Protein AF-A0A536X7E0-F1 (afdb_monomer)

pLDDT: mean 92.27, std 9.25, range [55.47, 98.75]

Solvent-accessible surface area (backbone atoms only — not comparable to full-atom values): 24146 Å² total; per-residue (Å²): 132,82,51,54,50,34,77,84,22,52,36,55,25,49,42,51,29,41,24,23,33,64,68,75,38,86,58,37,34,74,73,74,54,62,79,86,50,46,68,58,51,39,52,51,25,54,55,44,51,71,42,60,67,73,56,41,54,48,51,52,35,51,56,56,40,72,44,26,37,53,68,94,50,55,68,43,86,41,54,36,63,68,51,42,44,42,55,61,57,66,58,48,71,94,48,78,27,69,39,37,38,40,25,34,52,47,61,33,55,36,40,56,30,42,43,42,62,36,59,66,45,66,37,39,44,45,37,38,36,32,53,76,82,45,63,45,70,45,47,63,62,51,50,66,66,43,48,66,54,51,54,58,36,48,74,75,37,85,50,47,31,39,26,42,42,48,32,58,49,61,43,32,61,47,47,20,31,29,46,43,34,22,38,32,42,43,46,72,47,70,42,54,53,53,47,47,69,74,21,42,38,91,62,17,35,43,30,37,32,31,24,66,31,63,36,68,23,26,76,80,49,90,58,31,35,37,31,66,45,61,92,58,42,58,52,70,61,39,48,58,75,22,48,73,70,46,29,51,49,25,56,76,68,69,46,97,49,64,52,53,64,67,81,75,60,77,45,76,41,55,26,67,70,42,21,38,64,69,65,24,51,60,48,53,52,54,51,24,63,78,67,51,33,41,46,31,38,43,37,26,45,46,75,46,70,50,13,63,62,46,21,51,48,44,32,50,55,31,48,78,69,79,37,76,60,36,33,39,36,36,28,14,48,64,52,70,48,45,36,58,32,58,34,45,50,39,24,50,36,37,28,72,45,66,17,44,63,42,53,49,51,52,50,52,50,58,71,79,42,82,80,27,39,31,28,40,38,38,66,64,46,71,57,48,97,25,56,46,55,54,50,69,67,62,53,47,54,61,25,66,61,24,74,73,43,45,44,70,34,30,58,49,78,88,35,57,46,46,24,62,32,23,62,44,29,28,40,56,41,45,41,72,74,40,60,89,45,70,68,80,74,77,71,45,56,61,66,60,56,51,53,48,49,52,71,65,38,82,51,98,50,41,50,61,49,78,109

Sequence (467 aa):
MKPKIANFDSATAMLRALASHCRGENFIALGSFPKWAIPFMSGVGWLVNRMPEIVRNAVYTVSGWTEAVPQRRIVGPRTDPAGVARWLCGHYPKKRYPAIMIGSSNGALMHLCAACGIPWLPQTYLMPVGHRRLDPNDVATELARMRPLALRFLAAHSDVQLHHMHDPSQDRLMVQLMSYFRLKYLRLADAYMAFMQECLEPGATICIVDCALQWPTTQLADRYIFQMGALGGPTAEEYLNGGPRVAAFLEQTHATVRRWTAPKPDGLRPEAEWGFETALEIQIKDYAARNGYRVERLSFSNPEDLSPLVADFHAKWYSEHGIEANRLLVESFILMDPHLVWRAGLVPFWMFFNMLPSLQSLTQFMDEHPVFDDIALMLFSHGVRSIGLATIEEWQQCLSRARKRGFYVGVDTNAYPQDFATFVNYSRDLERCFGNIDVGLPQAPYVTVRDFIRSHAMSKRVSWHSL

Radius of gyration: 21.22 Å; Cα contacts (8 Å, |Δi|>4): 987; chains: 1; bounding box: 59×46×54 Å

Secondary structure (DSSP, 8-state):
------TT-HHHHHHHHHHHHHHT----GGGTS-GGGHHHHHHHHHHHHTS-HHHHHHHHHHHHHHHSEEGGGSSSTTT-HHHHHHHHHTTS-S--EEEEEEES--HHHHHHHHHHT--EEESEEEEEEE-S---TT-HHHHHHHHHHHHHHHHHH-SSEEEEEEE-SSSSTTTTTTEEEEEEEESS--HHHHHHHHHHEEEEEEEEEEEE--EEEEEEEETTEEEEE--SSSS-HHHHHH--HHHHHHHHHTT-S-SS---PPP-EEEE-SSS---THHHHHHHHHHHHHT-EEEEEEESSGGGGHHHHHHHHHHHHHHTT----EEEEEETTB--HHHHHHHT-EEEEESSSBHHHHHHHHHHHHHSPPPSEEEE-----S---TTBPPHHHHHHHHTT-SSEEEESS--TTTTTS-TTHHHHHHHHHHHHHTT----PPPPPHHHHHHHHHHH--STTEEEEE-

Mean predicted aligned error: 4.74 Å

Structure (mmCIF, N/CA/C/O backbone):
data_AF-A0A536X7E0-F1
#
_entry.id   AF-A0A536X7E0-F1
#
loop_
_atom_site.group_PDB
_atom_site.id
_atom_site.type_symbol
_atom_site.label_atom_id
_atom_site.label_alt_id
_atom_site.label_comp_id
_atom_site.label_asym_id
_atom_site.label_entity_id
_atom_site.label_seq_id
_atom_site.pdbx_PDB_ins_code
_atom_site.Cartn_x
_atom_site.Cartn_y
_atom_site.Cartn_z
_atom_site.occupancy
_atom_site.B_iso_or_equiv
_atom_site.auth_seq_id
_atom_site.auth_comp_id
_atom_site.auth_asym_id
_atom_site.auth_atom_id
_atom_site.pdbx_PDB_model_num
ATOM 1 N N . MET A 1 1 ? -1.755 -25.257 -1.950 1.00 61.03 1 MET A N 1
ATOM 2 C CA . MET A 1 1 ? -0.378 -24.857 -2.340 1.00 61.03 1 MET A CA 1
ATOM 3 C C . MET A 1 1 ? -0.278 -23.342 -2.198 1.00 61.03 1 MET A C 1
ATOM 5 O O . MET A 1 1 ? -1.188 -22.686 -2.679 1.00 61.03 1 MET A O 1
ATOM 9 N N . LYS A 1 2 ? 0.746 -22.784 -1.526 1.00 77.19 2 LYS A N 1
ATOM 10 C CA . LYS A 1 2 ? 0.895 -21.317 -1.398 1.00 77.19 2 LYS A CA 1
ATOM 11 C C . LYS A 1 2 ? 1.179 -20.698 -2.784 1.00 77.19 2 LYS A C 1
ATOM 13 O O . LYS A 1 2 ? 2.111 -21.182 -3.444 1.00 77.19 2 LYS A O 1
ATOM 18 N N . PRO A 1 3 ? 0.418 -19.682 -3.227 1.00 82.94 3 PRO A N 1
ATOM 19 C CA . PRO A 1 3 ? 0.725 -18.932 -4.441 1.00 82.94 3 PRO A CA 1
ATOM 20 C C . PRO A 1 3 ? 2.086 -18.228 -4.358 1.00 82.94 3 PRO A C 1
ATOM 22 O O . PRO A 1 3 ? 2.616 -17.981 -3.272 1.00 82.94 3 PRO A O 1
ATOM 25 N N . LYS A 1 4 ? 2.676 -17.920 -5.511 1.00 78.38 4 LYS A N 1
ATOM 26 C CA . LYS A 1 4 ? 3.905 -17.129 -5.618 1.00 78.38 4 LYS A CA 1
ATOM 27 C C . LYS A 1 4 ? 3.539 -15.644 -5.691 1.00 78.38 4 LYS A C 1
ATOM 29 O O . LYS A 1 4 ? 3.476 -15.070 -6.769 1.00 78.38 4 LYS A O 1
ATOM 34 N N . ILE A 1 5 ? 3.292 -15.071 -4.518 1.00 76.31 5 ILE A N 1
ATOM 35 C CA . ILE A 1 5 ? 3.054 -13.640 -4.294 1.00 76.31 5 ILE A CA 1
ATOM 36 C C . ILE A 1 5 ? 4.196 -13.118 -3.418 1.00 76.31 5 ILE A C 1
ATOM 38 O O . ILE A 1 5 ? 4.664 -13.854 -2.538 1.00 76.31 5 ILE A O 1
ATOM 42 N N . ALA A 1 6 ? 4.654 -11.892 -3.672 1.00 73.31 6 ALA A N 1
ATOM 43 C CA . ALA A 1 6 ? 5.662 -11.240 -2.839 1.00 73.31 6 ALA A CA 1
ATOM 44 C C . ALA A 1 6 ? 5.138 -11.058 -1.405 1.00 73.31 6 ALA A C 1
ATOM 46 O O . ALA A 1 6 ? 3.989 -10.680 -1.207 1.00 73.31 6 ALA A O 1
ATOM 47 N N . ASN A 1 7 ? 5.956 -11.299 -0.381 1.00 71.19 7 ASN A N 1
ATOM 48 C CA . ASN A 1 7 ? 5.592 -10.918 0.986 1.00 71.19 7 ASN A CA 1
ATOM 49 C C . ASN A 1 7 ? 5.696 -9.398 1.190 1.00 71.19 7 ASN A C 1
ATOM 51 O O . ASN A 1 7 ? 5.058 -8.883 2.102 1.00 71.19 7 ASN A O 1
ATOM 55 N N . PHE A 1 8 ? 6.461 -8.696 0.344 1.00 73.94 8 PHE A N 1
ATOM 56 C CA . PHE A 1 8 ? 6.512 -7.231 0.307 1.00 73.94 8 PHE A CA 1
ATOM 57 C C . PHE A 1 8 ? 5.384 -6.592 -0.527 1.00 73.94 8 PHE A C 1
ATOM 59 O O . PHE A 1 8 ? 5.330 -5.372 -0.644 1.00 73.94 8 PHE A O 1
ATOM 66 N N . ASP A 1 9 ? 4.485 -7.396 -1.106 1.00 84.44 9 ASP A N 1
ATOM 67 C CA . ASP A 1 9 ? 3.272 -6.905 -1.763 1.00 84.44 9 ASP A CA 1
ATOM 68 C C . ASP A 1 9 ? 2.357 -6.205 -0.750 1.00 84.44 9 ASP A C 1
ATOM 70 O O . ASP A 1 9 ? 1.985 -6.790 0.275 1.00 84.44 9 ASP A O 1
ATOM 74 N N . SER A 1 10 ? 1.957 -4.972 -1.063 1.00 87.69 10 SER A N 1
ATOM 75 C CA . SER A 1 10 ? 1.111 -4.151 -0.196 1.00 87.69 10 SER A CA 1
ATOM 76 C C . SER A 1 10 ? -0.233 -4.805 0.093 1.00 87.69 10 SER A C 1
ATOM 78 O O . SER A 1 10 ? -0.617 -4.917 1.257 1.00 87.69 10 SER A O 1
ATOM 80 N N . ALA A 1 11 ? -0.899 -5.336 -0.935 1.00 92.00 11 ALA A N 1
ATOM 81 C CA . ALA A 1 11 ? -2.184 -6.009 -0.784 1.00 92.00 11 ALA A CA 1
ATOM 82 C C . ALA A 1 11 ? -2.095 -7.216 0.157 1.00 92.00 11 ALA A C 1
ATOM 84 O O . ALA A 1 11 ? -2.921 -7.392 1.053 1.00 92.00 11 ALA A O 1
ATOM 85 N N . THR A 1 12 ? -1.062 -8.039 -0.006 1.00 90.12 12 THR A N 1
ATOM 86 C CA . THR A 1 12 ? -0.854 -9.226 0.822 1.00 90.12 12 THR A CA 1
ATOM 87 C C . THR A 1 12 ? -0.519 -8.880 2.270 1.00 90.12 12 THR A C 1
ATOM 89 O O . THR A 1 12 ? -1.046 -9.525 3.180 1.00 90.12 12 THR A O 1
ATOM 92 N N . ALA A 1 13 ? 0.341 -7.885 2.506 1.00 91.44 13 ALA A N 1
ATOM 93 C CA . ALA A 1 13 ? 0.681 -7.444 3.856 1.00 91.44 13 ALA A CA 1
ATOM 94 C C . ALA A 1 13 ? -0.549 -6.875 4.583 1.00 91.44 13 ALA A C 1
ATOM 96 O O . ALA A 1 13 ? -0.861 -7.320 5.688 1.00 91.44 13 ALA A O 1
ATOM 97 N N . MET A 1 14 ? -1.296 -5.985 3.919 1.00 95.56 14 MET A N 1
ATOM 98 C CA . MET A 1 14 ? -2.546 -5.396 4.414 1.00 95.56 14 MET A CA 1
ATOM 99 C C . MET A 1 14 ? -3.592 -6.465 4.750 1.00 95.56 14 MET A C 1
ATOM 101 O O . MET A 1 14 ? -4.123 -6.497 5.861 1.00 95.56 14 MET A O 1
ATOM 105 N N . LEU A 1 15 ? -3.830 -7.407 3.830 1.00 95.62 15 LEU A N 1
ATOM 106 C CA . LEU A 1 15 ? -4.789 -8.493 4.034 1.00 95.62 15 LEU A CA 1
ATOM 107 C C . LEU A 1 15 ? -4.399 -9.385 5.216 1.00 95.62 15 LEU A C 1
ATOM 109 O O . LEU A 1 15 ? -5.255 -9.739 6.025 1.00 95.62 15 LEU A O 1
ATOM 113 N N . ARG A 1 16 ? -3.116 -9.741 5.357 1.00 93.75 16 ARG A N 1
ATOM 114 C CA . ARG A 1 16 ? -2.651 -10.547 6.497 1.00 93.75 16 ARG A CA 1
ATOM 115 C C . ARG A 1 16 ? -2.791 -9.796 7.820 1.00 93.75 16 ARG A C 1
ATOM 117 O O . ARG A 1 16 ? -3.231 -10.414 8.788 1.00 93.75 16 ARG A O 1
ATOM 124 N N . ALA A 1 17 ? -2.458 -8.506 7.851 1.00 94.62 17 ALA A N 1
ATOM 125 C CA . ALA A 1 17 ? -2.579 -7.663 9.037 1.00 94.62 17 ALA A CA 1
ATOM 126 C C . ALA A 1 17 ? -4.038 -7.572 9.512 1.00 94.62 17 ALA A C 1
ATOM 128 O O . ALA A 1 17 ? -4.347 -7.886 10.664 1.00 94.62 17 ALA A O 1
ATOM 129 N N . LEU A 1 18 ? -4.959 -7.262 8.594 1.00 97.56 18 LEU A N 1
ATOM 130 C CA . LEU A 1 18 ? -6.389 -7.208 8.888 1.00 97.56 18 LEU A CA 1
ATOM 131 C C . LEU A 1 18 ? -6.952 -8.584 9.271 1.00 97.56 18 LEU A C 1
ATOM 133 O O . LEU A 1 18 ? -7.717 -8.702 10.226 1.00 97.56 18 LEU A O 1
ATOM 137 N N . ALA A 1 19 ? -6.560 -9.650 8.572 1.00 95.94 19 ALA A N 1
ATOM 138 C CA . ALA A 1 19 ? -7.021 -10.993 8.902 1.00 95.94 19 ALA A CA 1
ATOM 139 C C . ALA A 1 19 ? -6.547 -11.442 10.295 1.00 95.94 19 ALA A C 1
ATOM 141 O O . ALA A 1 19 ? -7.310 -12.100 11.002 1.00 95.94 19 ALA A O 1
ATOM 142 N N . SER A 1 20 ? -5.325 -11.080 10.708 1.00 94.06 20 SER A N 1
ATOM 143 C CA . SER A 1 20 ? -4.844 -11.278 12.083 1.00 94.06 20 SER A CA 1
ATOM 144 C C . SER A 1 20 ? -5.718 -10.549 13.101 1.00 94.06 20 SER A C 1
ATOM 146 O O . SER A 1 20 ? -6.175 -11.187 14.050 1.00 94.06 20 SER A O 1
ATOM 148 N N . HIS A 1 21 ? -6.080 -9.285 12.849 1.00 95.56 21 HIS A N 1
ATOM 149 C CA . HIS A 1 21 ? -7.055 -8.583 13.687 1.00 95.56 21 HIS A CA 1
ATOM 150 C C . HIS A 1 21 ? -8.394 -9.342 13.759 1.00 95.56 21 HIS A C 1
ATOM 152 O O . HIS A 1 21 ? -8.904 -9.582 14.851 1.00 95.56 21 HIS A O 1
ATOM 158 N N . CYS A 1 22 ? -8.946 -9.793 12.625 1.00 95.00 22 CYS A N 1
ATOM 159 C CA . CYS A 1 22 ? -10.216 -10.528 12.601 1.00 95.00 22 CYS A CA 1
ATOM 160 C C . CYS A 1 22 ? -10.185 -11.855 13.382 1.00 95.00 22 CYS A C 1
ATOM 162 O O . CYS A 1 22 ? -11.254 -12.321 13.785 1.00 95.00 22 CYS A O 1
ATOM 164 N N . ARG A 1 23 ? -9.002 -12.461 13.569 1.00 94.19 23 ARG A N 1
ATOM 165 C CA . ARG A 1 23 ? -8.780 -13.665 14.392 1.00 94.19 23 ARG A CA 1
ATOM 166 C C . ARG A 1 23 ? -8.432 -13.352 15.855 1.00 94.19 23 ARG A C 1
ATOM 168 O O . ARG A 1 23 ? -8.363 -14.279 16.652 1.00 94.19 23 ARG A O 1
ATOM 175 N N . GLY A 1 24 ? -8.233 -12.083 16.214 1.00 90.38 24 GLY A N 1
ATOM 176 C CA . GLY A 1 24 ? -7.768 -11.688 17.547 1.00 90.38 24 GLY A CA 1
ATOM 177 C C . GLY A 1 24 ? -6.302 -12.055 17.803 1.00 90.38 24 GLY A C 1
ATOM 178 O O . GLY A 1 24 ? -5.929 -12.360 18.932 1.00 90.38 24 GLY A O 1
ATOM 179 N N . GLU A 1 25 ? -5.480 -12.078 16.754 1.00 87.81 25 GLU A N 1
ATOM 180 C CA . GLU A 1 25 ? -4.074 -12.475 16.806 1.00 87.81 25 GLU A CA 1
ATOM 181 C C . GLU A 1 25 ? -3.150 -11.283 16.532 1.00 87.81 25 GLU A C 1
ATOM 183 O O . GLU A 1 25 ? -3.423 -10.458 15.660 1.00 87.81 25 GLU A O 1
ATOM 188 N N . ASN A 1 26 ? -1.995 -11.247 17.201 1.00 82.62 26 ASN A N 1
ATOM 189 C CA . A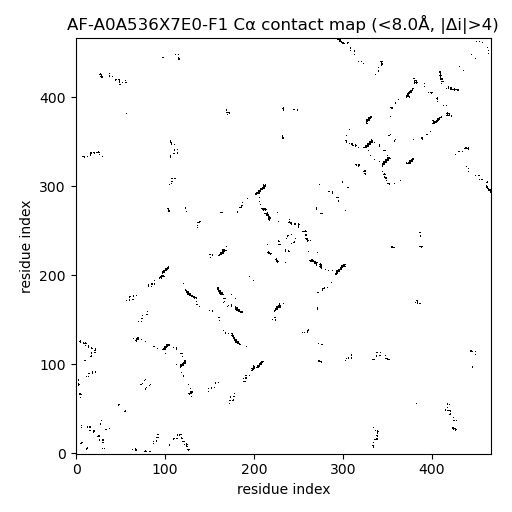SN A 1 26 ? -0.966 -10.241 16.925 1.00 82.62 26 ASN A CA 1
ATOM 190 C C . ASN A 1 26 ? -0.387 -10.414 15.512 1.00 82.62 26 ASN A C 1
ATOM 192 O O . ASN A 1 26 ? -0.184 -11.540 15.038 1.00 82.62 26 ASN A O 1
ATOM 196 N N . PHE A 1 27 ? -0.047 -9.299 14.866 1.00 80.94 27 PHE A N 1
ATOM 197 C CA . PHE A 1 27 ? 0.559 -9.292 13.542 1.00 80.94 27 PHE A CA 1
ATOM 198 C C . PHE A 1 27 ? 2.074 -9.082 13.630 1.00 80.94 27 PHE A C 1
ATOM 200 O O . PHE A 1 27 ? 2.572 -8.007 13.937 1.00 80.94 27 PHE A O 1
ATOM 207 N N . ILE A 1 28 ? 2.834 -10.142 13.364 1.00 74.00 28 ILE A N 1
ATOM 208 C CA . ILE A 1 28 ? 4.275 -10.166 13.635 1.00 74.00 28 ILE A CA 1
ATOM 209 C C . ILE A 1 28 ? 5.075 -10.341 12.360 1.00 74.00 28 ILE A C 1
ATOM 211 O O . ILE A 1 28 ? 4.792 -11.248 11.576 1.00 74.00 28 ILE A O 1
ATOM 215 N N . ALA A 1 29 ? 6.106 -9.506 12.196 1.00 70.19 29 ALA A N 1
ATOM 216 C CA . ALA A 1 29 ? 7.063 -9.563 11.093 1.00 70.19 29 ALA A CA 1
ATOM 217 C C . ALA A 1 29 ? 6.383 -9.787 9.726 1.00 70.19 29 ALA A C 1
ATOM 219 O O . ALA A 1 29 ? 6.701 -10.738 9.002 1.00 70.19 29 ALA A O 1
ATOM 220 N N . LEU A 1 30 ? 5.376 -8.962 9.411 1.00 75.19 30 LEU A N 1
ATOM 221 C CA . LEU A 1 30 ? 4.571 -9.038 8.183 1.00 75.19 30 LEU A CA 1
ATOM 222 C C . LEU A 1 30 ? 3.854 -10.391 7.959 1.00 75.19 30 LEU A C 1
ATOM 224 O O . LEU A 1 30 ? 3.581 -10.808 6.828 1.00 75.19 30 LEU A O 1
ATOM 228 N N . GLY A 1 31 ? 3.606 -11.139 9.036 1.00 62.19 31 GLY A N 1
ATOM 229 C CA . GLY A 1 31 ? 3.057 -12.495 8.995 1.00 62.19 31 GLY A CA 1
ATOM 230 C C . GLY A 1 31 ? 3.996 -13.523 8.352 1.00 62.19 31 GLY A C 1
ATOM 231 O O . GLY A 1 31 ? 3.534 -14.574 7.906 1.00 62.19 31 GLY A O 1
ATOM 232 N N . SER A 1 32 ? 5.294 -13.214 8.247 1.00 62.59 32 SER A N 1
ATOM 233 C CA . SER A 1 32 ? 6.278 -14.046 7.539 1.00 62.59 32 SER A CA 1
ATOM 234 C C . SER A 1 32 ? 7.079 -14.966 8.461 1.00 62.59 32 SER A C 1
ATOM 236 O O . SER A 1 32 ? 7.611 -15.972 7.992 1.00 62.59 32 SER A O 1
ATOM 238 N N . PHE A 1 33 ? 7.138 -14.670 9.763 1.00 60.03 33 PHE A N 1
ATOM 239 C CA . PHE A 1 33 ? 7.927 -15.433 10.732 1.00 60.03 33 PHE A CA 1
ATOM 240 C C . PHE A 1 33 ? 7.134 -15.749 12.008 1.00 60.03 33 PHE A C 1
ATOM 242 O O . PHE A 1 33 ? 6.316 -14.938 12.443 1.00 60.03 33 PHE A O 1
ATOM 249 N N . PRO A 1 34 ? 7.376 -16.912 12.644 1.00 61.19 34 PRO A N 1
ATOM 250 C CA . PRO A 1 34 ? 6.789 -17.222 13.943 1.00 61.19 34 PRO A CA 1
ATOM 251 C C . PRO A 1 34 ? 7.422 -16.365 15.053 1.00 61.19 34 PRO A C 1
ATOM 253 O O . PRO A 1 34 ? 8.606 -16.031 14.984 1.00 61.19 34 PRO A O 1
ATOM 256 N N . LYS A 1 35 ? 6.658 -16.064 16.118 1.00 64.25 35 LYS A N 1
ATOM 257 C CA . LYS A 1 35 ? 7.086 -15.156 17.207 1.00 64.25 35 LYS A CA 1
ATOM 258 C C . LYS A 1 35 ? 8.456 -15.500 17.805 1.00 64.25 35 LYS A C 1
ATOM 260 O O . LYS A 1 35 ? 9.258 -14.616 18.084 1.00 64.25 35 LYS A O 1
ATOM 265 N N . TRP A 1 36 ? 8.734 -16.791 17.985 1.00 69.12 36 TRP A N 1
ATOM 266 C CA . TRP A 1 36 ? 9.972 -17.266 18.606 1.00 69.12 36 TRP A CA 1
ATOM 267 C C . TRP A 1 36 ? 11.228 -16.956 17.775 1.00 69.12 36 TRP A C 1
ATOM 269 O O . TRP A 1 36 ? 12.320 -16.888 18.330 1.00 69.12 36 TRP A O 1
ATOM 279 N N . ALA A 1 37 ? 11.089 -16.736 16.462 1.00 67.44 37 ALA A N 1
ATOM 280 C CA . ALA A 1 37 ? 12.211 -16.443 15.574 1.00 67.44 37 ALA A CA 1
ATOM 281 C C . ALA A 1 37 ? 12.610 -14.954 15.573 1.00 67.44 37 ALA A C 1
ATOM 283 O O . ALA A 1 37 ? 13.689 -14.620 15.083 1.00 67.44 37 ALA A O 1
ATOM 284 N N . ILE A 1 38 ? 11.781 -14.058 16.131 1.00 67.94 38 ILE A N 1
ATOM 285 C CA . ILE A 1 38 ? 12.010 -12.604 16.096 1.00 67.94 38 ILE A CA 1
ATOM 286 C C . ILE A 1 38 ? 13.360 -12.210 16.714 1.00 67.94 38 ILE A C 1
ATOM 288 O O . ILE A 1 38 ? 14.103 -11.509 16.034 1.00 67.94 38 ILE A O 1
ATOM 292 N N . PRO A 1 39 ? 13.749 -12.637 17.938 1.00 70.38 39 PRO A N 1
ATOM 293 C CA . PRO A 1 39 ? 14.994 -12.160 18.549 1.00 70.38 39 PRO A CA 1
ATOM 294 C C . PRO A 1 39 ? 16.231 -12.539 17.729 1.00 70.38 39 PRO A C 1
ATOM 296 O O . PRO A 1 39 ? 17.146 -11.733 17.563 1.00 70.38 39 PRO A O 1
ATOM 299 N N . PHE A 1 40 ? 16.221 -13.746 17.159 1.00 71.50 40 PHE A N 1
ATOM 300 C CA . PHE A 1 40 ? 17.274 -14.217 16.268 1.00 71.50 40 PHE A CA 1
ATOM 301 C C . PHE A 1 40 ? 17.322 -13.392 14.976 1.00 71.50 40 PHE A C 1
ATOM 303 O O . PHE A 1 40 ? 18.377 -12.870 14.621 1.00 71.50 40 PHE A O 1
ATOM 310 N N . MET A 1 41 ? 16.179 -13.209 14.309 1.00 71.06 41 MET A N 1
ATOM 311 C CA . MET A 1 41 ? 16.096 -12.435 13.066 1.00 71.06 41 MET A CA 1
ATOM 312 C C . MET A 1 41 ? 16.443 -10.958 13.270 1.00 71.06 41 MET A C 1
ATOM 314 O O . MET A 1 41 ? 17.114 -10.374 12.425 1.00 71.06 41 MET A O 1
ATOM 318 N N . SER A 1 42 ? 16.064 -10.366 14.403 1.00 68.69 42 SER A N 1
ATOM 319 C CA . SER A 1 42 ? 16.498 -9.028 14.809 1.00 68.69 42 SER A CA 1
ATOM 320 C C . SER A 1 42 ? 18.015 -8.946 14.983 1.00 68.69 42 SER A C 1
ATOM 322 O O . SER A 1 42 ? 18.624 -7.979 14.533 1.00 68.69 42 SER A O 1
ATOM 324 N N . GLY A 1 43 ? 18.636 -9.951 15.610 1.00 66.94 43 GLY A N 1
ATOM 325 C CA . GLY A 1 43 ? 20.092 -10.022 15.759 1.00 66.94 43 GLY A CA 1
ATOM 326 C C . GLY A 1 43 ? 20.810 -10.129 14.412 1.00 66.94 43 GLY A C 1
ATOM 327 O O . GLY A 1 43 ? 21.774 -9.407 14.161 1.00 66.94 43 GLY A O 1
ATOM 328 N N . VAL A 1 44 ? 20.292 -10.966 13.506 1.00 70.38 44 VAL A N 1
ATOM 329 C CA . VAL A 1 44 ? 20.790 -11.071 12.125 1.00 70.38 44 VAL A CA 1
ATOM 330 C C . VAL A 1 44 ? 20.607 -9.750 11.377 1.00 70.38 44 VAL A C 1
ATOM 332 O O . VAL A 1 44 ? 21.554 -9.270 10.763 1.00 70.38 44 VAL A O 1
ATOM 335 N N . GLY A 1 45 ? 19.430 -9.128 11.460 1.00 69.81 45 GLY A N 1
ATOM 336 C CA . GLY A 1 45 ? 19.146 -7.840 10.828 1.00 69.81 45 GLY A CA 1
ATOM 337 C C . GLY A 1 45 ? 20.079 -6.732 11.313 1.00 69.81 45 GLY A C 1
ATOM 338 O O . GLY A 1 45 ? 20.610 -5.978 10.506 1.00 69.81 45 GLY A O 1
ATOM 339 N N . TRP A 1 46 ? 20.367 -6.680 12.613 1.00 73.38 46 TRP A N 1
ATOM 340 C CA . TRP A 1 46 ? 21.325 -5.732 13.182 1.00 73.38 46 TRP A CA 1
ATOM 341 C C . TRP A 1 46 ? 22.753 -5.946 12.662 1.00 73.38 46 TRP A C 1
ATOM 343 O O . TRP A 1 46 ? 23.442 -4.977 12.340 1.00 73.38 46 TRP A O 1
ATOM 353 N N . LEU A 1 47 ? 23.193 -7.203 12.531 1.00 70.31 47 LEU A N 1
ATOM 354 C CA . LEU A 1 47 ? 24.489 -7.516 11.921 1.00 70.31 47 LEU A CA 1
ATOM 355 C C . LEU A 1 47 ? 24.517 -7.063 10.460 1.00 70.31 47 LEU A C 1
ATOM 357 O O . LEU A 1 47 ? 25.480 -6.426 10.042 1.00 70.31 47 LEU A O 1
ATOM 361 N N . VAL A 1 48 ? 23.441 -7.331 9.712 1.00 70.69 48 VAL A N 1
ATOM 362 C CA . VAL A 1 48 ? 23.293 -6.907 8.314 1.00 70.69 48 VAL A CA 1
ATOM 363 C C . VAL A 1 48 ? 23.356 -5.390 8.189 1.00 70.69 48 VAL A C 1
ATOM 365 O O . VAL A 1 48 ? 24.115 -4.893 7.363 1.00 70.69 48 VAL A O 1
ATOM 368 N N . ASN A 1 49 ? 22.656 -4.646 9.043 1.00 77.62 49 ASN A N 1
ATOM 369 C CA . ASN A 1 49 ? 22.653 -3.184 9.018 1.00 77.62 49 ASN A CA 1
ATOM 370 C C . ASN A 1 49 ? 24.036 -2.565 9.260 1.00 77.62 49 ASN A C 1
ATOM 372 O O . ASN A 1 49 ? 24.281 -1.450 8.803 1.00 77.62 49 ASN A O 1
ATOM 376 N N . ARG A 1 50 ? 24.945 -3.279 9.932 1.00 77.06 50 ARG A N 1
ATOM 377 C CA . ARG A 1 50 ? 26.331 -2.845 10.179 1.00 77.06 50 ARG A CA 1
ATOM 378 C C . ARG A 1 50 ? 27.309 -3.226 9.074 1.00 77.06 50 ARG A C 1
ATOM 380 O O . ARG A 1 50 ? 28.467 -2.815 9.124 1.00 77.06 50 ARG A O 1
ATOM 387 N N . MET A 1 51 ? 26.872 -4.008 8.090 1.00 74.62 51 MET A N 1
ATOM 388 C CA . MET A 1 51 ? 27.699 -4.342 6.936 1.00 74.62 51 MET A CA 1
ATOM 389 C C . MET A 1 51 ? 27.797 -3.160 5.960 1.00 74.62 51 MET A C 1
ATOM 391 O O . MET A 1 51 ? 26.909 -2.302 5.939 1.00 74.62 51 MET A O 1
ATOM 395 N N . PRO A 1 52 ? 28.845 -3.120 5.111 1.00 71.94 52 PRO A N 1
ATOM 396 C CA . PRO A 1 52 ? 28.951 -2.124 4.054 1.00 71.94 52 PRO A CA 1
ATOM 397 C C . PRO A 1 52 ? 27.698 -2.090 3.177 1.00 71.94 52 PRO A C 1
ATOM 399 O O . PRO A 1 52 ? 27.083 -3.125 2.909 1.00 71.94 52 PRO A O 1
ATOM 402 N N . GLU A 1 53 ? 27.362 -0.905 2.673 1.00 65.19 53 GLU A N 1
ATOM 403 C CA . GLU A 1 53 ? 26.170 -0.649 1.856 1.00 65.19 53 GLU A CA 1
ATOM 404 C C . GLU A 1 53 ? 25.984 -1.660 0.712 1.00 65.19 53 GLU A C 1
ATOM 406 O O . GLU A 1 53 ? 24.886 -2.178 0.508 1.00 65.19 53 GLU A O 1
ATOM 411 N N . ILE A 1 54 ? 27.071 -2.015 0.022 1.00 63.84 54 ILE A N 1
ATOM 412 C CA . ILE A 1 54 ? 27.064 -2.995 -1.075 1.00 63.84 54 ILE A CA 1
ATOM 413 C C . ILE A 1 54 ? 26.484 -4.341 -0.618 1.00 63.84 54 ILE A C 1
ATOM 415 O O . ILE A 1 54 ? 25.717 -4.969 -1.347 1.00 63.84 54 ILE A O 1
ATOM 419 N N . VAL A 1 55 ? 26.818 -4.776 0.598 1.00 65.12 55 VAL A N 1
ATOM 420 C CA . VAL A 1 55 ? 26.369 -6.057 1.151 1.00 65.12 55 VAL A CA 1
ATOM 421 C C . VAL A 1 55 ? 24.905 -5.982 1.576 1.00 65.12 55 VAL A C 1
ATOM 423 O O . VAL A 1 55 ? 24.147 -6.901 1.277 1.00 65.12 55 VAL A O 1
ATOM 426 N N . ARG A 1 56 ? 24.472 -4.878 2.200 1.00 70.75 56 ARG A N 1
ATOM 427 C CA . ARG A 1 56 ? 23.056 -4.668 2.563 1.00 70.75 56 ARG A CA 1
ATOM 428 C C . ARG A 1 56 ? 22.160 -4.699 1.333 1.00 70.75 56 ARG A C 1
ATOM 430 O O . ARG A 1 56 ? 21.185 -5.448 1.289 1.00 70.75 56 ARG A O 1
ATOM 437 N N . ASN A 1 57 ? 22.550 -3.948 0.306 1.00 70.75 57 ASN A N 1
ATOM 438 C CA . ASN A 1 57 ? 21.820 -3.877 -0.953 1.00 70.75 57 ASN A CA 1
ATOM 439 C C . ASN A 1 57 ? 21.788 -5.241 -1.645 1.00 70.75 57 ASN A C 1
ATOM 441 O O . ASN A 1 57 ? 20.739 -5.639 -2.147 1.00 70.75 57 ASN A O 1
ATOM 445 N N . ALA A 1 58 ? 22.890 -5.997 -1.620 1.00 58.59 58 ALA A N 1
ATOM 446 C CA . ALA A 1 58 ? 22.921 -7.357 -2.149 1.00 58.59 58 ALA A CA 1
ATOM 447 C C . ALA A 1 58 ? 21.974 -8.300 -1.389 1.00 58.59 58 ALA A C 1
ATOM 449 O O . ALA A 1 58 ? 21.215 -9.023 -2.029 1.00 58.59 58 ALA A O 1
ATOM 450 N N . VAL A 1 59 ? 21.965 -8.273 -0.051 1.00 65.19 59 VAL A N 1
ATOM 451 C CA . VAL A 1 59 ? 21.071 -9.109 0.770 1.00 65.19 59 VAL A CA 1
ATOM 452 C C . VAL A 1 59 ? 19.605 -8.809 0.467 1.00 65.19 59 VAL A C 1
ATOM 454 O O . VAL A 1 59 ? 18.839 -9.743 0.244 1.00 65.19 59 VAL A O 1
ATOM 457 N N . TYR A 1 60 ? 19.224 -7.533 0.396 1.00 65.75 60 TYR A N 1
ATOM 458 C CA . TYR A 1 60 ? 17.854 -7.122 0.079 1.00 65.75 60 TYR A CA 1
ATOM 459 C C . TYR A 1 60 ? 17.444 -7.507 -1.347 1.00 65.75 60 TYR A C 1
ATOM 461 O O . TYR A 1 60 ? 16.411 -8.131 -1.566 1.00 65.75 60 TYR A O 1
ATOM 469 N N . THR A 1 61 ? 18.300 -7.222 -2.328 1.00 63.59 61 THR A N 1
ATOM 470 C CA . THR A 1 61 ? 18.043 -7.546 -3.740 1.00 63.59 61 THR A CA 1
ATOM 471 C C . THR A 1 61 ? 17.904 -9.063 -3.945 1.00 63.59 61 THR A C 1
ATOM 473 O O . THR A 1 61 ? 17.021 -9.529 -4.667 1.00 63.59 61 THR A O 1
ATOM 476 N N . VAL A 1 62 ? 18.736 -9.864 -3.267 1.00 55.47 62 VAL A N 1
ATOM 477 C CA . VAL A 1 62 ? 18.681 -11.332 -3.323 1.00 55.47 62 VAL A CA 1
ATOM 478 C C . VAL A 1 62 ? 17.474 -11.884 -2.567 1.00 55.47 62 VAL A C 1
ATOM 480 O O . VAL A 1 62 ? 16.839 -12.811 -3.070 1.00 55.47 62 VAL A O 1
ATOM 483 N N . SER A 1 63 ? 17.115 -11.334 -1.402 1.00 60.59 63 SER A N 1
ATOM 484 C CA . SER A 1 63 ? 15.938 -11.794 -0.655 1.00 60.59 63 SER A CA 1
ATOM 485 C C . SER A 1 63 ? 14.657 -11.566 -1.457 1.00 60.59 63 SER A C 1
ATOM 487 O O . SER A 1 63 ? 13.894 -12.517 -1.641 1.00 60.59 63 SER A O 1
ATOM 489 N N . GLY A 1 64 ? 14.489 -10.386 -2.062 1.00 59.38 64 GLY A N 1
ATOM 490 C CA . GLY A 1 64 ? 13.379 -10.110 -2.975 1.00 59.38 64 GLY A CA 1
ATOM 491 C C . GLY A 1 64 ? 13.3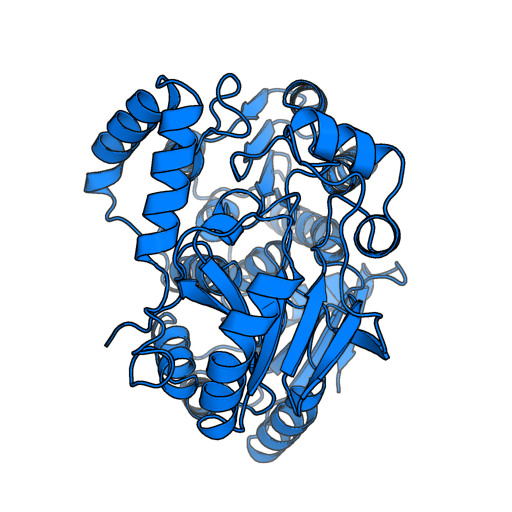53 -11.064 -4.177 1.00 59.38 64 GLY A C 1
ATOM 492 O O . GLY A 1 64 ? 12.300 -11.593 -4.537 1.00 59.38 64 GLY A O 1
ATOM 493 N N . TRP A 1 65 ? 14.514 -11.381 -4.768 1.00 64.56 65 TRP A N 1
ATOM 494 C CA . TRP A 1 65 ? 14.595 -12.326 -5.891 1.00 64.56 65 TRP A CA 1
ATOM 495 C C . TRP A 1 65 ? 14.105 -13.739 -5.539 1.00 64.56 65 TRP A C 1
ATOM 497 O O . TRP A 1 65 ? 13.520 -14.414 -6.388 1.00 64.56 65 TRP A O 1
ATOM 507 N N . THR A 1 66 ? 14.275 -14.203 -4.296 1.00 66.00 66 THR A N 1
ATOM 508 C CA . THR A 1 66 ? 13.753 -15.524 -3.888 1.00 66.00 66 THR A CA 1
ATOM 509 C C . THR A 1 66 ? 12.219 -15.600 -3.898 1.00 66.00 66 THR A C 1
ATOM 511 O O . THR A 1 66 ? 11.632 -16.683 -4.068 1.00 66.00 66 THR A O 1
ATOM 514 N N . GLU A 1 67 ? 11.551 -14.453 -3.774 1.00 73.75 67 GLU A N 1
ATOM 515 C CA . GLU A 1 67 ? 10.098 -14.344 -3.869 1.00 73.75 67 GLU A CA 1
ATOM 516 C C . GLU A 1 67 ? 9.624 -14.377 -5.327 1.00 73.75 67 GLU A C 1
ATOM 518 O O . GLU A 1 67 ? 8.546 -14.914 -5.605 1.00 73.75 67 GLU A O 1
ATOM 523 N N . ALA A 1 68 ? 10.480 -13.949 -6.259 1.00 78.44 68 ALA A N 1
ATOM 524 C CA . ALA A 1 68 ? 10.189 -13.855 -7.680 1.00 78.44 68 ALA A CA 1
ATOM 525 C C . ALA A 1 68 ? 9.821 -15.199 -8.337 1.00 78.44 68 ALA A C 1
ATOM 527 O O . ALA A 1 68 ? 10.345 -16.282 -8.034 1.00 78.44 68 ALA A O 1
ATOM 528 N N . VAL A 1 69 ? 8.883 -15.129 -9.278 1.00 83.38 69 VAL A N 1
ATOM 529 C CA . VAL A 1 69 ? 8.461 -16.240 -10.127 1.00 83.38 69 VAL A CA 1
ATOM 530 C C . VAL A 1 69 ? 9.547 -16.503 -11.170 1.00 83.38 69 VAL A C 1
ATOM 532 O O . VAL A 1 69 ? 9.888 -15.606 -11.943 1.00 83.38 69 VAL A O 1
ATOM 535 N N . PRO A 1 70 ? 10.080 -17.735 -11.272 1.00 86.56 70 PRO A N 1
ATOM 536 C CA . PRO A 1 70 ? 10.954 -18.089 -12.381 1.00 86.56 70 PRO A CA 1
ATOM 537 C C . PRO A 1 70 ? 10.190 -17.982 -13.704 1.00 86.56 70 PRO A C 1
ATOM 539 O O . PRO A 1 70 ? 9.119 -18.569 -13.827 1.00 86.56 70 PRO A O 1
ATOM 542 N N . GLN A 1 71 ? 10.767 -17.344 -14.724 1.00 88.31 71 GLN A N 1
ATOM 543 C CA . GLN A 1 71 ? 10.114 -17.100 -16.027 1.00 88.31 71 GLN A CA 1
ATOM 544 C C . GLN A 1 71 ? 9.484 -18.353 -16.666 1.00 88.31 71 GLN A C 1
ATOM 546 O O . GLN A 1 71 ? 8.412 -18.295 -17.270 1.00 88.31 71 GLN A O 1
ATOM 551 N N . ARG A 1 72 ? 10.124 -19.519 -16.489 1.00 87.44 72 ARG A N 1
ATOM 552 C CA . ARG A 1 72 ? 9.629 -20.822 -16.976 1.00 87.44 72 ARG A CA 1
ATOM 553 C C . ARG A 1 72 ? 8.341 -21.306 -16.294 1.00 87.44 72 ARG A C 1
ATOM 555 O O . ARG A 1 72 ? 7.713 -22.230 -16.783 1.00 87.44 72 ARG A O 1
ATOM 562 N N . ARG A 1 73 ? 7.978 -20.722 -15.149 1.00 88.94 73 ARG A N 1
ATOM 563 C CA . ARG A 1 73 ? 6.783 -21.029 -14.346 1.00 88.94 73 ARG A CA 1
ATOM 564 C C . ARG A 1 73 ? 5.797 -19.860 -14.310 1.00 88.94 73 ARG A C 1
ATOM 566 O O . ARG A 1 73 ? 4.978 -19.811 -13.402 1.00 88.94 73 ARG A O 1
ATOM 573 N N . ILE A 1 74 ? 5.896 -18.922 -15.259 1.00 91.25 74 ILE A N 1
ATOM 574 C CA . ILE A 1 74 ? 5.005 -17.755 -15.306 1.00 91.25 74 ILE A CA 1
ATOM 575 C C . ILE A 1 74 ? 3.533 -18.173 -15.403 1.00 91.25 74 ILE A C 1
ATOM 577 O O . ILE A 1 74 ? 2.692 -17.574 -14.751 1.00 91.25 74 ILE A O 1
ATOM 581 N N . VAL A 1 75 ? 3.240 -19.258 -16.126 1.00 92.69 75 VAL A N 1
ATOM 582 C CA . VAL A 1 75 ? 1.936 -19.929 -16.116 1.00 92.69 75 VAL A CA 1
ATOM 583 C C . VAL A 1 75 ? 2.077 -21.226 -15.328 1.00 92.69 75 VAL A C 1
ATOM 585 O O . VAL A 1 75 ? 2.899 -22.081 -15.670 1.00 92.69 75 VAL A O 1
ATOM 588 N N . GLY A 1 76 ? 1.297 -21.373 -14.263 1.00 91.19 76 GLY A N 1
ATOM 589 C CA . GLY A 1 76 ? 1.248 -22.598 -13.481 1.00 91.19 76 GLY A CA 1
ATOM 590 C C . GLY A 1 76 ? 0.404 -22.470 -12.212 1.00 91.19 76 GLY A C 1
ATOM 591 O O . GLY A 1 76 ? -0.056 -21.385 -11.869 1.00 91.19 76 GLY A O 1
ATOM 592 N N . PRO A 1 77 ? 0.254 -23.559 -11.437 1.00 87.81 77 PRO A N 1
ATOM 593 C CA . PRO A 1 77 ? -0.660 -23.594 -10.288 1.00 87.81 77 PRO A CA 1
ATOM 594 C C . PRO A 1 77 ? -0.358 -22.583 -9.171 1.00 87.81 77 PRO A C 1
ATOM 596 O O . PRO A 1 77 ? -1.204 -22.339 -8.318 1.00 87.81 77 PRO A O 1
ATOM 599 N N . ARG A 1 78 ? 0.865 -22.033 -9.123 1.00 87.31 78 ARG A N 1
ATOM 600 C CA . ARG A 1 78 ? 1.268 -21.018 -8.132 1.00 87.31 78 ARG A CA 1
ATOM 601 C C . ARG A 1 78 ? 1.086 -19.581 -8.618 1.00 87.31 78 ARG A C 1
ATOM 603 O O . ARG A 1 78 ? 1.222 -18.685 -7.795 1.00 87.31 78 ARG A O 1
ATOM 610 N N . THR A 1 79 ? 0.842 -19.377 -9.907 1.00 91.56 79 THR A N 1
ATOM 611 C CA . THR A 1 79 ? 0.634 -18.061 -10.531 1.00 91.56 79 THR A CA 1
ATOM 612 C C . THR A 1 79 ? -0.787 -17.892 -11.064 1.00 91.56 79 THR A C 1
ATOM 614 O O . THR A 1 79 ? -1.117 -16.830 -11.572 1.00 91.56 79 THR A O 1
ATOM 617 N N . ASP A 1 80 ? -1.625 -18.923 -10.920 1.00 94.75 80 ASP A N 1
ATOM 618 C CA . ASP A 1 80 ? -3.050 -18.896 -11.238 1.00 94.75 80 ASP A CA 1
ATOM 619 C C . ASP A 1 80 ? -3.794 -17.858 -10.370 1.00 94.75 80 ASP A C 1
ATOM 621 O O . ASP A 1 80 ? -3.850 -18.038 -9.143 1.00 94.75 80 ASP A O 1
ATOM 625 N N . PRO A 1 81 ? -4.402 -16.814 -10.971 1.00 96.00 81 PRO A N 1
ATOM 626 C CA . PRO A 1 81 ? -5.185 -15.818 -10.245 1.00 96.00 81 PRO A CA 1
ATOM 627 C C . PRO A 1 81 ? -6.315 -16.434 -9.410 1.00 96.00 81 PRO A C 1
ATOM 629 O O . PRO A 1 81 ? -6.508 -16.057 -8.256 1.00 96.00 81 PRO A O 1
ATOM 632 N N . ALA A 1 82 ? -7.001 -17.473 -9.898 1.00 95.38 82 ALA A N 1
ATOM 633 C CA . ALA A 1 82 ? -8.050 -18.128 -9.114 1.00 95.38 82 ALA A CA 1
ATOM 634 C C . ALA A 1 82 ? -7.485 -18.800 -7.843 1.00 95.38 82 ALA A C 1
ATOM 636 O O . ALA A 1 82 ? -8.102 -18.778 -6.773 1.00 95.38 82 ALA A O 1
ATOM 637 N N . GLY A 1 83 ? -6.284 -19.379 -7.935 1.00 95.56 83 GLY A N 1
ATOM 638 C CA . GLY A 1 83 ? -5.532 -19.908 -6.797 1.00 95.56 83 GLY A CA 1
ATOM 639 C C . GLY A 1 83 ? -5.106 -18.834 -5.798 1.00 95.56 83 GLY A C 1
ATOM 640 O O . GLY A 1 83 ? -5.183 -19.072 -4.589 1.00 95.56 83 GLY A O 1
ATOM 641 N N . VAL A 1 84 ? -4.710 -17.657 -6.286 1.00 95.25 84 VAL A N 1
ATOM 642 C CA . VAL A 1 84 ? -4.420 -16.480 -5.455 1.00 95.25 84 VAL A CA 1
ATOM 643 C C . VAL A 1 84 ? -5.671 -16.044 -4.697 1.00 95.25 84 VAL A C 1
ATOM 645 O O . VAL A 1 84 ? -5.629 -15.965 -3.471 1.00 95.25 84 VAL A O 1
ATOM 648 N N . ALA A 1 85 ? -6.801 -15.860 -5.382 1.00 96.75 85 ALA A N 1
ATOM 649 C CA . ALA A 1 85 ? -8.062 -15.461 -4.758 1.00 96.75 85 ALA A CA 1
ATOM 650 C C . ALA A 1 85 ? -8.505 -16.432 -3.645 1.00 96.75 85 ALA A C 1
ATOM 652 O O . ALA A 1 85 ? -8.843 -15.995 -2.544 1.00 96.75 85 ALA A O 1
ATOM 653 N N . ARG A 1 86 ? -8.417 -17.753 -3.879 1.00 96.75 86 ARG A N 1
ATOM 654 C CA . ARG A 1 86 ? -8.696 -18.776 -2.847 1.00 96.75 86 ARG A CA 1
ATOM 655 C C . ARG A 1 86 ? -7.785 -18.643 -1.630 1.00 96.75 86 ARG A C 1
ATOM 657 O O . ARG A 1 86 ? -8.247 -18.782 -0.501 1.00 96.75 86 ARG A O 1
ATOM 664 N N . TRP A 1 87 ? -6.496 -18.402 -1.855 1.00 95.62 87 TRP A N 1
ATOM 665 C CA . TRP A 1 87 ? -5.527 -18.239 -0.775 1.00 95.62 87 TRP A CA 1
ATOM 666 C C . TRP A 1 87 ? -5.797 -16.977 0.054 1.00 95.62 87 TRP A C 1
ATOM 668 O O . TRP A 1 87 ? -5.775 -17.059 1.278 1.00 95.62 87 TRP A O 1
ATOM 678 N N . LEU A 1 88 ? -6.129 -15.854 -0.595 1.00 95.56 88 LEU A N 1
ATOM 679 C CA . LEU A 1 88 ? -6.485 -14.597 0.075 1.00 95.56 88 LEU A CA 1
ATOM 680 C C . LEU A 1 88 ? -7.713 -14.775 0.982 1.00 95.56 88 LEU A C 1
ATOM 682 O O . LEU A 1 88 ? -7.650 -14.467 2.169 1.00 95.56 88 LEU A O 1
ATOM 686 N N . CYS A 1 89 ? -8.799 -15.362 0.468 1.00 97.00 89 CYS A N 1
ATOM 687 C CA . CYS A 1 89 ? -9.999 -15.636 1.268 1.00 97.00 89 CYS A CA 1
ATOM 688 C C . CYS A 1 89 ? -9.738 -16.594 2.439 1.00 97.00 89 CYS A C 1
ATOM 690 O O . CYS A 1 89 ? -10.381 -16.483 3.480 1.00 97.00 89 CYS A O 1
ATOM 692 N N . GLY A 1 90 ? -8.792 -17.527 2.285 1.00 95.88 90 GLY A N 1
ATOM 693 C CA . GLY A 1 90 ? -8.437 -18.510 3.311 1.00 95.88 90 GLY A CA 1
ATOM 694 C C . GLY A 1 90 ? -7.806 -17.921 4.578 1.00 95.88 90 GLY A C 1
ATOM 695 O O . GLY A 1 90 ? -7.683 -18.637 5.567 1.00 95.88 90 GLY A O 1
ATOM 696 N N . HIS A 1 91 ? -7.414 -16.644 4.574 1.00 94.88 91 HIS A N 1
ATOM 697 C CA . HIS A 1 91 ? -6.885 -15.973 5.762 1.00 94.88 91 HIS A CA 1
ATOM 698 C C . HIS A 1 91 ? -7.968 -15.547 6.757 1.00 94.88 91 HIS A C 1
ATOM 700 O O . HIS A 1 91 ? -7.693 -15.445 7.955 1.00 94.88 91 HIS A O 1
ATOM 706 N N . TYR A 1 92 ? -9.182 -15.273 6.285 1.00 97.06 92 TYR A N 1
ATOM 707 C CA . TYR A 1 92 ? -10.241 -14.748 7.137 1.00 97.06 92 TYR A CA 1
ATOM 708 C C . TYR A 1 92 ? -10.984 -15.867 7.872 1.00 97.06 92 TYR A C 1
ATOM 710 O O . TYR A 1 92 ? -11.256 -16.917 7.282 1.00 97.06 92 TYR A O 1
ATOM 718 N N . PRO A 1 93 ? -11.363 -15.652 9.145 1.00 95.81 93 PRO A N 1
ATOM 719 C CA . PRO A 1 93 ? -12.207 -16.601 9.850 1.00 95.81 93 PRO A CA 1
ATOM 720 C C . PRO A 1 93 ? -13.584 -16.683 9.182 1.00 95.81 93 PRO A C 1
ATOM 722 O O . PRO A 1 93 ? -14.125 -15.682 8.697 1.00 95.81 93 PRO A O 1
ATOM 725 N N . LYS A 1 94 ? -14.156 -17.889 9.182 1.00 93.81 94 LYS A N 1
ATOM 726 C CA . LYS A 1 94 ? -15.499 -18.175 8.668 1.00 93.81 94 LYS A CA 1
ATOM 727 C C . LYS A 1 94 ? -16.543 -17.755 9.699 1.00 93.81 94 LYS A C 1
ATOM 729 O O . LYS A 1 94 ? -17.008 -18.561 10.499 1.00 93.81 94 LYS A O 1
ATOM 734 N N . LYS A 1 95 ? -16.854 -16.462 9.713 1.00 93.38 95 LYS A N 1
ATOM 735 C CA . LYS A 1 95 ? -17.912 -15.852 10.528 1.00 93.38 95 LYS A CA 1
ATOM 736 C C . LYS A 1 95 ? -18.864 -15.064 9.634 1.00 93.38 95 LYS A C 1
ATOM 738 O O . LYS A 1 95 ? -18.546 -14.819 8.474 1.00 93.38 95 LYS A O 1
ATOM 743 N N . ARG A 1 96 ? -20.022 -14.691 10.180 1.00 95.69 96 ARG A N 1
ATOM 744 C CA . ARG A 1 96 ? -20.981 -13.807 9.514 1.00 95.69 96 ARG A CA 1
ATOM 745 C C . ARG A 1 96 ? -20.528 -12.356 9.686 1.00 95.69 96 ARG A C 1
ATOM 747 O O . ARG A 1 96 ? -20.301 -11.924 10.811 1.00 95.69 96 ARG A O 1
ATOM 754 N N . TYR A 1 97 ? -20.322 -11.654 8.577 1.00 98.00 97 TYR A N 1
ATOM 755 C CA . TYR A 1 97 ? -19.903 -10.257 8.545 1.00 98.00 97 TYR A CA 1
ATOM 756 C C . TYR A 1 97 ? -21.046 -9.370 8.028 1.00 98.00 97 TYR A C 1
ATOM 758 O O . TYR A 1 97 ? -21.672 -9.723 7.021 1.00 98.00 97 TYR A O 1
ATOM 766 N N . PRO A 1 98 ? -21.271 -8.195 8.642 1.00 97.81 98 PRO A N 1
ATOM 767 C CA . PRO A 1 98 ? -22.306 -7.254 8.208 1.00 97.81 98 PRO A CA 1
ATOM 768 C C . PRO A 1 98 ? -21.921 -6.495 6.928 1.00 97.81 98 PRO A C 1
ATOM 770 O O . PRO A 1 98 ? -22.775 -5.930 6.242 1.00 97.81 98 PRO A O 1
ATOM 773 N N . ALA A 1 99 ? -20.628 -6.464 6.601 1.00 98.62 99 ALA A N 1
ATOM 774 C CA . ALA A 1 99 ? -20.100 -5.850 5.395 1.00 98.62 99 ALA A CA 1
ATOM 775 C C . ALA A 1 99 ? -18.761 -6.482 4.985 1.00 98.62 99 ALA A C 1
ATOM 777 O O . ALA A 1 99 ? -18.124 -7.188 5.767 1.00 98.62 99 ALA A O 1
ATOM 778 N N . ILE A 1 100 ? -18.332 -6.195 3.760 1.00 98.75 100 ILE A N 1
ATOM 779 C CA . ILE A 1 100 ? -17.002 -6.487 3.220 1.00 98.75 100 ILE A CA 1
ATOM 780 C C . ILE A 1 100 ? -16.552 -5.326 2.343 1.00 98.75 100 ILE A C 1
ATOM 782 O O . ILE A 1 100 ? -17.373 -4.686 1.684 1.00 98.75 100 ILE A O 1
ATOM 786 N N . MET A 1 101 ? -15.248 -5.075 2.309 1.00 98.69 101 MET A N 1
ATOM 787 C CA . MET A 1 101 ? -14.650 -4.111 1.391 1.00 98.69 101 MET A CA 1
ATOM 788 C C . MET A 1 101 ? -13.891 -4.829 0.268 1.00 98.69 101 MET A C 1
ATOM 790 O O . MET A 1 101 ? -13.226 -5.832 0.513 1.00 98.69 101 MET A O 1
ATOM 794 N N . ILE A 1 102 ? -13.985 -4.350 -0.973 1.00 98.62 102 ILE A N 1
ATOM 795 C CA . ILE A 1 102 ? -13.293 -4.945 -2.129 1.00 98.62 102 ILE A CA 1
ATOM 796 C C . ILE A 1 102 ? -12.708 -3.833 -2.996 1.00 98.62 102 ILE A C 1
ATOM 798 O O . ILE A 1 102 ? -13.438 -2.925 -3.380 1.00 98.62 102 ILE A O 1
ATOM 802 N N . GLY A 1 103 ? -11.421 -3.903 -3.346 1.00 98.12 103 GLY A N 1
ATOM 803 C CA . GLY A 1 103 ? -10.833 -2.953 -4.298 1.00 98.12 103 GLY A CA 1
ATOM 804 C C . GLY A 1 103 ? -9.384 -2.580 -4.011 1.00 98.12 103 GLY A C 1
ATOM 805 O O . GLY A 1 103 ? -8.545 -3.460 -3.802 1.00 98.12 103 GLY A O 1
ATOM 806 N N . SER A 1 104 ? -9.091 -1.282 -4.064 1.00 98.12 104 SER A N 1
ATOM 807 C CA . SER A 1 104 ? -7.751 -0.710 -3.902 1.00 98.12 104 SER A CA 1
ATOM 808 C C . SER A 1 104 ? -7.102 -1.051 -2.559 1.00 98.12 104 SER A C 1
ATOM 810 O O . SER A 1 104 ? -7.763 -1.077 -1.521 1.00 98.12 104 SER A O 1
ATOM 812 N N . SER A 1 105 ? -5.784 -1.268 -2.582 1.00 96.50 105 SER A N 1
ATOM 813 C CA . SER A 1 105 ? -4.949 -1.368 -1.380 1.00 96.50 105 SER A CA 1
ATOM 814 C C . SER A 1 105 ? -4.862 -0.014 -0.682 1.00 96.50 105 SER A C 1
ATOM 816 O O . SER A 1 105 ? -4.664 1.005 -1.339 1.00 96.50 105 SER A O 1
ATOM 818 N N . ASN A 1 106 ? -4.999 0.011 0.642 1.00 97.31 106 ASN A N 1
ATOM 819 C CA . ASN A 1 106 ? -4.878 1.228 1.438 1.00 97.31 106 ASN A CA 1
ATOM 820 C C . ASN A 1 106 ? -4.642 0.870 2.916 1.00 97.31 106 ASN A C 1
ATOM 822 O O . ASN A 1 106 ? -5.419 0.107 3.486 1.00 97.31 106 ASN A O 1
ATOM 826 N N . GLY A 1 107 ? -3.588 1.397 3.544 1.00 96.62 107 GLY A N 1
ATOM 827 C CA . GLY A 1 107 ? -3.285 1.061 4.941 1.00 96.62 107 GLY A CA 1
ATOM 828 C C . GLY A 1 107 ? -4.204 1.753 5.949 1.00 96.62 107 GLY A C 1
ATOM 829 O O . GLY A 1 107 ? -4.612 1.121 6.918 1.00 96.62 107 GLY A O 1
ATOM 830 N N . ALA A 1 108 ? -4.635 2.992 5.687 1.00 97.75 108 ALA A N 1
ATOM 831 C CA . ALA A 1 108 ? -5.635 3.672 6.517 1.00 97.75 108 ALA A CA 1
ATOM 832 C C . ALA A 1 108 ? -6.969 2.906 6.519 1.00 97.75 108 ALA A C 1
ATOM 834 O O . ALA A 1 108 ? -7.596 2.714 7.560 1.00 97.75 108 ALA A O 1
ATOM 835 N N . LEU A 1 109 ? -7.365 2.368 5.363 1.00 98.12 109 LEU A N 1
ATOM 836 C CA . LEU A 1 109 ? -8.545 1.514 5.242 1.00 98.12 109 LEU A CA 1
ATOM 837 C C . LEU A 1 109 ? -8.473 0.267 6.135 1.00 98.12 109 LEU A C 1
ATOM 839 O O . LEU A 1 109 ? -9.510 -0.182 6.626 1.00 98.12 109 LEU A O 1
ATOM 843 N N . MET A 1 110 ? -7.283 -0.306 6.353 1.00 98.38 110 MET A N 1
ATOM 844 C CA . MET A 1 110 ? -7.145 -1.495 7.201 1.00 98.38 110 MET A CA 1
ATOM 845 C C . MET A 1 110 ? -7.549 -1.199 8.646 1.00 98.38 110 MET A C 1
ATOM 847 O O . MET A 1 110 ? -8.163 -2.056 9.281 1.00 98.38 110 MET A O 1
ATOM 851 N N . HIS A 1 111 ? -7.296 0.017 9.138 1.00 98.50 111 HIS A N 1
ATOM 852 C CA . HIS A 1 111 ? -7.755 0.465 10.457 1.00 98.50 111 HIS A CA 1
ATOM 853 C C . HIS A 1 111 ? -9.272 0.647 10.515 1.00 98.50 111 HIS A C 1
ATOM 855 O O . HIS A 1 111 ? -9.893 0.170 11.461 1.00 98.50 111 HIS A O 1
ATOM 861 N N . LEU A 1 112 ? -9.899 1.209 9.473 1.00 97.75 112 LEU A N 1
ATOM 862 C CA . LEU A 1 112 ? -11.369 1.268 9.385 1.00 97.75 112 LEU A CA 1
ATOM 863 C C . LEU A 1 112 ? -12.005 -0.128 9.358 1.00 97.75 112 LEU A C 1
ATOM 865 O O . LEU A 1 112 ? -13.007 -0.376 10.034 1.00 97.75 112 LEU A O 1
ATOM 869 N N . CYS A 1 113 ? -11.430 -1.052 8.584 1.00 98.56 113 CYS A N 1
ATOM 870 C CA . CYS A 1 113 ? -11.911 -2.431 8.516 1.00 98.56 113 CYS A CA 1
ATOM 871 C C . CYS A 1 113 ? -11.752 -3.144 9.863 1.00 98.56 113 CYS A C 1
ATOM 873 O O . CYS A 1 113 ? -12.658 -3.868 10.277 1.00 98.56 113 CYS A O 1
ATOM 875 N N . ALA A 1 114 ? -10.630 -2.919 10.554 1.00 98.25 114 ALA A N 1
ATOM 876 C CA . ALA A 1 114 ? -10.376 -3.457 11.884 1.00 98.25 114 ALA A CA 1
ATOM 877 C C . ALA A 1 114 ? -11.362 -2.897 12.916 1.00 98.25 114 ALA A C 1
ATOM 879 O O . ALA A 1 114 ? -11.983 -3.677 13.632 1.00 98.25 114 ALA A O 1
ATOM 880 N N . ALA A 1 115 ? -11.613 -1.586 12.910 1.00 97.56 115 ALA A N 1
ATOM 881 C CA . ALA A 1 115 ? -12.621 -0.963 13.764 1.00 97.56 115 ALA A CA 1
ATOM 882 C C . ALA A 1 115 ? -14.006 -1.613 13.608 1.00 97.56 115 ALA A C 1
ATOM 884 O O . ALA A 1 115 ? -14.695 -1.859 14.598 1.00 97.56 115 ALA A O 1
ATOM 885 N N . CYS A 1 116 ? -14.388 -1.949 12.370 1.00 97.62 116 CYS A N 1
ATOM 886 C CA . CYS A 1 116 ? -15.649 -2.629 12.062 1.00 97.62 116 CYS A CA 1
ATOM 887 C C . CYS A 1 116 ? -15.612 -4.155 12.262 1.00 97.62 116 CYS A C 1
ATOM 889 O O . CYS A 1 116 ? -16.652 -4.809 12.203 1.00 97.62 116 CYS A O 1
ATOM 891 N N . GLY A 1 117 ? -14.430 -4.758 12.402 1.00 97.12 117 GLY A N 1
ATOM 892 C CA . GLY A 1 117 ? -14.257 -6.210 12.425 1.00 97.12 117 GLY A CA 1
ATOM 893 C C . GLY A 1 117 ? -14.579 -6.932 11.106 1.00 97.12 117 GLY A C 1
ATOM 894 O O . GLY A 1 117 ? -14.890 -8.131 11.152 1.00 97.12 117 GLY A O 1
ATOM 895 N N . ILE A 1 118 ? -14.506 -6.238 9.961 1.00 98.31 118 ILE A N 1
ATOM 896 C CA . ILE A 1 118 ? -14.891 -6.733 8.623 1.00 98.31 118 ILE A CA 1
ATOM 897 C C . ILE A 1 118 ? -13.679 -7.073 7.736 1.00 98.31 118 ILE A C 1
ATOM 899 O O . ILE A 1 118 ? -12.592 -6.537 7.955 1.00 98.31 118 ILE A O 1
ATOM 903 N N . PRO A 1 119 ? -13.832 -7.950 6.724 1.00 98.44 119 PRO A N 1
ATOM 904 C CA . PRO A 1 119 ? -12.745 -8.318 5.834 1.00 98.44 119 PRO A CA 1
ATOM 905 C C . PRO A 1 119 ? -12.600 -7.318 4.680 1.00 98.44 119 PRO A C 1
ATOM 907 O O . PRO A 1 119 ? -13.545 -6.615 4.308 1.00 98.44 119 PRO A O 1
ATOM 910 N N . TRP A 1 120 ? -11.419 -7.328 4.063 1.00 98.69 120 TRP A N 1
ATOM 911 C CA . TRP A 1 120 ? -11.141 -6.641 2.807 1.00 98.69 120 TRP A CA 1
ATOM 912 C C . TRP A 1 120 ? -10.516 -7.612 1.802 1.00 98.69 120 TRP A C 1
ATOM 914 O O . TRP A 1 120 ? -9.707 -8.460 2.175 1.00 98.69 120 TRP A O 1
ATOM 924 N N . LEU A 1 121 ? -10.891 -7.510 0.527 1.00 98.44 121 LEU A N 1
ATOM 925 C CA . LEU A 1 121 ? -10.322 -8.321 -0.549 1.00 98.44 121 LEU A CA 1
ATOM 926 C C . LEU A 1 121 ? -9.708 -7.426 -1.640 1.00 98.44 121 LEU A C 1
ATOM 928 O O . LEU A 1 121 ? -10.399 -6.555 -2.177 1.00 98.44 121 LEU A O 1
ATOM 932 N N . PRO A 1 122 ? -8.432 -7.635 -2.007 1.00 97.88 122 PRO A N 1
ATOM 933 C CA . PRO A 1 122 ? -7.767 -6.790 -2.988 1.00 97.88 122 PRO A CA 1
ATOM 934 C C . PRO A 1 122 ? -8.243 -7.059 -4.417 1.00 97.88 122 PRO A C 1
ATOM 936 O O . PRO A 1 122 ? -8.411 -8.204 -4.832 1.00 97.88 122 PRO A O 1
ATOM 939 N N . GLN A 1 123 ? -8.341 -6.006 -5.226 1.00 97.81 123 GLN A N 1
ATOM 940 C CA . GLN A 1 123 ? -8.403 -6.154 -6.684 1.00 97.81 123 GLN A CA 1
ATOM 941 C C . GLN A 1 123 ? -7.017 -6.392 -7.296 1.00 97.81 123 GLN A C 1
ATOM 943 O O . GLN A 1 123 ? -6.893 -7.100 -8.296 1.00 97.81 123 GLN A O 1
ATOM 948 N N . THR A 1 124 ? -5.992 -5.763 -6.721 1.00 97.38 124 THR A N 1
ATOM 949 C CA . THR A 1 124 ? -4.634 -5.734 -7.269 1.00 97.38 124 THR A CA 1
ATOM 950 C C . THR A 1 124 ? -3.688 -6.531 -6.382 1.00 97.38 124 THR A C 1
ATOM 952 O O . THR A 1 124 ? -3.737 -6.394 -5.165 1.00 97.38 124 THR A O 1
ATOM 955 N N . TYR A 1 125 ? -2.793 -7.318 -6.973 1.00 95.81 125 TYR A N 1
ATOM 956 C CA . TYR A 1 125 ? -1.669 -7.927 -6.254 1.00 95.81 125 TYR A CA 1
ATOM 957 C C . TYR A 1 125 ? -0.405 -7.956 -7.117 1.00 95.81 125 TYR A C 1
ATOM 959 O O . TYR A 1 125 ? -0.473 -7.956 -8.351 1.00 95.81 125 TYR A O 1
ATOM 967 N N . LEU A 1 126 ? 0.760 -7.991 -6.472 1.00 94.50 126 LEU A N 1
ATOM 968 C CA . LEU A 1 126 ? 2.055 -8.071 -7.139 1.00 94.50 126 LEU A CA 1
ATOM 969 C C . LEU A 1 126 ? 2.506 -9.522 -7.366 1.00 94.50 126 LEU A C 1
ATOM 971 O O . LEU A 1 126 ? 2.696 -10.305 -6.432 1.00 94.50 126 LEU A O 1
ATOM 975 N N . MET A 1 127 ? 2.781 -9.849 -8.626 1.00 94.06 127 MET A N 1
ATOM 976 C CA . MET A 1 127 ? 3.503 -11.046 -9.039 1.00 94.06 127 MET A CA 1
ATOM 977 C C . MET A 1 127 ? 4.904 -10.649 -9.538 1.00 94.06 127 MET A C 1
ATOM 979 O O . MET A 1 127 ? 5.060 -10.288 -10.706 1.00 94.06 127 MET A O 1
ATO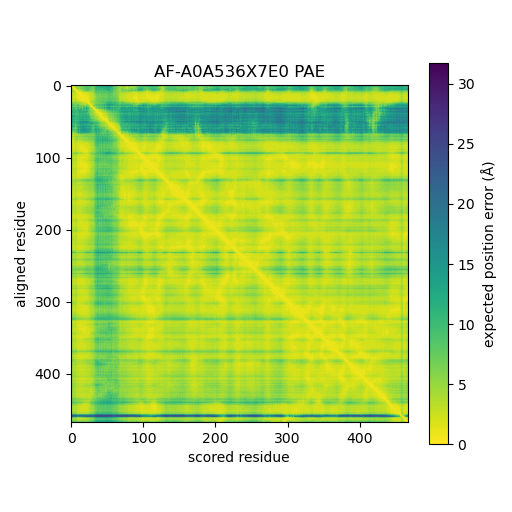M 983 N N . PRO A 1 128 ? 5.952 -10.714 -8.697 1.00 91.94 128 PRO A N 1
ATOM 984 C CA . PRO A 1 128 ? 7.312 -10.428 -9.150 1.00 91.94 128 PRO A CA 1
ATOM 985 C C . PRO A 1 128 ? 7.793 -11.502 -10.132 1.00 91.94 128 PRO A C 1
ATOM 987 O O . PRO A 1 128 ? 7.662 -12.699 -9.860 1.00 91.94 128 PRO A O 1
ATOM 990 N N . VAL A 1 129 ? 8.399 -11.107 -11.252 1.00 92.56 129 VAL A N 1
ATOM 991 C CA . VAL A 1 129 ? 8.944 -12.035 -12.258 1.00 92.56 129 VAL A CA 1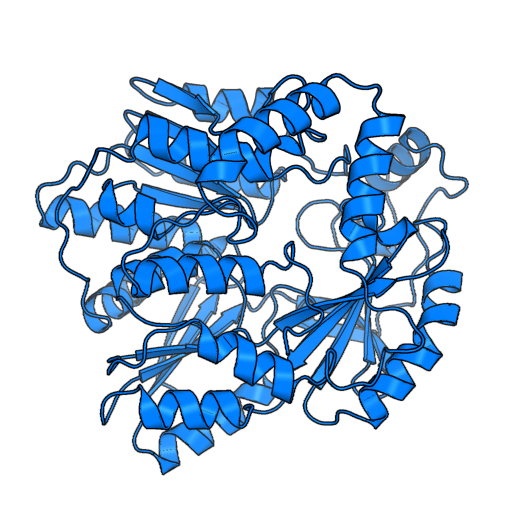
ATOM 992 C C . VAL A 1 129 ? 10.457 -11.923 -12.301 1.00 92.56 129 VAL A C 1
ATOM 994 O O . VAL A 1 129 ? 11.008 -10.907 -12.696 1.00 92.56 129 VAL A O 1
ATOM 997 N N . GLY A 1 130 ? 11.150 -12.985 -11.899 1.00 90.56 130 GLY A N 1
ATOM 998 C CA . GLY A 1 130 ? 12.603 -12.955 -11.771 1.00 90.56 130 GLY A CA 1
ATOM 999 C C . GLY A 1 130 ? 13.297 -12.960 -13.130 1.00 90.56 130 GLY A C 1
ATOM 1000 O O . GLY A 1 130 ? 12.907 -13.694 -14.043 1.00 90.56 130 GLY A O 1
ATOM 1001 N N . HIS A 1 131 ? 14.387 -12.213 -13.253 1.00 89.38 131 HIS A N 1
ATOM 1002 C CA . HIS A 1 131 ? 15.256 -12.226 -14.424 1.00 89.38 131 HIS A CA 1
ATOM 1003 C C . HIS A 1 131 ? 16.735 -12.184 -14.033 1.00 89.38 131 HIS A C 1
ATOM 1005 O O . HIS A 1 131 ? 17.109 -12.035 -12.872 1.00 89.38 131 HIS A O 1
ATOM 1011 N N . ARG A 1 132 ? 17.608 -12.391 -15.026 1.00 87.38 132 ARG A N 1
ATOM 1012 C CA . ARG A 1 132 ? 19.040 -12.109 -14.856 1.00 87.38 132 ARG A CA 1
ATOM 1013 C C . ARG A 1 132 ? 19.220 -10.604 -14.705 1.00 87.38 132 ARG A C 1
ATOM 1015 O O . ARG A 1 132 ? 18.416 -9.855 -15.257 1.00 87.38 132 ARG A O 1
ATOM 1022 N N . ARG A 1 133 ? 20.289 -10.192 -14.019 1.00 89.56 133 ARG A N 1
ATOM 1023 C CA . ARG A 1 133 ? 20.556 -8.781 -13.729 1.00 89.56 133 ARG A CA 1
ATOM 1024 C C . ARG A 1 133 ? 20.374 -7.889 -14.961 1.00 89.56 133 ARG A C 1
ATOM 1026 O O . ARG A 1 133 ? 20.908 -8.203 -16.027 1.00 89.56 133 ARG A O 1
ATOM 1033 N N . LEU A 1 134 ? 19.617 -6.813 -14.787 1.00 91.62 134 LEU A N 1
ATOM 1034 C CA . LEU A 1 134 ? 19.387 -5.760 -15.768 1.00 91.62 134 LEU A CA 1
ATOM 1035 C C . LEU A 1 134 ? 19.825 -4.411 -15.211 1.00 91.62 134 LEU A C 1
ATOM 1037 O O . LEU A 1 134 ? 19.812 -4.200 -13.999 1.00 91.62 134 LEU A O 1
ATOM 1041 N N . ASP A 1 135 ? 20.240 -3.521 -16.109 1.00 94.12 135 ASP A N 1
ATOM 1042 C CA . ASP A 1 135 ? 20.412 -2.116 -15.761 1.00 94.12 135 ASP A CA 1
ATOM 1043 C C . ASP A 1 135 ? 19.015 -1.531 -15.490 1.00 94.12 135 ASP A C 1
ATOM 1045 O O . ASP A 1 135 ? 18.169 -1.580 -16.385 1.00 94.12 135 ASP A O 1
ATOM 1049 N N . PRO A 1 136 ? 18.747 -0.978 -14.291 1.00 94.19 136 PRO A N 1
ATOM 1050 C CA . PRO A 1 136 ? 17.449 -0.387 -13.974 1.00 94.19 136 PRO A CA 1
ATOM 1051 C C . PRO A 1 136 ? 17.081 0.764 -14.921 1.00 94.19 136 PRO A C 1
ATOM 1053 O O . PRO A 1 136 ? 15.915 1.126 -15.011 1.00 94.19 136 PRO A O 1
ATOM 1056 N N . ASN A 1 137 ? 18.045 1.355 -15.631 1.00 96.31 137 ASN A N 1
ATOM 1057 C CA . ASN A 1 137 ? 17.798 2.444 -16.572 1.00 96.31 137 ASN A CA 1
ATOM 1058 C C . ASN A 1 137 ? 17.496 1.950 -18.003 1.00 96.31 137 ASN A C 1
ATOM 1060 O O . ASN A 1 137 ? 17.031 2.744 -18.821 1.00 96.31 137 ASN A O 1
ATOM 1064 N N . ASP A 1 138 ? 17.718 0.664 -18.310 1.00 94.81 138 ASP A N 1
ATOM 1065 C CA . ASP A 1 138 ? 17.485 0.068 -19.635 1.00 94.81 138 ASP A CA 1
ATOM 1066 C C . ASP A 1 138 ? 16.075 -0.538 -19.752 1.00 94.81 138 ASP A C 1
ATOM 1068 O O . ASP A 1 138 ? 15.860 -1.753 -19.819 1.00 94.81 138 ASP A O 1
ATOM 1072 N N . VAL A 1 139 ? 15.089 0.360 -19.784 1.00 95.50 139 VAL A N 1
ATOM 1073 C CA . VAL A 1 139 ? 13.660 0.027 -19.897 1.00 95.50 139 VAL A CA 1
ATOM 1074 C C . VAL A 1 139 ? 13.351 -0.738 -21.190 1.00 95.50 139 VAL A C 1
ATOM 1076 O O . VAL A 1 139 ? 12.484 -1.612 -21.212 1.00 95.50 139 VAL A O 1
ATOM 1079 N N . ALA A 1 140 ? 14.058 -0.437 -22.283 1.00 95.19 140 ALA A N 1
ATOM 1080 C CA . ALA A 1 140 ? 13.823 -1.067 -23.578 1.00 95.19 140 ALA A CA 1
ATOM 1081 C C . ALA A 1 140 ? 14.162 -2.564 -23.545 1.00 95.19 140 ALA A C 1
ATOM 1083 O O . ALA A 1 140 ? 13.361 -3.390 -23.996 1.00 95.19 140 ALA A O 1
ATOM 1084 N N . THR A 1 141 ? 15.313 -2.924 -22.969 1.00 95.12 141 THR A N 1
ATOM 1085 C CA . THR A 1 141 ? 15.694 -4.330 -22.799 1.00 95.12 141 THR A CA 1
ATOM 1086 C C . THR A 1 141 ? 14.746 -5.057 -21.852 1.00 95.12 141 THR A C 1
ATOM 1088 O O . THR A 1 141 ? 14.375 -6.202 -22.127 1.00 95.12 141 THR A O 1
ATOM 1091 N N . GLU A 1 142 ? 14.326 -4.409 -20.764 1.00 94.75 142 GLU A N 1
ATOM 1092 C CA . GLU A 1 142 ? 13.360 -4.978 -19.822 1.00 94.75 142 GLU A CA 1
ATOM 1093 C C . GLU A 1 142 ? 12.033 -5.323 -20.518 1.00 94.75 142 GLU A C 1
ATOM 1095 O O . GLU A 1 142 ? 11.577 -6.471 -20.504 1.00 94.75 142 GLU A O 1
ATOM 1100 N N . LEU A 1 143 ? 11.463 -4.367 -21.253 1.00 96.62 143 LEU A N 1
ATOM 1101 C CA . LEU A 1 143 ? 10.246 -4.569 -22.040 1.00 96.62 143 LEU A CA 1
ATOM 1102 C C . LEU A 1 143 ? 10.387 -5.685 -23.077 1.00 96.62 143 LEU A C 1
ATOM 1104 O O . LEU A 1 143 ? 9.502 -6.537 -23.194 1.00 96.62 143 LEU A O 1
ATOM 1108 N N . ALA A 1 144 ? 11.497 -5.706 -23.818 1.00 96.00 144 ALA A N 1
ATOM 1109 C CA . ALA A 1 144 ? 11.747 -6.722 -24.834 1.00 96.00 144 ALA A CA 1
ATOM 1110 C C . ALA A 1 144 ? 11.799 -8.136 -24.231 1.00 96.00 144 ALA A C 1
ATOM 1112 O O . ALA A 1 144 ? 11.261 -9.079 -24.817 1.00 96.00 144 ALA A O 1
ATOM 1113 N N . ARG A 1 145 ? 12.399 -8.290 -23.043 1.00 94.75 145 ARG A N 1
ATOM 1114 C CA . ARG A 1 145 ? 12.491 -9.580 -22.341 1.00 94.75 145 ARG A CA 1
ATOM 1115 C C . ARG A 1 145 ? 11.162 -10.015 -21.734 1.00 94.75 145 ARG A C 1
ATOM 1117 O O . ARG A 1 145 ? 10.838 -11.202 -21.775 1.00 94.75 145 ARG A O 1
ATOM 1124 N N . MET A 1 146 ? 10.400 -9.079 -21.175 1.00 96.38 146 MET A N 1
ATOM 1125 C CA . MET A 1 146 ? 9.175 -9.395 -20.441 1.00 96.38 146 MET A CA 1
ATOM 1126 C C . MET A 1 146 ? 7.946 -9.562 -21.324 1.00 96.38 146 MET A C 1
ATOM 1128 O O . MET A 1 146 ? 7.056 -10.346 -20.983 1.00 96.38 146 MET A O 1
ATOM 1132 N N . ARG A 1 147 ? 7.899 -8.907 -22.488 1.00 97.38 147 ARG A N 1
ATOM 1133 C CA . ARG A 1 147 ? 6.722 -8.932 -23.365 1.00 97.38 147 ARG A CA 1
ATOM 1134 C C . ARG A 1 147 ? 6.255 -10.346 -23.743 1.00 97.38 147 ARG A C 1
ATOM 1136 O O . ARG A 1 147 ? 5.070 -10.619 -23.555 1.00 97.38 147 ARG A O 1
ATOM 1143 N N . PRO A 1 148 ? 7.110 -11.286 -24.196 1.00 97.50 148 PRO A N 1
ATOM 1144 C CA . PRO A 1 148 ? 6.654 -12.643 -24.514 1.00 97.50 148 PRO A CA 1
ATOM 1145 C C . PRO A 1 148 ? 6.085 -13.394 -23.301 1.00 97.50 148 PRO A C 1
ATOM 1147 O O . PRO A 1 148 ? 5.170 -14.206 -23.443 1.00 97.50 148 PRO A O 1
ATOM 1150 N N . LEU A 1 149 ? 6.610 -13.128 -22.099 1.00 97.00 149 LEU A N 1
ATOM 1151 C CA . LEU A 1 149 ? 6.146 -13.750 -20.857 1.00 97.00 149 LEU A CA 1
ATOM 1152 C C . LEU A 1 149 ? 4.777 -13.205 -20.442 1.00 97.00 149 LEU A C 1
ATOM 1154 O O . LEU A 1 149 ? 3.895 -13.995 -20.110 1.00 97.00 149 LEU A O 1
ATOM 1158 N N . ALA A 1 150 ? 4.598 -11.883 -20.508 1.00 97.94 150 ALA A N 1
ATOM 1159 C CA . ALA A 1 150 ? 3.336 -11.215 -20.207 1.00 97.94 150 ALA A CA 1
ATOM 1160 C C . ALA A 1 150 ? 2.218 -11.668 -21.159 1.00 97.94 150 ALA A C 1
ATOM 1162 O O . ALA A 1 150 ? 1.143 -12.050 -20.703 1.00 97.94 150 ALA A O 1
ATOM 1163 N N . LEU A 1 151 ? 2.491 -11.725 -22.468 1.00 98.25 151 LEU A N 1
ATOM 1164 C CA . LEU A 1 151 ? 1.516 -12.195 -23.460 1.00 98.25 151 LEU A CA 1
ATOM 1165 C C . LEU A 1 151 ? 1.117 -13.655 -23.227 1.00 98.25 151 LEU A C 1
ATOM 1167 O O . LEU A 1 151 ? -0.065 -13.986 -23.274 1.00 98.25 151 LEU A O 1
ATOM 1171 N N . ARG A 1 152 ? 2.085 -14.528 -22.918 1.00 97.56 152 ARG A N 1
ATOM 1172 C CA . ARG A 1 152 ? 1.799 -15.930 -22.586 1.00 97.56 152 ARG A CA 1
ATOM 1173 C C . ARG A 1 152 ? 0.947 -16.060 -21.323 1.00 97.56 152 ARG A C 1
ATOM 1175 O O . ARG A 1 152 ? 0.077 -16.921 -21.275 1.00 97.56 152 ARG A O 1
ATOM 1182 N N . PHE A 1 153 ? 1.199 -15.228 -20.313 1.00 97.81 153 PHE A N 1
ATOM 1183 C CA . PHE A 1 153 ? 0.403 -15.200 -19.088 1.00 97.81 153 PHE A CA 1
ATOM 1184 C C . PHE A 1 153 ? -1.038 -14.745 -19.355 1.00 97.81 153 PHE A C 1
ATOM 1186 O O . PHE A 1 153 ? -1.979 -15.444 -18.994 1.00 97.81 153 PHE A O 1
ATOM 1193 N N . LEU A 1 154 ? -1.216 -13.624 -20.056 1.00 98.25 154 LEU A N 1
ATOM 1194 C CA . LEU A 1 154 ? -2.536 -13.068 -20.368 1.00 98.25 154 LEU A CA 1
ATOM 1195 C C . LEU A 1 154 ? -3.356 -13.956 -21.311 1.00 98.25 154 LEU A C 1
ATOM 1197 O O . LEU A 1 154 ? -4.581 -13.970 -21.215 1.00 98.25 154 LEU A O 1
ATOM 1201 N N . ALA A 1 155 ? -2.711 -14.723 -22.194 1.00 97.56 155 ALA A N 1
ATOM 1202 C CA . ALA A 1 155 ? -3.392 -15.722 -23.016 1.00 97.56 155 ALA A CA 1
ATOM 1203 C C . ALA A 1 155 ? -3.982 -16.873 -22.179 1.00 97.56 155 ALA A C 1
ATOM 1205 O O . ALA A 1 155 ? -5.001 -17.442 -22.558 1.00 97.56 155 ALA A O 1
ATOM 1206 N N . ALA A 1 156 ? -3.359 -17.208 -21.043 1.00 97.19 156 ALA A N 1
ATOM 1207 C CA . ALA A 1 156 ? -3.835 -18.251 -20.134 1.00 97.19 156 ALA A CA 1
ATOM 1208 C C . ALA A 1 156 ? -4.894 -17.751 -19.132 1.00 97.19 156 ALA A C 1
ATOM 1210 O O . ALA A 1 156 ? -5.676 -18.554 -18.627 1.00 97.19 156 ALA A O 1
ATOM 1211 N N . HIS A 1 157 ? -4.928 -16.445 -18.851 1.00 96.88 157 HIS A N 1
ATOM 1212 C CA . HIS A 1 157 ? -5.770 -15.841 -17.815 1.00 96.88 157 HIS A CA 1
ATOM 1213 C C . HIS A 1 157 ? -6.505 -14.616 -18.368 1.00 96.88 157 HIS A C 1
ATOM 1215 O O . HIS A 1 157 ? -5.915 -13.545 -18.524 1.00 96.88 157 HIS A O 1
ATOM 1221 N N . SER A 1 158 ? -7.787 -14.778 -18.706 1.00 94.56 158 SER A N 1
ATOM 1222 C CA . SER A 1 158 ? -8.635 -13.739 -19.324 1.00 94.56 158 SER A CA 1
ATOM 1223 C C . SER A 1 158 ? -9.329 -12.815 -18.316 1.00 94.56 158 SER A C 1
ATOM 1225 O O . SER A 1 158 ? -9.891 -11.791 -18.689 1.00 94.56 158 SER A O 1
ATOM 1227 N N . ASP A 1 159 ? -9.283 -13.171 -17.038 1.00 94.88 159 ASP A N 1
ATOM 1228 C CA . ASP A 1 159 ? -9.942 -12.513 -15.912 1.00 94.88 159 ASP A CA 1
ATOM 1229 C C . ASP A 1 159 ? -9.122 -11.373 -15.293 1.00 94.88 159 ASP A C 1
ATOM 1231 O O . ASP A 1 159 ? -9.616 -10.670 -14.411 1.00 94.88 159 ASP A O 1
ATOM 1235 N N . VAL A 1 160 ? -7.889 -11.165 -15.764 1.00 97.56 160 VAL A N 1
ATOM 1236 C CA . VAL A 1 160 ? -6.958 -10.170 -15.220 1.00 97.56 160 VAL A CA 1
ATOM 1237 C C . VAL A 1 160 ? -6.395 -9.228 -16.281 1.00 97.56 160 VAL A C 1
ATOM 1239 O O . VAL A 1 160 ? -6.233 -9.588 -17.449 1.00 97.56 160 VAL A O 1
ATOM 1242 N N . GLN A 1 161 ? -6.041 -8.027 -15.840 1.00 98.19 161 GLN A N 1
ATOM 1243 C CA . GLN A 1 161 ? -5.187 -7.075 -16.542 1.00 98.19 161 GLN A CA 1
ATOM 1244 C C . GLN A 1 161 ? -3.817 -7.031 -15.877 1.00 98.19 161 GLN A C 1
ATOM 1246 O O . GLN A 1 161 ? -3.708 -7.121 -14.656 1.00 98.19 161 GLN A O 1
ATOM 1251 N N . LEU A 1 162 ? -2.768 -6.894 -16.683 1.00 98.50 162 LEU A N 1
ATOM 1252 C CA . LEU A 1 162 ? -1.388 -6.852 -16.222 1.00 98.50 162 LEU A CA 1
ATOM 1253 C C . LEU A 1 162 ? -0.824 -5.450 -16.426 1.00 98.50 162 LEU A C 1
ATOM 1255 O O . LEU A 1 162 ? -0.688 -4.985 -17.558 1.00 98.50 162 LEU A O 1
ATOM 1259 N N . HIS A 1 163 ? -0.444 -4.818 -15.322 1.00 98.56 163 HIS A N 1
ATOM 1260 C CA . HIS A 1 163 ? 0.396 -3.630 -15.303 1.00 98.56 163 HIS A CA 1
ATOM 1261 C C . HIS A 1 163 ? 1.845 -4.063 -15.081 1.00 98.56 163 HIS A C 1
ATOM 1263 O O . HIS A 1 163 ? 2.198 -4.563 -14.015 1.00 98.56 163 HIS A O 1
ATOM 1269 N N . HIS A 1 164 ? 2.686 -3.884 -16.093 1.00 98.25 164 HIS A N 1
ATOM 1270 C CA . HIS A 1 164 ? 4.131 -3.980 -15.959 1.00 98.25 164 HIS A CA 1
ATOM 1271 C C . HIS A 1 164 ? 4.640 -2.609 -15.546 1.00 98.25 164 HIS A C 1
ATOM 1273 O O . HIS A 1 164 ? 4.736 -1.699 -16.368 1.00 98.25 164 HIS A O 1
ATOM 1279 N N . MET A 1 165 ? 4.879 -2.468 -14.250 1.00 97.19 165 MET A N 1
ATOM 1280 C CA . MET A 1 165 ? 5.384 -1.240 -13.660 1.00 97.19 165 MET A CA 1
ATOM 1281 C C . MET A 1 165 ? 6.906 -1.328 -13.557 1.00 97.19 165 MET A C 1
ATOM 1283 O O . MET A 1 165 ? 7.444 -2.371 -13.190 1.00 97.19 165 MET A O 1
ATOM 1287 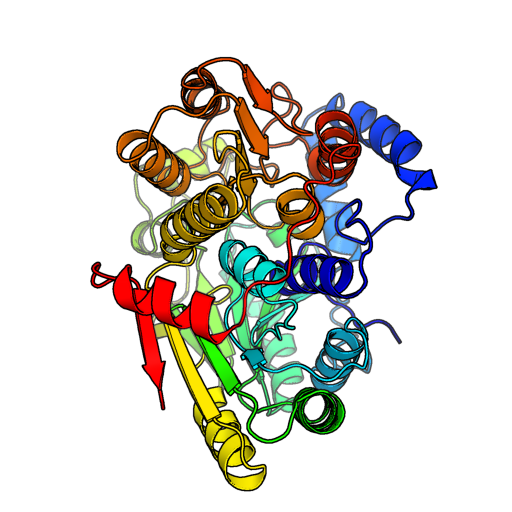N N . HIS A 1 166 ? 7.594 -0.253 -13.925 1.00 97.31 166 HIS A N 1
ATOM 1288 C CA . HIS A 1 166 ? 9.046 -0.157 -13.824 1.00 97.31 166 HIS A CA 1
ATOM 1289 C C . HIS A 1 166 ? 9.431 1.178 -13.205 1.00 97.31 166 HIS A C 1
ATOM 1291 O O . HIS A 1 166 ? 9.295 2.221 -13.847 1.00 97.31 166 HIS A O 1
ATOM 1297 N N . ASP A 1 167 ? 9.928 1.146 -11.971 1.00 95.94 167 ASP A N 1
ATOM 1298 C CA . ASP A 1 167 ? 10.423 2.328 -11.275 1.00 95.94 167 ASP A CA 1
ATOM 1299 C C . ASP A 1 167 ? 11.950 2.261 -11.059 1.00 95.94 167 ASP A C 1
ATOM 1301 O O . ASP A 1 167 ? 12.442 1.570 -10.163 1.00 95.94 167 ASP A O 1
ATOM 1305 N N . PRO A 1 168 ? 12.738 3.010 -11.851 1.00 95.31 168 PRO A N 1
ATOM 1306 C CA . PRO A 1 168 ? 14.192 3.060 -11.707 1.00 95.31 168 PRO A CA 1
ATOM 1307 C C . PRO A 1 168 ? 14.685 3.965 -10.564 1.00 95.31 168 PRO A C 1
ATOM 1309 O O . PRO A 1 168 ? 15.906 4.055 -10.362 1.00 95.31 168 PRO A O 1
ATOM 1312 N N . SER A 1 169 ? 13.781 4.666 -9.866 1.00 94.69 169 SER A N 1
ATOM 1313 C CA . SER A 1 169 ? 14.096 5.555 -8.748 1.00 94.69 169 SER A CA 1
ATOM 1314 C C . SER A 1 169 ? 13.882 4.872 -7.401 1.00 94.69 169 SER A C 1
ATOM 1316 O O . SER A 1 169 ? 14.868 4.640 -6.702 1.00 94.69 169 SER A O 1
ATOM 1318 N N . GLN A 1 170 ? 12.645 4.525 -7.028 1.00 92.25 170 GLN A N 1
ATOM 1319 C CA . GLN A 1 170 ? 12.350 3.958 -5.706 1.00 92.25 170 GLN A CA 1
ATOM 1320 C C . GLN A 1 170 ? 12.645 2.455 -5.696 1.00 92.25 170 GLN A C 1
ATOM 1322 O O . GLN A 1 170 ? 13.414 1.980 -4.866 1.00 92.25 170 GLN A O 1
ATOM 1327 N N . ASP A 1 171 ? 12.165 1.712 -6.693 1.00 91.81 171 ASP A N 1
ATOM 1328 C CA . ASP A 1 171 ? 12.372 0.258 -6.785 1.00 91.81 171 ASP A CA 1
ATOM 1329 C C . ASP A 1 171 ? 13.726 -0.156 -7.395 1.00 91.81 171 ASP A C 1
ATOM 1331 O O . ASP A 1 171 ? 13.942 -1.329 -7.711 1.00 91.81 171 ASP A O 1
ATOM 1335 N N . ARG A 1 172 ? 14.686 0.773 -7.528 1.00 92.44 172 ARG A N 1
ATOM 1336 C CA . ARG A 1 172 ? 15.958 0.587 -8.260 1.00 92.44 172 ARG A CA 1
ATOM 1337 C C . ARG A 1 172 ? 16.725 -0.693 -7.905 1.00 92.44 172 ARG A C 1
ATOM 1339 O O . ARG A 1 172 ? 17.386 -1.277 -8.767 1.00 92.44 172 ARG A O 1
ATOM 1346 N N . LEU A 1 173 ? 16.713 -1.104 -6.636 1.00 89.62 173 LEU A N 1
ATOM 1347 C CA . LEU A 1 173 ? 17.382 -2.336 -6.199 1.00 89.62 173 LEU A CA 1
ATOM 1348 C C . LEU A 1 173 ? 16.655 -3.585 -6.706 1.00 89.62 173 LEU A C 1
ATOM 1350 O O . LEU A 1 173 ? 17.298 -4.523 -7.169 1.00 89.62 173 LEU A O 1
ATOM 1354 N N . MET A 1 174 ? 15.326 -3.578 -6.681 1.00 88.19 174 MET A N 1
ATOM 1355 C CA . MET A 1 174 ? 14.506 -4.729 -7.045 1.00 88.19 174 MET A CA 1
ATOM 1356 C C . MET A 1 174 ? 14.401 -4.919 -8.553 1.00 88.19 174 MET A C 1
ATOM 1358 O O . MET A 1 174 ? 14.619 -6.035 -9.031 1.00 88.19 174 MET A O 1
ATOM 1362 N N . VAL A 1 175 ? 14.191 -3.838 -9.315 1.00 91.88 175 VAL A N 1
ATOM 1363 C CA . VAL A 1 175 ? 14.078 -3.901 -10.787 1.00 91.88 175 VAL A CA 1
ATOM 1364 C C . VAL A 1 175 ? 15.365 -4.362 -11.482 1.00 91.88 175 VAL A C 1
ATOM 1366 O O . VAL A 1 175 ? 15.370 -4.694 -12.662 1.00 91.88 175 VAL A O 1
ATOM 1369 N N . GLN A 1 176 ? 16.482 -4.450 -10.751 1.00 91.81 176 GLN A N 1
ATOM 1370 C CA . GLN A 1 176 ? 17.691 -5.099 -11.256 1.00 91.81 176 GLN A CA 1
ATOM 1371 C C . GLN A 1 176 ? 17.523 -6.608 -11.428 1.00 91.81 176 GLN A C 1
ATOM 1373 O O . GLN A 1 176 ? 18.170 -7.174 -12.305 1.00 91.81 176 GLN A O 1
ATOM 1378 N N . LEU A 1 177 ? 16.714 -7.276 -10.602 1.00 89.62 177 LEU A N 1
ATOM 1379 C CA . LEU A 1 177 ? 16.586 -8.738 -10.586 1.00 89.62 177 LEU A CA 1
ATOM 1380 C C . LEU A 1 177 ? 15.161 -9.247 -10.833 1.00 89.62 177 LEU A C 1
ATOM 1382 O O . LEU A 1 177 ? 14.995 -10.455 -11.047 1.00 89.62 177 LEU A O 1
ATOM 1386 N N . MET A 1 178 ? 14.145 -8.388 -10.783 1.00 92.06 178 MET A N 1
ATOM 1387 C CA . MET A 1 178 ? 12.769 -8.786 -11.062 1.00 92.06 178 MET A CA 1
ATOM 1388 C C . MET A 1 178 ? 11.917 -7.672 -11.673 1.00 92.06 178 MET A C 1
ATOM 1390 O O . MET A 1 178 ? 12.052 -6.508 -11.319 1.00 92.06 178 MET A O 1
ATOM 1394 N N . SER A 1 179 ? 10.951 -8.074 -12.488 1.00 94.31 179 SER A N 1
ATOM 1395 C CA . SER A 1 179 ? 9.931 -7.208 -13.075 1.00 94.31 179 SER A CA 1
ATOM 1396 C C . SER A 1 179 ? 8.687 -7.187 -12.202 1.00 94.31 179 SER A C 1
ATOM 1398 O O . SER A 1 179 ? 8.287 -8.225 -11.658 1.00 94.31 179 SER A O 1
ATOM 1400 N N . TYR A 1 180 ? 8.032 -6.034 -12.098 1.00 95.19 180 TYR A N 1
ATOM 1401 C CA . TYR A 1 180 ? 6.822 -5.897 -11.294 1.00 95.19 180 TYR A CA 1
ATOM 1402 C C . TYR A 1 180 ? 5.597 -6.074 -12.186 1.00 95.19 180 TYR A C 1
ATOM 1404 O O . TYR A 1 180 ? 5.197 -5.160 -12.909 1.00 95.19 180 TYR A O 1
ATOM 1412 N N . PHE A 1 181 ? 4.990 -7.263 -12.145 1.00 97.12 181 PHE A N 1
ATOM 1413 C CA . PHE A 1 181 ? 3.690 -7.496 -12.772 1.00 97.12 181 PHE A CA 1
ATOM 1414 C C . PHE A 1 181 ? 2.600 -7.348 -11.721 1.00 97.12 181 PHE A C 1
ATOM 1416 O O . PHE A 1 181 ? 2.396 -8.231 -10.889 1.00 97.12 181 PHE A O 1
ATOM 1423 N N . ARG A 1 182 ? 1.888 -6.226 -11.763 1.00 97.44 182 ARG A N 1
ATOM 1424 C CA . ARG A 1 182 ? 0.704 -5.998 -10.939 1.00 97.44 182 ARG A CA 1
ATOM 1425 C C . ARG A 1 182 ? -0.520 -6.481 -11.693 1.00 97.44 182 ARG A C 1
ATOM 1427 O O . ARG A 1 182 ? -0.805 -6.020 -12.797 1.00 97.44 182 ARG A O 1
ATOM 1434 N N . LEU A 1 183 ? -1.200 -7.458 -11.113 1.00 97.75 183 LEU A N 1
ATOM 1435 C CA . LEU A 1 183 ? -2.364 -8.096 -11.706 1.00 97.75 183 LEU A CA 1
ATOM 1436 C C . LEU A 1 183 ? -3.618 -7.511 -11.076 1.00 97.75 183 LEU A C 1
ATOM 1438 O O . LEU A 1 183 ? -3.766 -7.563 -9.857 1.00 97.75 183 LEU A O 1
ATOM 1442 N N . LYS A 1 184 ? -4.500 -6.963 -11.911 1.00 98.06 184 LYS A N 1
ATOM 1443 C CA . LYS A 1 184 ? -5.799 -6.416 -11.512 1.00 98.06 184 LYS A CA 1
ATOM 1444 C C . LYS A 1 184 ? -6.901 -7.358 -11.974 1.00 98.06 184 LYS A C 1
ATOM 1446 O O . LYS A 1 184 ? -6.976 -7.661 -13.164 1.00 98.06 184 LYS A O 1
ATOM 1451 N N . TYR A 1 185 ? -7.756 -7.813 -11.063 1.00 98.12 185 TYR A N 1
ATOM 1452 C CA . TYR A 1 185 ? -8.949 -8.571 -11.443 1.00 98.12 185 TYR A CA 1
ATOM 1453 C C . TYR A 1 185 ? -9.928 -7.676 -12.209 1.00 98.12 185 TYR A C 1
ATOM 1455 O O . TYR A 1 185 ? -10.384 -6.655 -11.694 1.00 98.12 185 TYR A O 1
ATOM 1463 N N . LEU A 1 186 ? -10.271 -8.094 -13.426 1.00 97.06 186 LEU A N 1
ATOM 1464 C CA . LEU A 1 186 ? -11.330 -7.498 -14.248 1.00 97.06 186 LEU A CA 1
ATOM 1465 C C . LEU A 1 186 ? -12.695 -8.129 -13.958 1.00 97.06 186 LE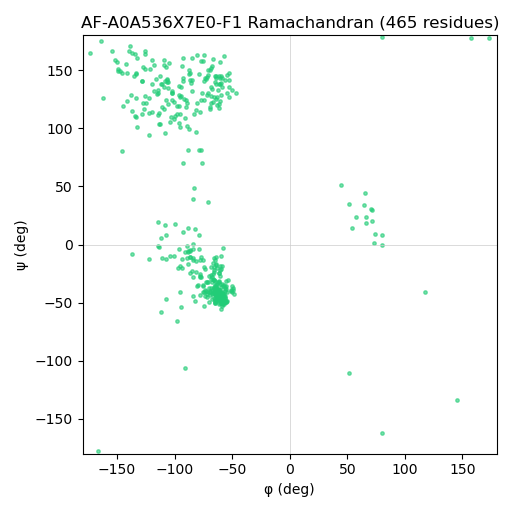U A C 1
ATOM 1467 O O . LEU A 1 186 ? -13.731 -7.601 -14.348 1.00 97.06 186 LEU A O 1
ATOM 1471 N N . ARG A 1 187 ? -12.689 -9.301 -13.318 1.00 95.38 187 ARG A N 1
ATOM 1472 C CA . ARG A 1 187 ? -13.863 -10.116 -13.016 1.00 95.38 187 ARG A CA 1
ATOM 1473 C C . ARG A 1 187 ? -13.814 -10.580 -11.570 1.00 95.38 187 ARG A C 1
ATOM 1475 O O . ARG A 1 187 ? -12.737 -10.814 -11.025 1.00 95.38 187 ARG A O 1
ATOM 1482 N N . LEU A 1 188 ? -14.981 -10.724 -10.955 1.00 96.19 188 LEU A N 1
ATOM 1483 C CA . LEU A 1 188 ? -15.091 -11.194 -9.585 1.00 96.19 188 LEU A CA 1
ATOM 1484 C C . LEU A 1 188 ? -14.702 -12.674 -9.539 1.00 96.19 188 LEU A C 1
ATOM 1486 O O . LEU A 1 188 ? -15.352 -13.513 -10.159 1.00 96.19 188 LEU A O 1
ATOM 1490 N N . ALA A 1 189 ? -13.623 -12.989 -8.826 1.00 96.75 189 ALA A N 1
ATOM 1491 C CA . ALA A 1 189 ? -13.132 -14.356 -8.728 1.00 96.75 189 ALA A CA 1
ATOM 1492 C C . ALA A 1 189 ? -14.152 -15.266 -8.021 1.00 96.75 189 ALA A C 1
ATOM 1494 O O . ALA A 1 189 ? -14.755 -14.873 -7.019 1.00 96.75 189 ALA A O 1
ATOM 1495 N N . ASP A 1 190 ? -14.266 -16.523 -8.460 1.00 97.25 190 ASP A N 1
ATOM 1496 C CA . ASP A 1 190 ? -15.181 -17.508 -7.857 1.00 97.25 190 ASP A CA 1
ATOM 1497 C C . ASP A 1 190 ? -14.958 -17.678 -6.352 1.00 97.25 190 ASP A C 1
ATOM 1499 O O . ASP A 1 190 ? -15.901 -17.832 -5.579 1.00 97.25 190 ASP A O 1
ATOM 1503 N N . ALA A 1 191 ? -13.701 -17.589 -5.912 1.00 97.62 191 ALA A N 1
ATOM 1504 C CA . ALA A 1 191 ? -13.353 -17.653 -4.499 1.00 97.62 191 ALA A CA 1
ATOM 1505 C C . ALA A 1 191 ? -13.927 -16.481 -3.689 1.00 97.62 191 ALA A C 1
ATOM 1507 O O . ALA A 1 191 ? -14.306 -16.675 -2.537 1.00 97.62 191 ALA A O 1
ATOM 1508 N N . TYR A 1 192 ? -14.002 -15.285 -4.282 1.00 98.19 192 TYR A N 1
ATOM 1509 C CA . TYR A 1 192 ? -14.560 -14.102 -3.625 1.00 98.19 192 TYR A CA 1
ATOM 1510 C C . TYR A 1 192 ? -16.075 -14.240 -3.513 1.00 98.19 192 TYR A C 1
ATOM 1512 O O . TYR A 1 192 ? -16.627 -13.990 -2.446 1.00 98.19 192 TYR A O 1
ATOM 1520 N N . MET A 1 193 ? -16.734 -14.717 -4.575 1.00 98.31 193 MET A N 1
ATOM 1521 C CA . MET A 1 193 ? -18.166 -15.035 -4.550 1.00 98.31 193 MET A CA 1
ATOM 1522 C C . MET A 1 193 ? -18.482 -16.082 -3.476 1.00 98.31 193 MET A C 1
ATOM 1524 O O . MET A 1 193 ? -19.292 -15.824 -2.590 1.00 98.31 193 MET A O 1
ATOM 1528 N N . ALA A 1 194 ? -17.777 -17.217 -3.479 1.00 98.00 194 ALA A N 1
ATOM 1529 C CA . ALA A 1 194 ? -17.972 -18.275 -2.488 1.00 98.00 194 ALA A CA 1
ATOM 1530 C C . ALA A 1 194 ? -17.732 -17.779 -1.053 1.00 98.00 194 ALA A C 1
ATOM 1532 O O . ALA A 1 194 ? -18.523 -18.068 -0.156 1.00 98.00 194 ALA A O 1
ATOM 1533 N N . PHE A 1 195 ? -16.674 -16.989 -0.835 1.00 98.38 195 PHE A N 1
ATOM 1534 C CA . PHE A 1 195 ? -16.401 -16.387 0.468 1.00 98.38 195 PHE A CA 1
ATOM 1535 C C . PHE A 1 195 ? -17.535 -15.463 0.915 1.00 98.38 195 PHE A C 1
ATOM 1537 O O . PHE A 1 195 ? -17.975 -15.559 2.056 1.00 98.38 195 PHE A O 1
ATOM 1544 N N . MET A 1 196 ? -18.038 -14.595 0.033 1.00 98.00 196 MET A N 1
ATOM 1545 C CA . MET A 1 196 ? -19.142 -13.700 0.374 1.00 98.00 196 MET A CA 1
ATOM 1546 C C . MET A 1 196 ? -20.435 -14.465 0.667 1.00 98.00 196 MET A C 1
ATOM 1548 O O . MET A 1 196 ? -21.114 -14.161 1.640 1.00 98.00 196 MET A O 1
ATOM 1552 N N . GLN A 1 197 ? -20.754 -15.493 -0.118 1.00 97.25 197 GLN A N 1
ATOM 1553 C CA . GLN A 1 197 ? -21.940 -16.322 0.104 1.00 97.25 197 GLN A CA 1
ATOM 1554 C C . GLN A 1 197 ? -21.903 -17.044 1.465 1.00 97.25 197 GLN A C 1
ATOM 1556 O O . GLN A 1 197 ? -22.910 -17.125 2.174 1.00 97.25 197 GLN A O 1
ATOM 1561 N N . GLU A 1 198 ? -20.736 -17.566 1.841 1.00 97.12 198 GLU A N 1
ATOM 1562 C CA . GLU A 1 198 ? -20.532 -18.291 3.097 1.00 97.12 198 GLU A CA 1
ATOM 1563 C C . GLU A 1 198 ? -20.485 -17.350 4.310 1.00 97.12 198 GLU A C 1
ATOM 1565 O O . GLU A 1 198 ? -21.057 -17.656 5.358 1.00 97.12 198 GLU A O 1
ATOM 1570 N N . CYS A 1 199 ? -19.819 -16.202 4.164 1.00 97.88 199 CYS A N 1
ATOM 1571 C CA . CYS A 1 199 ? -19.416 -15.362 5.286 1.00 97.88 199 CYS A CA 1
ATOM 1572 C C . CYS A 1 199 ? -20.215 -14.060 5.423 1.00 97.88 199 CYS A C 1
ATOM 1574 O O . CYS A 1 199 ? -20.099 -13.414 6.454 1.00 97.88 199 CYS A O 1
ATOM 1576 N N . LEU A 1 200 ? -21.016 -13.619 4.453 1.00 98.19 200 LEU A N 1
ATOM 1577 C CA . LEU A 1 200 ? -21.826 -12.409 4.641 1.00 98.19 200 LEU A CA 1
ATOM 1578 C C . LEU A 1 200 ? -23.166 -12.714 5.309 1.00 98.19 200 LEU A C 1
ATOM 1580 O O . LEU A 1 200 ? -23.758 -13.780 5.121 1.00 98.19 200 LEU A O 1
ATOM 1584 N N . GLU A 1 201 ? -23.646 -11.765 6.104 1.00 97.69 201 GLU A N 1
ATOM 1585 C CA . GLU A 1 201 ? -25.025 -11.744 6.594 1.00 97.69 201 GLU A CA 1
ATOM 1586 C C . GLU A 1 201 ? -26.016 -11.483 5.443 1.00 97.69 201 GLU A C 1
ATOM 1588 O O . GLU A 1 201 ? -25.668 -10.819 4.460 1.00 97.69 201 GLU A O 1
ATOM 1593 N N . PRO A 1 202 ? -27.270 -11.961 5.535 1.00 96.81 202 PRO A N 1
ATOM 1594 C CA . PRO A 1 202 ? -28.325 -11.527 4.621 1.00 96.81 202 PRO A CA 1
ATOM 1595 C C . PRO A 1 202 ? -28.461 -9.996 4.628 1.00 96.81 202 PRO A C 1
ATOM 1597 O O . PRO A 1 202 ? -28.546 -9.387 5.692 1.00 96.81 202 PRO A O 1
ATOM 1600 N N . GLY A 1 203 ? -28.476 -9.357 3.455 1.00 97.06 203 GLY A N 1
ATOM 1601 C CA . GLY A 1 203 ? -28.560 -7.893 3.366 1.00 97.06 203 GLY A CA 1
ATOM 1602 C C . GLY A 1 203 ? -27.270 -7.140 3.725 1.00 97.06 203 GLY A C 1
ATOM 1603 O O . GLY A 1 203 ? -27.301 -5.908 3.845 1.00 97.06 203 GLY A O 1
ATOM 1604 N N . ALA A 1 204 ? -26.144 -7.843 3.895 1.00 98.31 204 ALA A N 1
ATOM 1605 C CA . ALA A 1 204 ? -24.833 -7.231 4.108 1.00 98.31 204 ALA A CA 1
ATOM 1606 C C . ALA A 1 204 ? -24.441 -6.265 2.975 1.00 98.31 204 ALA A C 1
ATOM 1608 O O . ALA A 1 204 ? -24.996 -6.296 1.870 1.00 98.31 204 ALA A O 1
ATOM 1609 N N . THR A 1 205 ? -23.465 -5.405 3.259 1.00 98.69 205 THR A N 1
ATOM 1610 C CA . THR A 1 205 ? -22.956 -4.417 2.299 1.00 98.69 205 THR A CA 1
ATOM 1611 C C . THR A 1 205 ? -21.630 -4.860 1.685 1.00 98.69 205 THR A C 1
ATOM 1613 O O . THR A 1 205 ? -20.694 -5.212 2.398 1.00 98.69 205 THR A O 1
ATOM 1616 N N . ILE A 1 206 ? -21.522 -4.780 0.361 1.00 98.75 206 ILE A N 1
ATOM 1617 C CA . ILE A 1 206 ? -20.257 -4.857 -0.370 1.00 98.75 206 ILE A CA 1
ATOM 1618 C C . ILE A 1 206 ? -19.839 -3.422 -0.701 1.00 98.75 206 ILE A C 1
ATOM 1620 O O . ILE A 1 206 ? -20.492 -2.749 -1.498 1.00 98.75 206 ILE A O 1
ATOM 1624 N N . CYS A 1 207 ? -18.772 -2.936 -0.073 1.00 98.75 207 CYS A N 1
ATOM 1625 C CA . CYS A 1 207 ? -18.235 -1.603 -0.326 1.00 98.75 207 CYS A CA 1
ATOM 1626 C C . CYS A 1 207 ? -17.054 -1.680 -1.301 1.00 98.75 207 CYS A C 1
ATOM 1628 O O . CYS A 1 207 ? -16.043 -2.327 -1.021 1.00 98.75 207 CYS A O 1
ATOM 1630 N N . ILE A 1 208 ? -17.184 -1.021 -2.450 1.00 98.75 208 ILE A N 1
ATOM 1631 C CA . ILE A 1 208 ? -16.108 -0.863 -3.425 1.00 98.75 208 ILE A CA 1
ATOM 1632 C C . ILE A 1 208 ? -15.147 0.211 -2.921 1.00 98.75 208 ILE A C 1
ATOM 1634 O O . ILE A 1 208 ? -15.552 1.343 -2.663 1.00 98.75 208 ILE A O 1
ATOM 1638 N N . VAL A 1 209 ? -13.873 -0.147 -2.816 1.00 98.50 209 VAL A N 1
ATOM 1639 C CA . VAL A 1 209 ? -12.786 0.753 -2.428 1.00 98.50 209 VAL A CA 1
ATOM 1640 C C . VAL A 1 209 ? -12.096 1.234 -3.693 1.00 98.50 209 VAL A C 1
ATOM 1642 O O . VAL A 1 209 ? -11.449 0.451 -4.389 1.00 98.50 209 VAL A O 1
ATOM 1645 N N . ASP A 1 210 ? -12.235 2.519 -3.975 1.00 97.94 210 ASP A N 1
ATOM 1646 C CA . ASP A 1 210 ? -11.900 3.112 -5.262 1.00 97.94 210 ASP A CA 1
ATOM 1647 C C . ASP A 1 210 ? -10.863 4.230 -5.099 1.00 97.94 210 ASP A C 1
ATOM 1649 O O . ASP A 1 210 ? -11.188 5.384 -4.813 1.00 97.94 210 ASP A O 1
ATOM 1653 N N . CYS A 1 211 ? -9.586 3.885 -5.269 1.00 98.06 211 CYS A N 1
ATOM 1654 C CA . CYS A 1 211 ? -8.563 4.904 -5.454 1.00 98.06 211 CYS A CA 1
ATOM 1655 C C . CYS A 1 211 ? -8.619 5.413 -6.898 1.00 98.06 211 CYS A C 1
ATOM 1657 O O . CYS A 1 211 ? -8.268 4.689 -7.833 1.00 98.06 211 CYS A O 1
ATOM 1659 N N . ALA A 1 212 ? -8.986 6.681 -7.062 1.00 97.12 212 ALA A N 1
ATOM 1660 C CA . ALA A 1 212 ? -9.109 7.345 -8.354 1.00 97.12 212 ALA A CA 1
ATOM 1661 C C . ALA A 1 212 ? -7.758 7.794 -8.947 1.00 97.12 212 ALA A C 1
ATOM 1663 O O . ALA A 1 212 ? -7.735 8.491 -9.963 1.00 97.12 212 ALA A O 1
ATOM 1664 N N . LEU A 1 213 ? -6.629 7.407 -8.338 1.00 97.19 213 LEU A N 1
ATOM 1665 C CA . LEU A 1 213 ? -5.298 7.741 -8.835 1.00 97.19 213 LEU A CA 1
ATOM 1666 C C . LEU A 1 213 ? -5.085 7.153 -10.236 1.00 97.19 213 LEU A C 1
ATOM 1668 O O . LEU A 1 213 ? -5.123 5.935 -10.444 1.00 97.19 213 LEU A O 1
ATOM 1672 N N . GLN A 1 214 ? -4.806 8.037 -11.191 1.00 97.31 214 GLN A N 1
ATOM 1673 C CA . GLN A 1 214 ? -4.464 7.685 -12.565 1.00 97.31 214 GLN A CA 1
ATOM 1674 C C . GLN A 1 214 ? -2.988 7.951 -12.853 1.00 97.31 214 GLN A C 1
ATOM 1676 O O . GLN A 1 214 ? -2.373 8.834 -12.256 1.00 97.31 214 GLN A O 1
ATOM 1681 N N . TRP A 1 215 ? -2.437 7.216 -13.818 1.00 98.19 215 TRP A N 1
ATOM 1682 C CA . TRP A 1 215 ? -1.057 7.372 -14.268 1.00 98.19 215 TRP A CA 1
ATOM 1683 C C . TRP A 1 215 ? -0.955 7.350 -15.803 1.00 98.19 215 TRP A C 1
ATOM 1685 O O . TRP A 1 215 ? -1.704 6.612 -16.458 1.00 98.19 215 TRP A O 1
ATOM 1695 N N . PRO A 1 216 ? -0.031 8.121 -16.412 1.00 98.31 216 PRO A N 1
ATOM 1696 C CA . PRO A 1 216 ? 0.276 8.005 -17.835 1.00 98.31 216 PRO A CA 1
ATOM 1697 C C . PRO A 1 216 ? 0.855 6.630 -18.169 1.00 98.31 216 PRO A C 1
ATOM 1699 O O . PRO A 1 216 ? 1.905 6.233 -17.669 1.00 98.31 216 PRO A O 1
ATOM 1702 N N . THR A 1 217 ? 0.183 5.894 -19.044 1.00 98.50 217 THR A N 1
ATOM 1703 C CA . THR A 1 217 ? 0.548 4.513 -19.377 1.00 98.50 217 THR A CA 1
ATOM 1704 C C . THR A 1 217 ? 0.573 4.283 -20.880 1.00 98.50 217 THR A C 1
ATOM 1706 O O . THR A 1 217 ? -0.018 5.038 -21.650 1.00 98.50 217 THR A O 1
ATOM 1709 N N . THR A 1 218 ? 1.269 3.226 -21.299 1.00 98.50 218 THR A N 1
ATOM 1710 C CA . THR A 1 218 ? 1.274 2.751 -22.691 1.00 98.50 218 THR A CA 1
ATOM 1711 C C . THR A 1 218 ? 0.639 1.372 -22.760 1.00 98.50 218 THR A C 1
ATOM 1713 O O . THR A 1 218 ? 1.048 0.472 -22.023 1.00 98.50 218 THR A O 1
ATOM 1716 N N . GLN A 1 219 ? -0.318 1.165 -23.656 1.00 98.38 219 GLN A N 1
ATOM 1717 C CA . GLN A 1 219 ? -0.878 -0.155 -23.905 1.00 98.38 219 GLN A CA 1
ATOM 1718 C C . GLN A 1 219 ? 0.011 -0.933 -24.881 1.00 98.38 219 GLN A C 1
ATOM 1720 O O . GLN A 1 219 ? 0.130 -0.612 -26.059 1.00 98.38 219 GLN A O 1
ATOM 1725 N N . LEU A 1 220 ? 0.656 -1.990 -24.387 1.00 98.12 220 LEU A N 1
ATOM 1726 C CA . LEU A 1 220 ? 1.573 -2.818 -25.176 1.00 98.12 220 LEU A CA 1
ATOM 1727 C C . LEU A 1 220 ? 0.859 -3.946 -25.937 1.00 98.12 220 LEU A C 1
ATOM 1729 O O . LEU A 1 220 ? 1.399 -4.457 -26.925 1.00 98.12 220 LEU A O 1
ATOM 1733 N N . ALA A 1 221 ? -0.309 -4.370 -25.451 1.00 97.88 221 ALA A N 1
ATOM 1734 C CA . ALA A 1 221 ? -1.230 -5.324 -26.073 1.00 97.88 221 ALA A CA 1
ATOM 1735 C C . ALA A 1 221 ? -2.593 -5.290 -25.351 1.00 97.88 221 ALA A C 1
ATOM 1737 O O . ALA A 1 221 ? -2.778 -4.528 -24.400 1.00 97.88 221 ALA A O 1
ATOM 1738 N N . ASP A 1 222 ? -3.541 -6.134 -25.768 1.00 97.44 222 ASP A N 1
ATOM 1739 C CA . ASP A 1 222 ? -4.777 -6.358 -25.007 1.00 97.44 222 ASP A CA 1
ATOM 1740 C C . ASP A 1 222 ? -4.460 -6.729 -23.548 1.00 97.44 222 ASP A C 1
ATOM 1742 O O . ASP A 1 222 ? -3.655 -7.630 -23.297 1.00 97.44 222 ASP A O 1
ATOM 1746 N N . ARG A 1 223 ? -5.055 -5.992 -22.599 1.00 97.94 223 ARG A N 1
ATOM 1747 C CA . ARG A 1 223 ? -4.867 -6.139 -21.140 1.00 97.94 223 ARG A CA 1
ATOM 1748 C C . ARG A 1 223 ? -3.411 -6.079 -20.652 1.00 97.94 223 ARG A C 1
ATOM 1750 O O . ARG A 1 223 ? -3.143 -6.424 -19.500 1.00 97.94 223 ARG A O 1
ATOM 1757 N N . TYR A 1 224 ? -2.478 -5.628 -21.494 1.00 98.56 224 TYR A N 1
ATOM 1758 C CA . TYR A 1 224 ? -1.073 -5.463 -21.143 1.00 98.56 224 TYR A CA 1
ATOM 1759 C C . TYR A 1 224 ? -0.688 -3.985 -21.148 1.00 98.56 224 TYR A C 1
ATOM 1761 O O . TYR A 1 224 ? -0.477 -3.385 -22.204 1.00 98.56 224 TYR A O 1
ATOM 1769 N N . ILE A 1 225 ? -0.572 -3.416 -19.953 1.00 98.69 225 ILE A N 1
ATOM 1770 C CA . ILE A 1 225 ? -0.282 -2.004 -19.729 1.00 98.69 225 ILE A CA 1
ATOM 1771 C C . ILE A 1 225 ? 1.135 -1.855 -19.182 1.00 98.69 225 ILE A C 1
ATOM 1773 O O . ILE A 1 225 ? 1.544 -2.597 -18.292 1.00 98.69 225 ILE A O 1
ATOM 1777 N N . PHE A 1 226 ? 1.887 -0.891 -19.702 1.00 98.62 226 PHE A N 1
ATOM 1778 C CA . PHE A 1 226 ? 3.175 -0.487 -19.153 1.00 98.62 226 PHE A CA 1
ATOM 1779 C C . PHE A 1 226 ? 3.062 0.845 -18.420 1.00 98.62 226 PHE A C 1
ATOM 1781 O O . PHE A 1 226 ? 2.475 1.799 -18.941 1.00 98.62 226 PHE A O 1
ATOM 1788 N N . GLN A 1 227 ? 3.661 0.897 -17.232 1.00 98.38 227 GLN A N 1
ATOM 1789 C CA . GLN A 1 227 ? 3.733 2.078 -16.386 1.00 98.38 227 GLN A CA 1
ATOM 1790 C C . GLN A 1 227 ? 5.193 2.390 -16.053 1.00 98.38 227 GLN A C 1
ATOM 1792 O O . GLN A 1 227 ? 5.889 1.567 -15.461 1.00 98.38 227 GLN A O 1
ATOM 1797 N N . MET A 1 228 ? 5.640 3.594 -16.405 1.00 97.62 228 MET A N 1
ATOM 1798 C CA . MET A 1 228 ? 6.938 4.106 -15.977 1.00 97.62 228 MET A CA 1
ATOM 1799 C C . MET A 1 228 ? 6.778 4.847 -14.649 1.00 97.62 228 MET A C 1
ATOM 1801 O O . MET A 1 228 ? 6.034 5.826 -14.590 1.00 97.62 228 MET A O 1
ATOM 1805 N N . GLY A 1 229 ? 7.503 4.410 -13.624 1.00 95.81 229 GLY A N 1
ATOM 1806 C CA . GLY A 1 229 ? 7.510 5.040 -12.309 1.00 95.81 229 GLY A CA 1
ATOM 1807 C C . GLY A 1 229 ? 6.331 4.682 -11.405 1.00 95.81 229 GLY A C 1
ATOM 1808 O O . GLY A 1 229 ? 5.427 3.921 -11.771 1.00 95.81 229 GLY A O 1
ATOM 1809 N N . ALA A 1 230 ? 6.377 5.255 -10.204 1.00 93.44 230 ALA A N 1
ATOM 1810 C CA . ALA A 1 230 ? 5.426 5.047 -9.120 1.00 93.44 230 ALA A CA 1
ATOM 1811 C C . ALA A 1 230 ? 5.123 6.373 -8.399 1.00 93.44 230 ALA A C 1
ATOM 1813 O O . ALA A 1 230 ? 5.828 7.369 -8.570 1.00 93.44 230 ALA A O 1
ATOM 1814 N N . LEU A 1 231 ? 4.072 6.384 -7.575 1.00 93.81 231 LEU A N 1
ATOM 1815 C CA . LEU A 1 231 ? 3.707 7.540 -6.756 1.00 93.81 231 LEU A CA 1
ATOM 1816 C C . LEU A 1 231 ? 4.785 7.862 -5.699 1.00 93.81 231 LEU A C 1
ATOM 1818 O O . LEU A 1 231 ? 5.282 6.970 -5.013 1.00 93.81 231 LEU A O 1
ATOM 1822 N N . GLY A 1 232 ? 5.042 9.161 -5.502 1.00 88.12 232 GLY A N 1
ATOM 1823 C CA . GLY A 1 232 ? 5.691 9.731 -4.314 1.00 88.12 232 GLY A CA 1
ATOM 1824 C C . GLY A 1 232 ? 7.025 10.427 -4.558 1.00 88.12 232 GLY A C 1
ATOM 1825 O O . GLY A 1 232 ? 7.269 11.477 -3.967 1.00 88.12 232 GLY A O 1
ATOM 1826 N N . GLY A 1 233 ? 7.876 9.866 -5.412 1.00 87.75 233 GLY A N 1
ATOM 1827 C CA . GLY A 1 233 ? 9.214 10.379 -5.685 1.00 87.75 233 GLY A CA 1
ATOM 1828 C C . GLY A 1 233 ? 9.252 11.375 -6.852 1.00 87.75 233 GLY A C 1
ATOM 1829 O O . GLY A 1 233 ? 8.869 12.540 -6.686 1.00 87.75 233 GLY A O 1
ATOM 1830 N N . PRO A 1 234 ? 9.764 10.983 -8.033 1.00 94.81 234 PRO A N 1
ATOM 1831 C CA . PRO A 1 234 ? 9.585 11.765 -9.250 1.00 94.81 234 PRO A CA 1
ATOM 1832 C C . PRO A 1 234 ? 8.103 11.897 -9.618 1.00 94.81 234 PRO A C 1
ATOM 1834 O O . PRO A 1 234 ? 7.301 10.979 -9.457 1.00 94.81 234 PRO A O 1
ATOM 1837 N N . THR A 1 235 ? 7.744 13.046 -10.172 1.00 95.38 235 THR A N 1
ATOM 1838 C CA . THR A 1 235 ? 6.459 13.239 -10.847 1.00 95.38 235 THR A CA 1
ATOM 1839 C C . THR A 1 235 ? 6.387 12.389 -12.119 1.00 95.38 235 THR A C 1
ATOM 1841 O O . THR A 1 235 ? 7.412 12.013 -12.693 1.00 95.38 235 THR A O 1
ATOM 1844 N N . ALA A 1 236 ? 5.175 12.120 -12.616 1.00 95.50 236 ALA A N 1
ATOM 1845 C CA . ALA A 1 236 ? 5.001 11.413 -13.887 1.00 95.50 236 ALA A CA 1
ATOM 1846 C C . ALA A 1 236 ? 5.730 12.118 -15.050 1.00 95.50 236 ALA A C 1
ATOM 1848 O O . ALA A 1 236 ? 6.329 11.460 -15.896 1.00 95.50 236 ALA A O 1
ATOM 1849 N N . GLU A 1 237 ? 5.744 13.454 -15.052 1.00 95.50 237 GLU A N 1
ATOM 1850 C CA . GLU A 1 237 ? 6.477 14.259 -16.034 1.00 95.50 237 GLU A CA 1
ATOM 1851 C C . GLU A 1 237 ? 7.994 14.041 -15.938 1.00 95.50 237 GLU A C 1
ATOM 1853 O O . GLU A 1 237 ? 8.655 13.810 -16.949 1.00 95.50 237 GLU A O 1
ATOM 1858 N N . GLU A 1 238 ? 8.549 14.021 -14.723 1.00 96.69 238 GLU A N 1
ATOM 1859 C CA . GLU A 1 238 ? 9.969 13.725 -14.508 1.00 96.69 238 GLU A CA 1
ATOM 1860 C C . GLU A 1 238 ? 10.340 12.307 -14.965 1.00 96.69 238 GLU A C 1
ATOM 1862 O O . GLU A 1 238 ? 11.395 12.114 -15.569 1.00 96.69 238 GLU A O 1
ATOM 1867 N N . TYR A 1 239 ? 9.481 11.310 -14.731 1.00 96.94 239 TYR A N 1
ATOM 1868 C CA . TYR A 1 239 ? 9.718 9.946 -15.214 1.00 96.94 239 TYR A CA 1
ATOM 1869 C C . TYR A 1 239 ? 9.761 9.849 -16.743 1.00 96.94 239 TYR A C 1
ATOM 1871 O O . TYR A 1 239 ? 10.569 9.089 -17.283 1.00 96.94 239 TYR A O 1
ATOM 1879 N N . LEU A 1 240 ? 8.894 10.591 -17.435 1.00 95.19 240 LEU A N 1
ATOM 1880 C CA . LEU A 1 240 ? 8.739 10.518 -18.888 1.00 95.19 240 LEU A CA 1
ATOM 1881 C C . LEU A 1 240 ? 9.756 11.381 -19.635 1.00 95.19 240 LEU A C 1
ATOM 1883 O O . LEU A 1 240 ? 10.339 10.935 -20.624 1.00 95.19 240 LEU A O 1
ATOM 1887 N N . ASN A 1 241 ? 9.967 12.609 -19.165 1.00 95.06 241 ASN A N 1
ATOM 1888 C CA . ASN A 1 241 ? 10.725 13.628 -19.887 1.00 95.06 241 ASN A CA 1
ATOM 1889 C C . ASN A 1 241 ? 12.068 13.960 -19.221 1.00 95.06 241 ASN A C 1
ATOM 1891 O O . ASN A 1 241 ? 12.944 14.560 -19.855 1.00 95.06 241 ASN A O 1
ATOM 1895 N N . GLY A 1 242 ? 12.288 13.490 -17.991 1.00 95.69 242 GLY A N 1
ATOM 1896 C CA . GLY A 1 242 ? 13.454 13.822 -17.184 1.00 95.69 242 GLY A CA 1
ATOM 1897 C C . GLY A 1 242 ? 13.307 15.181 -16.503 1.00 95.69 242 GLY A C 1
ATOM 1898 O O . GLY A 1 242 ? 12.221 15.732 -16.362 1.00 95.69 242 GLY A O 1
ATOM 1899 N N . GLY A 1 243 ? 14.428 15.730 -16.051 1.00 96.12 243 GLY A N 1
ATOM 1900 C CA . GLY A 1 243 ? 14.476 17.020 -15.372 1.00 96.12 243 GLY A CA 1
ATOM 1901 C C . GLY A 1 243 ? 15.721 17.137 -14.496 1.00 96.12 243 GLY A C 1
ATOM 1902 O O . GLY A 1 243 ? 16.480 16.169 -14.385 1.00 96.12 243 GLY A O 1
ATOM 1903 N N . PRO A 1 244 ? 15.943 18.290 -13.843 1.00 96.75 244 PRO A N 1
ATOM 1904 C CA . PRO A 1 244 ? 17.130 18.506 -13.016 1.00 96.75 244 PRO A CA 1
ATOM 1905 C C . PRO A 1 244 ? 17.288 17.468 -11.895 1.00 96.75 244 PRO A C 1
ATOM 1907 O O . PRO A 1 244 ? 18.377 16.929 -11.710 1.00 96.75 244 PRO A O 1
ATOM 1910 N N . ARG A 1 245 ? 16.193 17.116 -11.199 1.00 96.50 245 ARG A N 1
ATOM 1911 C CA . ARG A 1 245 ? 16.196 16.097 -10.130 1.00 96.50 245 ARG A CA 1
ATOM 1912 C C . ARG A 1 245 ? 16.552 14.705 -10.660 1.00 96.50 245 ARG A C 1
ATOM 1914 O O . ARG A 1 245 ? 17.324 13.989 -10.029 1.00 96.50 245 ARG A O 1
ATOM 1921 N N . VAL A 1 246 ? 16.043 14.345 -11.841 1.00 97.56 246 VAL A N 1
ATOM 1922 C CA . VAL A 1 246 ? 16.351 13.070 -12.510 1.00 97.56 246 VAL A CA 1
ATOM 1923 C C . VAL A 1 246 ? 17.809 13.013 -12.952 1.00 97.56 246 VAL A C 1
ATOM 1925 O O . VAL A 1 246 ? 18.489 12.030 -12.674 1.00 97.56 246 VAL A O 1
ATOM 1928 N N . ALA A 1 247 ? 18.316 14.072 -13.585 1.00 97.12 247 ALA A N 1
ATOM 1929 C CA . ALA A 1 247 ? 19.707 14.141 -14.020 1.00 97.12 247 ALA A CA 1
ATOM 1930 C C . ALA A 1 247 ? 20.683 14.042 -12.834 1.00 97.12 247 ALA A C 1
ATOM 1932 O O . ALA A 1 247 ? 21.643 13.274 -12.905 1.00 97.12 247 ALA A O 1
ATOM 1933 N N . ALA A 1 248 ? 20.400 14.752 -11.735 1.00 96.50 248 ALA A N 1
ATOM 1934 C CA . ALA A 1 248 ? 21.195 14.698 -10.509 1.00 96.50 248 ALA A CA 1
ATOM 1935 C C . ALA A 1 248 ? 21.193 13.296 -9.876 1.00 96.50 248 ALA A C 1
ATOM 1937 O O . ALA A 1 248 ? 22.243 12.782 -9.503 1.00 96.50 248 ALA A O 1
ATOM 1938 N N . PHE A 1 249 ? 20.034 12.636 -9.812 1.00 96.69 249 PHE A N 1
ATOM 1939 C CA . PHE A 1 249 ? 19.933 11.265 -9.303 1.00 96.69 249 PHE A CA 1
ATOM 1940 C C . PHE A 1 249 ? 20.688 10.250 -10.174 1.00 96.69 249 PHE A C 1
ATOM 1942 O O . PHE A 1 249 ? 21.356 9.344 -9.671 1.00 96.69 249 PHE A O 1
ATOM 1949 N N . LEU A 1 250 ? 20.598 10.386 -11.496 1.00 96.56 250 LEU A N 1
ATOM 1950 C CA . LEU A 1 250 ? 21.313 9.519 -12.429 1.00 96.56 250 LEU A CA 1
ATOM 1951 C C . LEU A 1 250 ? 22.828 9.703 -12.317 1.00 96.56 250 LEU A C 1
ATOM 1953 O O . LEU A 1 250 ? 23.560 8.719 -12.315 1.00 96.56 250 LEU A O 1
ATOM 1957 N N . GLU A 1 251 ? 23.291 10.935 -12.132 1.00 95.56 251 GLU A N 1
ATOM 1958 C CA . GLU A 1 251 ? 24.695 11.231 -11.849 1.00 95.56 251 GLU A CA 1
ATOM 1959 C C . GLU A 1 251 ? 25.154 10.646 -10.508 1.00 95.56 251 GLU A C 1
ATOM 1961 O O . GLU A 1 251 ? 26.166 9.945 -10.461 1.00 95.56 251 GLU A O 1
ATOM 1966 N N . GLN A 1 252 ? 24.369 10.842 -9.444 1.00 93.44 252 GLN A N 1
ATOM 1967 C CA . GLN A 1 252 ? 24.623 10.275 -8.116 1.00 93.44 252 GLN A CA 1
ATOM 1968 C C . GLN A 1 252 ? 24.716 8.744 -8.148 1.00 93.44 252 GLN A C 1
ATOM 1970 O O . GLN A 1 252 ? 25.484 8.146 -7.400 1.00 93.44 252 GLN A O 1
ATOM 1975 N N . THR A 1 253 ? 23.931 8.096 -9.008 1.00 91.38 253 THR A N 1
ATOM 1976 C CA . THR A 1 253 ? 23.926 6.634 -9.163 1.00 91.38 253 THR A CA 1
ATOM 1977 C C . THR A 1 253 ? 24.875 6.134 -10.254 1.00 91.38 253 THR A C 1
ATOM 1979 O O . THR A 1 253 ? 24.811 4.954 -10.609 1.00 91.38 253 THR A O 1
ATOM 1982 N N . HIS A 1 254 ? 25.746 7.007 -10.776 1.00 92.69 254 HIS A N 1
ATOM 1983 C CA . HIS A 1 254 ? 26.714 6.724 -11.839 1.00 92.69 254 HIS A CA 1
ATOM 1984 C C . HIS A 1 254 ? 26.091 6.075 -13.087 1.00 92.69 254 HIS A C 1
ATOM 1986 O O . HIS A 1 254 ? 26.696 5.217 -13.733 1.00 92.69 254 HIS A O 1
ATOM 1992 N N . ALA A 1 255 ? 24.858 6.459 -13.420 1.00 93.38 255 ALA A N 1
ATOM 1993 C CA . ALA A 1 255 ? 24.179 5.987 -14.614 1.00 93.38 255 ALA A CA 1
ATOM 1994 C C . ALA A 1 255 ? 24.806 6.598 -15.877 1.00 93.38 255 ALA A C 1
ATOM 1996 O O . ALA A 1 255 ? 25.228 7.753 -15.901 1.00 93.38 255 ALA A O 1
ATOM 1997 N N . THR A 1 256 ? 24.819 5.826 -16.961 1.00 92.00 256 THR A N 1
ATOM 1998 C CA . THR A 1 256 ? 25.333 6.258 -18.273 1.00 92.00 256 THR A CA 1
ATOM 1999 C C . THR A 1 256 ? 24.367 7.177 -19.025 1.00 92.00 256 THR A C 1
ATOM 2001 O O . THR A 1 256 ? 24.731 7.771 -20.038 1.00 92.00 256 THR A O 1
ATOM 2004 N N . VAL A 1 257 ? 23.133 7.305 -18.535 1.00 94.38 257 VAL A N 1
ATOM 2005 C CA . VAL A 1 257 ? 22.064 8.109 -19.131 1.00 94.38 257 VAL A CA 1
ATOM 2006 C C . VAL A 1 257 ? 21.797 9.366 -18.304 1.00 94.38 257 VAL A C 1
ATOM 2008 O O . VAL A 1 257 ? 22.003 9.384 -17.095 1.00 94.38 257 VAL A O 1
ATOM 2011 N N . ARG A 1 258 ? 21.300 10.427 -18.951 1.00 93.06 258 ARG A N 1
ATOM 2012 C CA . ARG A 1 258 ? 20.891 11.685 -18.285 1.00 93.06 258 ARG A CA 1
ATOM 2013 C C . ARG A 1 258 ? 19.378 11.810 -18.071 1.00 93.06 258 ARG A C 1
ATOM 2015 O O . ARG A 1 258 ? 18.931 12.704 -17.362 1.00 93.06 258 ARG A O 1
ATOM 2022 N N . ARG A 1 259 ? 18.602 10.910 -18.676 1.00 95.81 259 ARG A N 1
ATOM 2023 C CA . ARG A 1 259 ? 17.161 10.725 -18.471 1.00 95.81 259 ARG A CA 1
ATOM 2024 C C . ARG A 1 259 ? 16.795 9.272 -18.750 1.00 95.81 259 ARG A C 1
ATOM 2026 O O . ARG A 1 259 ? 17.512 8.596 -19.490 1.00 95.81 259 ARG A O 1
ATOM 2033 N N . TRP A 1 260 ? 15.667 8.818 -18.222 1.00 96.06 260 TRP A N 1
ATOM 2034 C CA . TRP A 1 260 ? 15.082 7.549 -18.645 1.00 96.06 260 TRP A CA 1
ATOM 2035 C C . TRP A 1 260 ? 14.376 7.692 -19.991 1.00 96.06 260 TRP A C 1
ATOM 2037 O O . TRP A 1 260 ? 14.018 8.791 -20.410 1.00 96.06 260 TRP A O 1
ATOM 2047 N N . THR A 1 261 ? 14.213 6.574 -20.693 1.00 94.25 261 THR A N 1
ATOM 2048 C CA . THR A 1 261 ? 13.443 6.510 -21.937 1.00 94.25 261 THR A CA 1
ATOM 2049 C C . THR A 1 261 ? 12.403 5.413 -21.792 1.00 94.25 261 THR A C 1
ATOM 2051 O O . THR A 1 261 ? 12.754 4.248 -21.634 1.00 94.25 261 THR A O 1
ATOM 2054 N N . ALA A 1 262 ? 11.132 5.794 -21.844 1.00 92.19 262 ALA A N 1
ATOM 2055 C CA . ALA A 1 262 ? 9.992 4.891 -21.788 1.00 92.19 262 ALA A CA 1
ATOM 2056 C C . ALA A 1 262 ? 9.161 5.013 -23.077 1.00 92.19 262 ALA A C 1
ATOM 2058 O O . ALA A 1 262 ? 9.251 6.034 -23.769 1.00 92.19 262 ALA A O 1
ATOM 2059 N N . PRO A 1 263 ? 8.346 4.001 -23.426 1.00 95.19 263 PRO A N 1
ATOM 2060 C CA . PRO A 1 263 ? 7.335 4.149 -24.465 1.00 95.19 263 PRO A CA 1
ATOM 2061 C C . PRO A 1 263 ? 6.443 5.366 -24.199 1.00 95.19 263 PRO A C 1
ATOM 2063 O O . PRO A 1 263 ? 6.108 5.660 -23.050 1.00 95.19 263 PRO A O 1
ATOM 2066 N N . LYS A 1 264 ? 6.072 6.076 -25.268 1.00 96.44 264 LYS A N 1
ATOM 2067 C CA . LYS A 1 264 ? 5.198 7.245 -25.166 1.00 96.44 264 LYS A CA 1
ATOM 2068 C C . LYS A 1 264 ? 3.820 6.802 -24.650 1.00 96.44 264 LYS A C 1
ATOM 2070 O O . LYS A 1 264 ? 3.207 5.963 -25.312 1.00 96.44 264 LYS A O 1
ATOM 2075 N N . PRO A 1 265 ? 3.312 7.394 -23.554 1.00 97.88 265 PRO A N 1
ATOM 2076 C CA . PRO A 1 265 ? 1.972 7.105 -23.072 1.00 97.88 265 PRO A CA 1
ATOM 2077 C C . PRO A 1 265 ? 0.903 7.358 -24.134 1.00 97.88 265 PRO A C 1
ATOM 2079 O O . PRO A 1 265 ? 0.966 8.341 -24.877 1.00 97.88 265 PRO A O 1
ATOM 2082 N N . ASP A 1 266 ? -0.095 6.484 -24.165 1.00 98.12 266 ASP A N 1
ATOM 2083 C CA . ASP A 1 266 ? -1.264 6.564 -25.045 1.00 98.12 266 ASP A CA 1
ATOM 2084 C C . ASP A 1 266 ? -2.571 6.810 -24.273 1.00 98.12 266 ASP A C 1
ATOM 2086 O O . ASP A 1 266 ? -3.625 6.976 -24.884 1.00 98.12 266 ASP A O 1
ATOM 2090 N N . GLY A 1 267 ? -2.515 6.871 -22.939 1.00 97.31 267 GLY A N 1
ATOM 2091 C CA . GLY A 1 267 ? -3.673 7.182 -22.112 1.00 97.31 267 GLY A CA 1
ATOM 2092 C C . GLY A 1 267 ? -3.352 7.344 -20.629 1.00 97.31 267 GLY A C 1
ATOM 2093 O O . GLY A 1 267 ? -2.295 6.935 -20.141 1.00 97.31 267 GLY A O 1
ATOM 2094 N N . LEU A 1 268 ? -4.308 7.930 -19.911 1.00 98.00 268 LEU A N 1
ATOM 2095 C CA . LEU A 1 268 ? -4.378 7.898 -18.453 1.00 98.00 268 LEU A CA 1
ATOM 2096 C C . LEU A 1 268 ? -5.235 6.700 -18.048 1.00 98.00 268 LEU A C 1
ATOM 2098 O O . LEU A 1 268 ? -6.352 6.540 -18.537 1.00 98.00 268 LEU A O 1
ATOM 2102 N N . ARG A 1 269 ? -4.693 5.833 -17.196 1.00 97.62 269 ARG A N 1
ATOM 2103 C CA . ARG A 1 269 ? -5.363 4.619 -16.704 1.00 97.62 269 ARG A CA 1
ATOM 2104 C C . ARG A 1 269 ? -5.169 4.508 -15.191 1.00 97.62 269 ARG A C 1
ATOM 2106 O O . ARG A 1 269 ? -4.285 5.197 -14.674 1.00 97.62 269 ARG A O 1
ATOM 2113 N N . PRO A 1 270 ? -5.949 3.673 -14.480 1.00 98.00 270 PRO A N 1
ATOM 2114 C CA . PRO A 1 270 ? -5.729 3.430 -13.058 1.00 98.00 270 PRO A CA 1
ATOM 2115 C C . PRO A 1 270 ? -4.266 3.077 -12.775 1.00 98.00 270 PRO A C 1
ATOM 2117 O O . PRO A 1 270 ? -3.674 2.261 -13.485 1.00 98.00 270 PRO A O 1
ATOM 2120 N N . GLU A 1 271 ? -3.677 3.703 -11.759 1.00 98.12 271 GLU A N 1
ATOM 2121 C CA . GLU A 1 271 ? -2.288 3.447 -11.375 1.00 98.12 271 GLU A CA 1
ATOM 2122 C C . GLU A 1 271 ? -2.088 1.962 -10.997 1.00 98.12 271 GLU A C 1
ATOM 2124 O O . GLU A 1 271 ? -2.990 1.287 -10.485 1.00 98.12 271 GLU A O 1
ATOM 2129 N N . ALA A 1 272 ? -0.914 1.419 -11.324 1.00 97.50 272 ALA A N 1
ATOM 2130 C CA . ALA A 1 272 ? -0.616 -0.005 -11.265 1.00 97.50 272 ALA A CA 1
ATOM 2131 C C . ALA A 1 272 ? -0.835 -0.643 -9.886 1.00 97.50 272 ALA A C 1
ATOM 2133 O O . ALA A 1 272 ? -1.303 -1.780 -9.835 1.00 97.50 272 ALA A O 1
ATOM 2134 N N . GLU A 1 273 ? -0.513 0.041 -8.790 1.00 96.00 273 GLU A N 1
ATOM 2135 C CA . GLU A 1 273 ? -0.639 -0.450 -7.416 1.00 96.00 273 GLU A CA 1
ATOM 2136 C C . GLU A 1 273 ? -1.955 -0.050 -6.754 1.00 96.00 273 GLU A C 1
ATOM 2138 O O . GLU A 1 273 ? -2.684 -0.909 -6.255 1.00 96.00 273 GLU A O 1
ATOM 2143 N N . TRP A 1 274 ? -2.253 1.244 -6.762 1.00 97.25 274 TRP A N 1
ATOM 2144 C CA . TRP A 1 274 ? -3.297 1.851 -5.950 1.00 97.25 274 TRP A CA 1
ATOM 2145 C C . TRP A 1 274 ? -4.607 1.974 -6.718 1.00 97.25 274 TRP A C 1
ATOM 2147 O O . TRP A 1 274 ? -5.668 1.697 -6.161 1.00 97.25 274 TRP A O 1
ATOM 2157 N N . GLY A 1 275 ? -4.536 2.352 -7.996 1.00 97.88 275 GLY A N 1
ATOM 2158 C CA . GLY A 1 275 ? -5.701 2.708 -8.804 1.00 97.88 275 GLY A CA 1
ATOM 2159 C C . GLY A 1 275 ? -6.708 1.567 -8.960 1.00 97.88 275 GLY A C 1
ATOM 2160 O O . GLY A 1 275 ? -6.325 0.416 -9.191 1.00 97.88 275 GLY A O 1
ATOM 2161 N N . PHE A 1 276 ? -7.999 1.875 -8.865 1.00 98.19 276 PHE A N 1
ATOM 2162 C CA . PHE A 1 276 ? -9.071 0.896 -9.054 1.00 98.19 276 PHE A CA 1
ATOM 2163 C C . PHE A 1 276 ? -9.429 0.718 -10.537 1.00 98.19 276 PHE A C 1
ATOM 2165 O O . PHE A 1 276 ? -9.637 1.685 -11.266 1.00 98.19 276 PHE A O 1
ATOM 2172 N N . GLU A 1 277 ? -9.522 -0.532 -10.994 1.00 97.31 277 GLU A N 1
ATOM 2173 C CA . GLU A 1 277 ? -9.977 -0.876 -12.342 1.00 97.31 277 GLU A CA 1
ATOM 2174 C C . GLU A 1 277 ? -11.495 -1.105 -12.355 1.00 97.31 277 GLU A C 1
ATOM 2176 O O . GLU A 1 277 ? -12.015 -2.099 -11.840 1.00 97.31 277 GLU A O 1
ATOM 2181 N N . THR A 1 278 ? -12.212 -0.164 -12.964 1.00 96.00 278 THR A N 1
ATOM 2182 C CA . THR A 1 278 ? -13.680 -0.095 -12.960 1.00 96.00 278 THR A CA 1
ATOM 2183 C C . THR A 1 278 ? -14.377 -1.301 -13.586 1.00 96.00 278 THR A C 1
ATOM 2185 O O . THR A 1 278 ? -15.521 -1.577 -13.232 1.00 96.00 278 THR A O 1
ATOM 2188 N N . ALA A 1 279 ? -13.702 -2.077 -14.445 1.00 95.81 279 ALA A N 1
ATOM 2189 C CA . ALA A 1 279 ? -14.280 -3.277 -15.057 1.00 95.81 279 ALA A CA 1
ATOM 2190 C C . ALA A 1 279 ? -14.862 -4.278 -14.033 1.00 95.81 279 ALA A C 1
ATOM 2192 O O . ALA A 1 279 ? -15.854 -4.954 -14.318 1.00 95.81 279 ALA A O 1
ATOM 2193 N N . LEU A 1 280 ? -14.293 -4.338 -12.822 1.00 96.19 280 LEU A N 1
ATOM 2194 C CA . LEU A 1 280 ? -14.756 -5.225 -11.752 1.00 96.19 280 LEU A CA 1
ATOM 2195 C C . LEU A 1 280 ? -16.114 -4.805 -11.153 1.00 96.19 280 LEU A C 1
ATOM 2197 O O . LEU A 1 280 ? -16.855 -5.662 -10.666 1.00 96.19 280 LEU A O 1
ATOM 2201 N N . GLU A 1 281 ? -16.462 -3.514 -11.196 1.00 96.06 281 GLU A N 1
ATOM 2202 C CA . GLU A 1 281 ? -17.677 -2.966 -10.574 1.00 96.06 281 GLU A CA 1
ATOM 2203 C C . GLU A 1 281 ? -18.942 -3.661 -11.076 1.00 96.06 281 GLU A C 1
ATOM 2205 O O . GLU A 1 281 ? -19.791 -4.045 -10.273 1.00 96.06 281 GLU A O 1
ATOM 2210 N N . ILE A 1 282 ? -19.058 -3.850 -12.394 1.00 93.75 282 ILE A N 1
ATOM 2211 C CA . ILE A 1 282 ? -20.261 -4.416 -13.018 1.00 93.75 282 ILE A CA 1
ATOM 2212 C C . ILE A 1 282 ? -20.571 -5.788 -12.412 1.00 93.75 282 ILE A C 1
ATOM 2214 O O . ILE A 1 282 ? -21.708 -6.061 -12.032 1.00 93.75 282 ILE A O 1
ATOM 2218 N N . GLN A 1 283 ? -19.551 -6.631 -12.234 1.00 95.06 283 GLN A N 1
ATOM 2219 C CA . GLN A 1 283 ? -19.749 -7.960 -11.659 1.00 95.06 283 GLN A CA 1
ATOM 2220 C C . GLN A 1 283 ? -20.062 -7.926 -10.166 1.00 95.06 283 GLN A C 1
ATOM 2222 O O . GLN A 1 283 ? -20.826 -8.768 -9.698 1.00 95.06 283 GLN A O 1
ATOM 2227 N N . ILE A 1 284 ? -19.520 -6.957 -9.422 1.00 97.81 284 ILE A N 1
ATOM 2228 C CA . ILE A 1 284 ? -19.889 -6.750 -8.018 1.00 97.81 284 ILE A CA 1
ATOM 2229 C C . ILE A 1 284 ? -21.373 -6.380 -7.917 1.00 97.81 284 ILE A C 1
ATOM 2231 O O . ILE A 1 284 ? -22.092 -6.989 -7.125 1.00 97.81 284 ILE A O 1
ATOM 2235 N N . LYS A 1 285 ? -21.848 -5.441 -8.746 1.00 97.94 285 LYS A N 1
ATOM 2236 C CA . LYS A 1 285 ? -23.256 -5.012 -8.768 1.00 97.94 285 LYS A CA 1
ATOM 2237 C C . LYS A 1 285 ? -24.195 -6.154 -9.150 1.00 97.94 285 LYS A C 1
ATOM 2239 O O . LYS A 1 285 ? -25.164 -6.407 -8.437 1.00 97.94 285 LYS A O 1
ATOM 2244 N N . ASP A 1 286 ? -23.873 -6.887 -10.213 1.00 96.94 286 ASP A N 1
ATOM 2245 C CA . ASP A 1 286 ? -24.664 -8.037 -10.659 1.00 96.94 286 ASP A CA 1
ATOM 2246 C C . ASP A 1 286 ? -24.726 -9.141 -9.597 1.00 96.94 286 ASP A C 1
ATOM 2248 O O . ASP A 1 286 ? -25.793 -9.702 -9.331 1.00 96.94 286 ASP A O 1
ATOM 2252 N N . TYR A 1 287 ? -23.588 -9.461 -8.973 1.00 97.94 287 TYR A N 1
ATOM 2253 C CA . TYR A 1 287 ? -23.522 -10.456 -7.907 1.00 97.94 287 TYR A CA 1
ATOM 2254 C C . TYR A 1 287 ? -24.331 -10.018 -6.681 1.00 97.94 287 TYR A C 1
ATOM 2256 O O . TYR A 1 287 ? -25.097 -10.815 -6.136 1.00 97.94 287 TYR A O 1
ATOM 2264 N N . ALA A 1 288 ? -24.203 -8.755 -6.271 1.00 98.25 288 ALA A N 1
ATOM 2265 C CA . ALA A 1 288 ? -24.933 -8.199 -5.140 1.00 98.25 288 ALA A CA 1
ATOM 2266 C C . ALA A 1 288 ? -26.449 -8.244 -5.358 1.00 98.25 288 ALA A C 1
ATOM 2268 O O . ALA A 1 288 ? -27.170 -8.756 -4.503 1.00 98.25 288 ALA A O 1
ATOM 2269 N N . ALA A 1 289 ? -26.920 -7.803 -6.529 1.00 97.81 289 ALA A N 1
ATOM 2270 C CA . ALA A 1 289 ? -28.338 -7.803 -6.877 1.00 97.81 289 ALA A CA 1
ATOM 2271 C C . ALA A 1 289 ? -28.945 -9.215 -6.849 1.00 97.81 289 ALA A C 1
ATOM 2273 O O . ALA A 1 289 ? -30.033 -9.412 -6.312 1.00 97.81 289 ALA A O 1
ATOM 2274 N N . ARG A 1 290 ? -28.224 -10.220 -7.370 1.00 97.62 290 ARG A N 1
ATOM 2275 C CA . ARG A 1 290 ? -28.682 -11.623 -7.381 1.00 97.62 290 ARG A CA 1
ATOM 2276 C C . ARG A 1 290 ? -28.744 -12.263 -5.994 1.00 97.62 290 ARG A C 1
ATOM 2278 O O . ARG A 1 290 ? -29.510 -13.202 -5.810 1.00 97.62 290 ARG A O 1
ATOM 2285 N N . ASN A 1 291 ? -27.944 -11.782 -5.043 1.00 97.81 291 ASN A N 1
ATOM 2286 C CA . ASN A 1 291 ? -27.811 -12.375 -3.709 1.00 97.81 291 ASN A CA 1
ATOM 2287 C C . ASN A 1 291 ? -28.389 -11.496 -2.583 1.00 97.81 291 ASN A C 1
ATOM 2289 O O . ASN A 1 291 ? -28.262 -11.843 -1.411 1.00 97.81 291 ASN A O 1
ATOM 2293 N N . GLY A 1 292 ? -29.036 -10.374 -2.916 1.00 97.56 292 GLY A N 1
ATOM 2294 C CA . GLY A 1 292 ? -29.666 -9.485 -1.938 1.00 97.56 292 GLY A CA 1
ATOM 2295 C C . GLY A 1 292 ? -28.678 -8.684 -1.082 1.00 97.56 292 GLY A C 1
ATOM 2296 O O . GLY A 1 292 ? -28.991 -8.372 0.065 1.00 97.56 292 GLY A O 1
ATOM 2297 N N . TYR A 1 293 ? -27.495 -8.360 -1.610 1.00 98.50 293 TYR A N 1
ATOM 2298 C CA . TYR A 1 293 ? -26.527 -7.480 -0.947 1.00 98.50 293 TYR A CA 1
ATOM 2299 C C . TYR A 1 293 ? -26.694 -6.025 -1.390 1.00 98.50 293 TYR A C 1
ATOM 2301 O O . TYR A 1 293 ? -27.138 -5.737 -2.502 1.00 98.50 293 TYR A O 1
ATOM 2309 N N . ARG A 1 294 ? -26.292 -5.096 -0.522 1.00 98.38 294 ARG A N 1
ATOM 2310 C CA . ARG A 1 294 ? -26.188 -3.668 -0.853 1.00 98.38 294 ARG A CA 1
ATOM 2311 C C . ARG A 1 294 ? -24.815 -3.377 -1.437 1.00 98.38 294 ARG A C 1
ATOM 2313 O O . ARG A 1 294 ? -23.836 -3.975 -0.997 1.00 98.38 294 ARG A O 1
ATOM 2320 N N . VAL A 1 295 ? -24.733 -2.432 -2.370 1.00 98.62 295 VAL A N 1
ATOM 2321 C CA . VAL A 1 295 ? -23.449 -1.956 -2.894 1.00 98.62 295 VAL A CA 1
ATOM 2322 C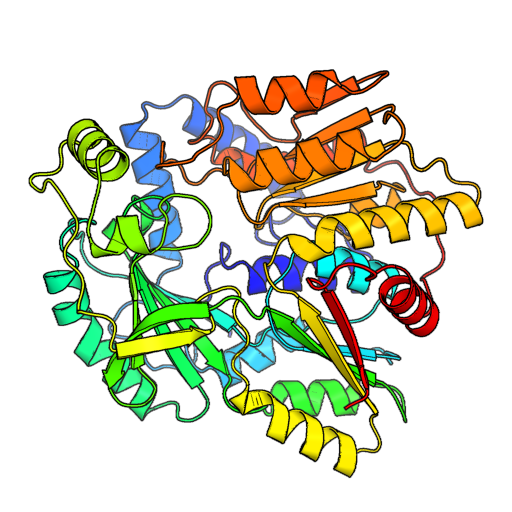 C . VAL A 1 295 ? -23.250 -0.500 -2.505 1.00 98.62 295 VAL A C 1
ATOM 2324 O O . VAL A 1 295 ? -24.128 0.343 -2.688 1.00 98.62 295 VAL A O 1
ATOM 2327 N N . GLU A 1 296 ? -22.083 -0.215 -1.947 1.00 98.44 296 GLU A N 1
ATOM 2328 C CA . GLU A 1 296 ? -21.613 1.137 -1.665 1.00 98.44 296 GLU A CA 1
ATOM 2329 C C . GLU A 1 296 ? -20.241 1.342 -2.319 1.00 98.44 296 GLU A C 1
ATOM 2331 O O . GLU A 1 296 ? -19.582 0.381 -2.716 1.00 98.44 296 GLU A O 1
ATOM 2336 N N . ARG A 1 297 ? -19.810 2.593 -2.443 1.00 98.06 297 ARG A N 1
ATOM 2337 C CA . ARG A 1 297 ? -18.502 2.982 -2.968 1.00 98.06 297 ARG A CA 1
ATOM 2338 C C . ARG A 1 297 ? -17.871 4.018 -2.056 1.00 98.06 297 ARG A C 1
ATOM 2340 O O . ARG A 1 297 ? -18.488 5.052 -1.812 1.00 98.06 297 ARG A O 1
ATOM 2347 N N . LEU A 1 298 ? -16.651 3.736 -1.610 1.00 97.88 298 LEU A N 1
ATOM 2348 C CA . LEU A 1 298 ? -15.729 4.661 -0.962 1.00 97.88 298 LEU A CA 1
ATOM 2349 C C . LEU A 1 298 ? -14.650 5.043 -1.980 1.00 97.88 298 LEU A C 1
ATOM 2351 O O . LEU A 1 298 ? -13.769 4.234 -2.271 1.00 97.88 298 LEU A O 1
ATOM 2355 N N . SER A 1 299 ? -14.721 6.263 -2.509 1.00 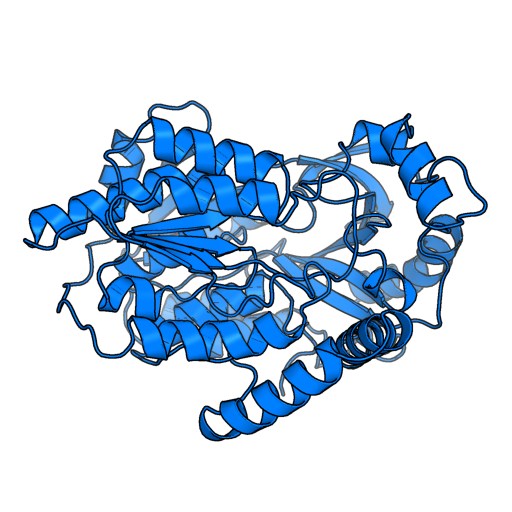96.94 299 SER A N 1
ATOM 2356 C CA . SER A 1 299 ? -13.752 6.782 -3.479 1.00 96.94 299 SER A CA 1
ATOM 2357 C C . SER A 1 299 ? -12.833 7.820 -2.849 1.00 96.94 299 SER A C 1
ATOM 2359 O O . SER A 1 299 ? -13.290 8.659 -2.071 1.00 96.94 299 SER A O 1
ATOM 2361 N N . PHE A 1 300 ? -11.557 7.804 -3.225 1.00 96.81 300 PHE A N 1
ATOM 2362 C CA . PHE A 1 300 ? -10.561 8.782 -2.791 1.00 96.81 300 PHE A CA 1
ATOM 2363 C C . PHE A 1 300 ? -9.540 9.082 -3.893 1.00 96.81 300 PHE A C 1
ATOM 2365 O O . PHE A 1 300 ? -9.222 8.216 -4.704 1.00 96.81 300 PHE A O 1
ATOM 2372 N N . SER A 1 301 ? -9.030 10.315 -3.944 1.00 95.12 301 SER A N 1
ATOM 2373 C CA . SER A 1 301 ? -8.179 10.777 -5.056 1.00 95.12 301 SER A CA 1
ATOM 2374 C C . SER A 1 301 ? -6.769 10.185 -5.008 1.00 95.12 301 SER A C 1
ATOM 2376 O O . SER A 1 301 ? -6.263 9.711 -6.022 1.00 95.12 301 SER A O 1
ATOM 2378 N N . ASN A 1 302 ? -6.154 10.170 -3.827 1.00 93.69 302 ASN A N 1
ATOM 2379 C CA . ASN A 1 302 ? -4.829 9.611 -3.570 1.00 93.69 302 ASN A CA 1
ATOM 2380 C C . ASN A 1 302 ? -4.900 8.598 -2.426 1.00 93.69 302 ASN A C 1
ATOM 2382 O O . ASN A 1 302 ? -5.722 8.767 -1.524 1.00 93.69 302 ASN A O 1
ATOM 2386 N N . PRO A 1 303 ? -4.023 7.578 -2.396 1.00 93.81 303 PRO A N 1
ATOM 2387 C CA . PRO A 1 303 ? -4.057 6.547 -1.359 1.00 93.81 303 PRO A CA 1
ATOM 2388 C C . PRO A 1 303 ? -3.977 7.112 0.068 1.00 93.81 303 PRO A C 1
ATOM 2390 O O . PRO A 1 303 ? -4.588 6.562 0.976 1.00 93.81 303 PRO A O 1
ATOM 2393 N N . GLU A 1 304 ? -3.292 8.230 0.290 1.00 94.19 304 GLU A N 1
ATOM 2394 C CA . GLU A 1 304 ? -3.159 8.813 1.632 1.00 94.19 304 GLU A CA 1
ATOM 2395 C C . GLU A 1 304 ? -4.331 9.710 2.058 1.00 94.19 304 GLU A C 1
ATOM 2397 O O . GLU A 1 304 ? -4.451 10.035 3.234 1.00 94.19 304 GLU A O 1
ATOM 2402 N N . ASP A 1 305 ? -5.237 10.080 1.142 1.00 95.44 305 ASP A N 1
ATOM 2403 C CA . ASP A 1 305 ? -6.333 11.018 1.443 1.00 95.44 305 ASP A CA 1
ATOM 2404 C C . ASP A 1 305 ? -7.327 10.464 2.489 1.00 95.44 305 ASP A C 1
ATOM 2406 O O . ASP A 1 305 ? -8.100 11.227 3.067 1.00 95.44 305 ASP A O 1
ATOM 2410 N N . LEU A 1 306 ? -7.318 9.150 2.754 1.00 96.19 306 LEU A N 1
ATOM 2411 C CA . LEU A 1 306 ? -8.115 8.554 3.830 1.00 96.19 306 LEU A CA 1
ATOM 2412 C C . LEU A 1 306 ? -7.509 8.781 5.222 1.00 96.19 306 LEU A C 1
ATOM 2414 O O . LEU A 1 306 ? -8.264 8.825 6.190 1.00 96.19 306 LEU A O 1
ATOM 2418 N N . SER A 1 307 ? -6.188 8.925 5.348 1.00 97.56 307 SER A N 1
ATOM 2419 C CA . SER A 1 307 ? -5.493 8.864 6.641 1.00 97.56 307 SER A CA 1
ATOM 2420 C C . SER A 1 307 ? -6.003 9.869 7.682 1.00 97.56 307 SER A C 1
ATOM 2422 O O . SER A 1 307 ? -6.292 9.420 8.791 1.00 97.56 307 SER A O 1
ATOM 2424 N N . PRO A 1 308 ? -6.219 11.164 7.360 1.00 96.44 308 PRO A N 1
ATOM 2425 C CA . PRO A 1 308 ? -6.795 12.114 8.316 1.00 96.44 308 PRO A CA 1
ATOM 2426 C C . PRO A 1 308 ? -8.179 11.687 8.825 1.00 96.44 308 PRO A C 1
ATOM 2428 O O . PRO A 1 308 ? -8.398 11.603 10.025 1.00 96.44 308 PRO A O 1
ATOM 2431 N N . LEU A 1 309 ? -9.094 11.303 7.927 1.00 96.06 309 LEU A N 1
ATOM 2432 C CA . LEU A 1 309 ? -10.459 10.916 8.311 1.00 96.06 309 LEU A CA 1
ATOM 2433 C C . LEU A 1 309 ? -10.491 9.648 9.172 1.00 96.06 309 LEU A C 1
ATOM 2435 O O . LEU A 1 309 ? -11.342 9.508 10.050 1.00 96.06 309 LEU A O 1
ATOM 2439 N N . VAL A 1 310 ? -9.581 8.707 8.917 1.00 97.69 310 VAL A N 1
ATOM 2440 C CA . VAL A 1 310 ? -9.445 7.506 9.748 1.00 97.69 310 VAL A CA 1
ATOM 2441 C C . VAL A 1 310 ? -8.904 7.860 11.129 1.00 97.69 310 VAL A C 1
ATOM 2443 O O . VAL A 1 310 ? -9.431 7.365 12.127 1.00 97.69 310 VAL A O 1
ATOM 2446 N N . ALA A 1 311 ? -7.902 8.734 11.204 1.00 98.19 311 ALA A N 1
ATOM 2447 C CA . ALA A 1 311 ? -7.375 9.226 12.469 1.00 98.19 311 ALA A CA 1
ATOM 2448 C C . ALA A 1 311 ? -8.477 9.911 13.301 1.00 98.19 311 ALA A C 1
ATOM 2450 O O . ALA A 1 311 ? -8.659 9.576 14.474 1.00 98.19 311 ALA A O 1
ATOM 2451 N N . ASP A 1 312 ? -9.279 10.775 12.673 1.00 97.38 312 ASP A N 1
ATOM 2452 C CA . ASP A 1 312 ? -10.390 11.494 13.309 1.00 97.38 312 ASP A CA 1
ATOM 2453 C C . ASP A 1 312 ? -11.467 10.543 13.823 1.00 97.38 312 ASP A C 1
ATOM 2455 O O . ASP A 1 312 ? -11.971 10.702 14.939 1.00 97.38 312 ASP A O 1
ATOM 2459 N N . PHE A 1 313 ? -11.803 9.522 13.026 1.00 97.94 313 PHE A N 1
ATOM 2460 C CA . PHE A 1 313 ? -12.749 8.491 13.432 1.00 97.94 313 PHE A CA 1
ATOM 2461 C C . PHE A 1 313 ? -12.270 7.780 14.701 1.00 97.94 313 PHE A C 1
ATOM 2463 O O . PHE A 1 313 ? -13.029 7.662 15.663 1.00 97.94 313 PHE A O 1
ATOM 2470 N N . HIS A 1 314 ? -11.009 7.337 14.724 1.00 98.06 314 HIS A N 1
ATOM 2471 C CA . HIS A 1 314 ? -10.431 6.679 15.894 1.00 98.06 314 HIS A CA 1
ATOM 2472 C C . HIS A 1 314 ? -10.425 7.614 17.105 1.00 98.06 314 HIS A C 1
ATOM 2474 O O . HIS A 1 314 ? -10.881 7.222 18.176 1.00 98.06 314 HIS A O 1
ATOM 2480 N N . ALA A 1 315 ? -9.989 8.865 16.936 1.00 97.12 315 ALA A N 1
ATOM 2481 C CA . ALA A 1 315 ? -9.958 9.835 18.023 1.00 97.12 315 ALA A CA 1
ATOM 2482 C C . ALA A 1 315 ? -11.351 10.088 18.621 1.00 97.12 315 ALA A C 1
ATOM 2484 O O . ALA A 1 315 ? -11.516 10.103 19.846 1.00 97.12 315 ALA A O 1
ATOM 2485 N N . LYS A 1 316 ? -12.371 10.219 17.765 1.00 97.00 316 LYS A N 1
ATOM 2486 C CA . LYS A 1 316 ? -13.766 10.361 18.188 1.00 97.00 316 LYS A CA 1
ATOM 2487 C C . LYS A 1 316 ? -14.273 9.111 18.903 1.00 97.00 316 LYS A C 1
ATOM 2489 O O . LYS A 1 316 ? -14.827 9.235 19.993 1.00 97.00 316 LYS A O 1
ATOM 2494 N N . TRP A 1 317 ? -14.070 7.930 18.318 1.00 97.50 317 TRP A N 1
ATOM 2495 C CA . TRP A 1 317 ? -14.529 6.664 18.891 1.00 97.50 317 TRP A CA 1
ATOM 2496 C C . TRP A 1 317 ? -13.918 6.421 20.271 1.00 97.50 317 TRP A C 1
ATOM 2498 O O . TRP A 1 317 ? -14.621 6.041 21.203 1.00 97.50 317 TRP A O 1
ATOM 2508 N N . TYR A 1 318 ? -12.625 6.701 20.432 1.00 96.38 318 TYR A N 1
ATOM 2509 C CA . TYR A 1 318 ? -11.934 6.576 21.713 1.00 96.38 318 TYR A CA 1
ATOM 2510 C C . TYR A 1 318 ? -12.500 7.540 22.755 1.00 96.38 318 TYR A C 1
ATOM 2512 O O . TYR A 1 318 ? -12.824 7.112 23.862 1.00 96.38 318 TYR A O 1
ATOM 2520 N N . SER A 1 319 ? -12.706 8.806 22.384 1.00 95.06 319 SER A N 1
ATOM 2521 C CA . SER A 1 319 ? -13.292 9.818 23.269 1.00 95.06 319 SER A CA 1
ATOM 2522 C C . SER A 1 319 ? -14.697 9.427 23.751 1.00 95.06 319 SER A C 1
ATOM 2524 O O . SER A 1 319 ? -14.988 9.499 24.944 1.00 95.06 319 SER A O 1
ATOM 2526 N N . GLU A 1 320 ? -15.546 8.910 22.855 1.00 96.25 320 GLU A N 1
ATOM 2527 C CA . GLU A 1 320 ? -16.894 8.414 23.191 1.00 96.25 320 GLU A CA 1
ATOM 2528 C C . GLU A 1 320 ? -16.883 7.216 24.153 1.00 96.25 320 GLU A C 1
ATOM 2530 O O . GLU A 1 320 ? -17.876 6.968 24.836 1.00 96.25 320 GLU A O 1
ATOM 2535 N N . HIS A 1 321 ? -15.754 6.512 24.247 1.00 96.38 321 HIS A N 1
ATOM 2536 C CA . HIS A 1 321 ? -15.544 5.374 25.141 1.00 96.38 321 HIS A CA 1
ATOM 2537 C C . HIS A 1 321 ? -14.593 5.697 26.307 1.00 96.38 321 HIS A C 1
ATOM 2539 O O . HIS A 1 321 ? -14.093 4.788 26.967 1.00 96.38 321 HIS A O 1
ATOM 2545 N N . GLY A 1 322 ? -14.350 6.982 26.590 1.00 95.62 322 GLY A N 1
ATOM 2546 C CA . GLY A 1 322 ? -13.557 7.421 27.743 1.00 95.62 322 GLY A CA 1
ATOM 2547 C C . GLY A 1 322 ? -12.053 7.147 27.632 1.00 95.62 322 GLY A C 1
ATOM 2548 O O . GLY A 1 322 ? -11.363 7.117 28.650 1.00 95.62 322 GLY A O 1
ATOM 2549 N N . ILE A 1 323 ? -11.539 6.942 26.419 1.00 95.19 323 ILE A N 1
ATOM 2550 C CA . ILE A 1 323 ? -10.116 6.733 26.138 1.00 95.19 323 ILE A CA 1
ATOM 2551 C C . ILE A 1 323 ? -9.527 8.026 25.575 1.00 95.19 323 ILE A C 1
ATOM 2553 O O . ILE A 1 323 ? -10.049 8.610 24.625 1.00 95.19 323 ILE A O 1
ATOM 2557 N N . GLU A 1 324 ? -8.404 8.467 26.139 1.00 93.06 324 GLU A N 1
ATOM 2558 C CA . GLU A 1 324 ? -7.694 9.638 25.632 1.00 93.06 324 GLU A CA 1
ATOM 2559 C C . GLU A 1 324 ? -7.052 9.345 24.267 1.00 93.06 324 GLU A C 1
ATOM 2561 O O . GLU A 1 324 ? -6.153 8.513 24.138 1.00 93.06 324 GLU A O 1
ATOM 2566 N N . ALA A 1 325 ? -7.479 10.080 23.242 1.00 93.75 325 ALA A N 1
ATOM 2567 C CA . ALA A 1 325 ? -6.950 9.998 21.883 1.00 93.75 325 ALA A CA 1
ATOM 2568 C C . ALA A 1 325 ? -5.670 10.838 21.689 1.00 93.75 325 ALA A C 1
ATOM 2570 O O . ALA A 1 325 ? -5.569 11.640 20.765 1.00 93.75 325 ALA A O 1
ATOM 2571 N N . ASN A 1 326 ? -4.692 10.698 22.587 1.00 95.00 326 ASN A N 1
ATOM 2572 C CA . ASN A 1 326 ? -3.487 11.541 22.640 1.00 95.00 326 ASN A CA 1
ATOM 2573 C C . ASN A 1 326 ? -2.199 10.842 22.172 1.00 95.00 326 ASN A C 1
ATOM 2575 O O . ASN A 1 326 ? -1.119 11.413 22.311 1.00 95.00 326 ASN A O 1
ATOM 2579 N N . ARG A 1 327 ? -2.285 9.630 21.613 1.00 97.50 327 ARG A N 1
ATOM 2580 C CA . ARG A 1 327 ? -1.127 8.866 21.123 1.00 97.50 327 ARG A CA 1
ATOM 2581 C C . ARG A 1 327 ? -1.276 8.586 19.634 1.00 97.50 327 ARG A C 1
ATOM 2583 O O . ARG A 1 327 ? -2.169 7.840 19.240 1.00 97.50 327 ARG A O 1
ATOM 2590 N N . LEU A 1 328 ? -0.396 9.177 18.831 1.00 98.62 328 LEU A N 1
ATOM 2591 C CA . LEU A 1 328 ? -0.349 9.017 17.380 1.00 98.62 328 LEU A CA 1
ATOM 2592 C C . LEU A 1 328 ? 0.639 7.904 17.012 1.00 98.62 328 LEU A C 1
ATOM 2594 O O . LEU A 1 328 ? 1.798 7.943 17.431 1.00 98.62 328 LEU A O 1
ATOM 2598 N N . LEU A 1 329 ? 0.198 6.937 16.207 1.00 98.56 329 LEU A N 1
ATOM 2599 C CA . LEU A 1 329 ? 1.080 5.996 15.522 1.00 98.56 329 LEU A CA 1
ATOM 2600 C C . LEU A 1 329 ? 1.078 6.307 14.027 1.00 98.56 329 LEU A C 1
ATOM 2602 O O . LEU A 1 329 ? 0.056 6.173 13.356 1.00 98.56 329 LEU A O 1
ATOM 2606 N N . VAL A 1 330 ? 2.242 6.689 13.517 1.00 98.56 330 VAL A N 1
ATOM 2607 C CA . VAL A 1 330 ? 2.476 6.914 12.098 1.00 98.56 330 VAL A CA 1
ATOM 2608 C C . VAL A 1 330 ? 3.082 5.657 11.484 1.00 98.56 330 VAL A C 1
ATOM 2610 O O . VAL A 1 330 ? 4.171 5.215 11.860 1.00 98.56 330 VAL A O 1
ATOM 2613 N N . GLU A 1 331 ? 2.361 5.096 10.527 1.00 97.75 331 GLU A N 1
ATOM 2614 C CA . GLU A 1 331 ? 2.679 3.858 9.826 1.00 97.75 331 GLU A CA 1
ATOM 2615 C C . GLU A 1 331 ? 3.089 4.138 8.378 1.00 97.75 331 GLU A C 1
ATOM 2617 O O . GLU A 1 331 ? 2.756 5.185 7.821 1.00 97.75 331 GLU A O 1
ATOM 2622 N N . SER A 1 332 ? 3.803 3.207 7.739 1.00 95.44 332 SER A N 1
ATOM 2623 C CA . SER A 1 332 ? 4.350 3.431 6.395 1.00 95.44 332 SER A CA 1
ATOM 2624 C C . SER A 1 332 ? 4.273 2.192 5.513 1.00 95.44 332 SER A C 1
ATOM 2626 O O . SER A 1 332 ? 4.831 1.138 5.831 1.00 95.44 332 SER A O 1
ATOM 2628 N N . PHE A 1 333 ? 3.614 2.340 4.363 1.00 94.75 333 PHE A N 1
ATOM 2629 C CA . PHE A 1 333 ? 3.471 1.326 3.323 1.00 94.75 333 PHE A CA 1
ATOM 2630 C C . PHE A 1 333 ? 2.966 -0.013 3.885 1.00 94.75 333 PHE A C 1
ATOM 2632 O O . PHE A 1 333 ? 1.813 -0.089 4.303 1.00 94.75 333 PHE A O 1
ATOM 2639 N N . ILE A 1 334 ? 3.796 -1.063 3.915 1.00 92.50 334 ILE A N 1
ATOM 2640 C CA . ILE A 1 334 ? 3.438 -2.384 4.467 1.00 92.50 334 ILE A CA 1
ATOM 2641 C C . ILE A 1 334 ? 3.661 -2.518 5.976 1.00 92.50 334 ILE A C 1
ATOM 2643 O O . ILE A 1 334 ? 3.246 -3.515 6.565 1.00 92.50 334 ILE A O 1
ATOM 2647 N N . LEU A 1 335 ? 4.344 -1.556 6.598 1.00 93.75 335 LEU A N 1
ATOM 2648 C CA . LEU A 1 335 ? 4.565 -1.538 8.035 1.00 93.75 335 LEU A CA 1
ATOM 2649 C C . LEU A 1 335 ? 3.318 -0.977 8.717 1.00 93.75 335 LEU A C 1
ATOM 2651 O O . LEU A 1 335 ? 3.153 0.237 8.792 1.00 93.75 335 LEU A O 1
ATOM 2655 N N . MET A 1 336 ? 2.453 -1.874 9.187 1.00 94.38 336 MET A N 1
ATOM 2656 C CA . MET A 1 336 ? 1.228 -1.537 9.911 1.00 94.38 336 MET A CA 1
ATOM 2657 C C . MET A 1 336 ? 0.849 -2.625 10.917 1.00 94.38 336 MET A C 1
ATOM 2659 O O . MET A 1 336 ? 1.223 -3.789 10.741 1.00 94.38 336 MET A O 1
ATOM 2663 N N . ASP A 1 337 ? 0.071 -2.262 11.934 1.00 95.31 337 ASP A N 1
ATOM 2664 C CA . ASP A 1 337 ? -0.547 -3.187 12.883 1.00 95.31 337 ASP A CA 1
ATOM 2665 C C . ASP A 1 337 ? -1.933 -2.685 13.348 1.00 95.31 337 ASP A C 1
ATOM 2667 O O . ASP A 1 337 ? -2.083 -2.151 14.453 1.00 95.31 337 ASP A O 1
ATOM 2671 N N . PRO A 1 338 ? -2.992 -2.891 12.540 1.00 96.81 338 PRO A N 1
ATOM 2672 C CA . PRO A 1 338 ? -4.348 -2.492 12.912 1.00 96.81 338 PRO A CA 1
ATOM 2673 C C . PRO A 1 338 ? -4.888 -3.245 14.138 1.00 96.81 338 PRO A C 1
ATOM 2675 O O . PRO A 1 338 ? -5.856 -2.810 14.761 1.00 96.81 338 PRO A O 1
ATOM 2678 N N . HIS A 1 339 ? -4.287 -4.379 14.518 1.00 95.06 339 HIS A N 1
ATOM 2679 C CA . HIS A 1 339 ? -4.676 -5.091 15.731 1.00 95.06 339 HIS A CA 1
ATOM 2680 C C . HIS A 1 339 ? -4.184 -4.370 16.982 1.00 95.06 339 HIS A C 1
ATOM 2682 O O . HIS A 1 339 ? -4.982 -4.061 17.870 1.00 95.06 339 HIS A O 1
ATOM 2688 N N . LEU A 1 340 ? -2.888 -4.075 17.034 1.00 94.69 340 LEU A N 1
ATOM 2689 C CA . LEU A 1 340 ? -2.279 -3.391 18.164 1.00 94.69 340 LEU A CA 1
ATOM 2690 C C . LEU A 1 340 ? -2.756 -1.939 18.270 1.00 94.69 340 LEU A C 1
ATOM 2692 O O . LEU A 1 340 ? -3.027 -1.491 19.381 1.00 94.69 340 LEU A O 1
ATOM 2696 N N . VAL A 1 341 ? -2.947 -1.232 17.150 1.00 95.88 341 VAL A N 1
ATOM 2697 C CA . VAL A 1 341 ? -3.535 0.121 17.142 1.00 95.88 341 VAL A CA 1
ATOM 2698 C C . VAL A 1 341 ? -4.893 0.141 17.838 1.00 95.88 341 VAL A C 1
ATOM 2700 O O . VAL A 1 341 ? -5.105 0.958 18.736 1.00 95.88 341 VAL A O 1
ATOM 2703 N N . TRP A 1 342 ? -5.784 -0.786 17.472 1.00 95.44 342 TRP A N 1
ATOM 2704 C CA . TRP A 1 342 ? -7.115 -0.882 18.067 1.00 95.44 342 TRP A CA 1
ATOM 2705 C C . TRP A 1 342 ? -7.057 -1.245 19.553 1.00 95.44 342 TRP A C 1
ATOM 2707 O O . TRP A 1 342 ? -7.674 -0.581 20.382 1.00 95.44 342 TRP A O 1
ATOM 2717 N N . ARG A 1 343 ? -6.277 -2.274 19.913 1.00 94.62 343 ARG A N 1
ATOM 2718 C CA . ARG A 1 343 ? -6.168 -2.743 21.305 1.00 94.62 343 ARG A CA 1
ATOM 2719 C C . ARG A 1 343 ? -5.516 -1.729 22.233 1.00 94.62 343 ARG A C 1
ATOM 2721 O O . ARG A 1 343 ? -5.925 -1.622 23.382 1.00 94.62 343 ARG A O 1
ATOM 2728 N N . ALA A 1 344 ? -4.528 -0.981 21.758 1.00 95.31 344 ALA A N 1
ATOM 2729 C CA . ALA A 1 344 ? -3.820 -0.007 22.578 1.00 95.31 344 ALA A CA 1
ATOM 2730 C C . ALA A 1 344 ? -4.476 1.385 22.578 1.00 95.31 344 ALA A C 1
ATOM 2732 O O . ALA A 1 344 ? -4.017 2.252 23.327 1.00 95.31 344 ALA A O 1
ATOM 2733 N N . GLY A 1 345 ? -5.527 1.612 21.777 1.00 95.94 345 GLY A N 1
ATOM 2734 C CA . GLY A 1 345 ? -6.187 2.913 21.647 1.00 95.94 345 GLY A CA 1
ATOM 2735 C C . GLY A 1 345 ? -5.272 3.971 21.024 1.00 95.94 345 GLY A C 1
ATOM 2736 O O . GLY A 1 345 ? -5.164 5.079 21.548 1.00 95.94 345 GLY A O 1
ATOM 2737 N N . LEU A 1 346 ? -4.549 3.610 19.958 1.00 97.62 346 LEU A N 1
ATOM 2738 C CA . LEU A 1 346 ? -3.660 4.518 19.222 1.00 97.62 346 LEU A CA 1
ATOM 2739 C C . LEU A 1 346 ? -4.417 5.158 18.058 1.00 97.62 346 LEU A C 1
ATOM 2741 O O . LEU A 1 346 ? -5.226 4.493 17.413 1.00 97.62 346 LEU A O 1
ATOM 2745 N N . VAL A 1 347 ? -4.178 6.440 17.798 1.00 98.44 347 VAL A N 1
ATOM 2746 C CA . VAL A 1 347 ? -4.699 7.140 16.618 1.00 98.44 347 VAL A CA 1
ATOM 2747 C C . VAL A 1 347 ? -3.776 6.800 15.442 1.00 98.44 347 VAL A C 1
ATOM 2749 O O . VAL A 1 347 ? -2.591 7.129 15.522 1.00 98.44 347 VAL A O 1
ATOM 2752 N N . PRO A 1 348 ? -4.245 6.107 14.387 1.00 98.38 348 PRO A N 1
ATOM 2753 C CA . PRO A 1 348 ? -3.391 5.735 13.267 1.00 98.38 348 PRO A CA 1
ATOM 2754 C C . PRO A 1 348 ? -3.310 6.849 12.223 1.00 98.38 348 PRO A C 1
ATOM 2756 O O . PRO A 1 348 ? -4.326 7.420 11.836 1.00 98.38 348 PRO A O 1
ATOM 2759 N N . PHE A 1 349 ? -2.115 7.081 11.689 1.00 98.56 349 PHE A N 1
ATOM 2760 C 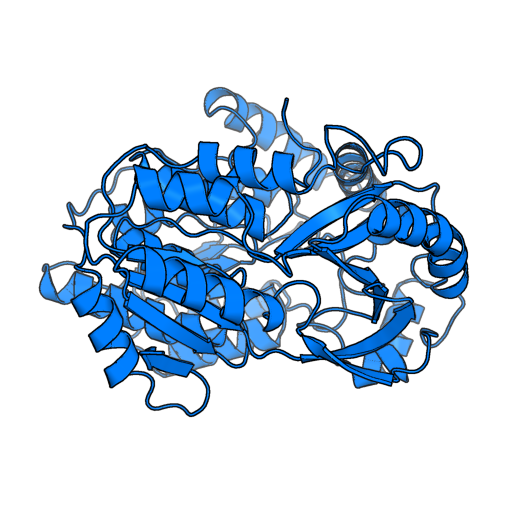CA . PHE A 1 349 ? -1.915 7.835 10.455 1.00 98.56 349 PHE A CA 1
ATOM 2761 C C . PHE A 1 349 ? -1.039 7.014 9.515 1.00 98.56 349 PHE A C 1
ATOM 2763 O O . PHE A 1 349 ? 0.133 6.769 9.795 1.00 98.56 349 PHE A O 1
ATOM 2770 N N . TRP A 1 350 ? -1.602 6.555 8.402 1.00 98.44 350 TRP A N 1
ATOM 2771 C CA . TRP A 1 350 ? -0.864 5.736 7.446 1.00 98.44 350 TRP A CA 1
ATOM 2772 C C . TRP A 1 350 ? -0.299 6.591 6.316 1.00 98.44 350 TRP A C 1
ATOM 2774 O O . TRP A 1 350 ? -1.002 7.428 5.755 1.00 98.44 350 TRP A O 1
ATOM 2784 N N . MET A 1 351 ? 0.952 6.345 5.948 1.00 97.50 351 MET A N 1
ATOM 2785 C CA . MET A 1 351 ? 1.591 6.946 4.784 1.00 97.50 351 MET A CA 1
ATOM 2786 C C . MET A 1 351 ? 1.772 5.910 3.684 1.00 97.50 351 MET A C 1
ATOM 2788 O O . MET A 1 351 ? 2.167 4.771 3.956 1.00 97.50 351 MET A O 1
ATOM 2792 N N . PHE A 1 352 ? 1.559 6.301 2.426 1.00 93.81 352 PHE A N 1
ATOM 2793 C CA . PHE A 1 352 ? 1.796 5.369 1.319 1.00 93.81 352 PHE A CA 1
ATOM 2794 C C . PHE A 1 352 ? 3.292 5.057 1.148 1.00 93.81 352 PHE A C 1
ATOM 2796 O O . PHE A 1 352 ? 3.629 3.956 0.718 1.00 93.81 352 PHE A O 1
ATOM 2803 N N . PHE A 1 353 ? 4.187 5.996 1.492 1.00 93.69 353 PHE A N 1
ATOM 2804 C CA . PHE A 1 353 ? 5.640 5.800 1.489 1.00 93.69 353 PHE A CA 1
ATOM 2805 C C . PHE A 1 353 ? 6.371 6.887 2.300 1.00 93.69 353 PHE A C 1
ATOM 2807 O O . PHE A 1 353 ? 5.767 7.863 2.724 1.00 93.69 353 PHE A O 1
ATOM 2814 N N . ASN A 1 354 ? 7.694 6.784 2.475 1.00 94.44 354 ASN A N 1
ATOM 2815 C CA . ASN A 1 354 ? 8.485 7.784 3.220 1.00 94.44 354 ASN A CA 1
ATOM 2816 C C . ASN A 1 354 ? 8.906 8.999 2.367 1.00 94.44 354 ASN A C 1
ATOM 2818 O O . ASN A 1 354 ? 10.045 9.466 2.452 1.00 94.44 354 ASN A O 1
ATOM 2822 N N . MET A 1 355 ? 8.030 9.486 1.494 1.00 95.56 355 MET A N 1
ATOM 2823 C CA . MET A 1 355 ? 8.367 10.583 0.582 1.00 95.56 355 MET A CA 1
ATOM 2824 C C . MET A 1 355 ? 7.990 11.946 1.162 1.00 95.56 355 MET A C 1
ATOM 2826 O O . MET A 1 355 ? 7.137 12.046 2.042 1.00 95.56 355 MET A O 1
ATOM 2830 N N . LEU A 1 356 ? 8.598 13.010 0.631 1.00 96.00 356 LEU A N 1
ATOM 2831 C CA . LEU A 1 356 ? 8.293 14.394 1.004 1.00 96.00 356 LEU A CA 1
ATOM 2832 C C . LEU A 1 356 ? 6.787 14.730 0.944 1.00 96.00 356 LEU A C 1
ATOM 2834 O O . LEU A 1 356 ? 6.322 15.410 1.856 1.00 96.00 356 LEU A O 1
ATOM 2838 N N . PRO A 1 357 ? 5.987 14.248 -0.034 1.00 95.50 357 PRO A N 1
ATOM 2839 C CA . PRO A 1 357 ? 4.537 14.450 -0.000 1.00 95.50 357 PRO A CA 1
ATOM 2840 C C . PRO A 1 357 ? 3.851 13.838 1.232 1.00 95.50 357 PRO A C 1
ATOM 2842 O O . PRO A 1 357 ? 2.978 14.478 1.813 1.00 95.50 357 PRO A O 1
ATOM 2845 N N . SER A 1 358 ? 4.269 12.650 1.681 1.00 97.31 358 SER A N 1
ATOM 2846 C CA . SER A 1 358 ? 3.731 12.022 2.899 1.00 97.31 358 SER A CA 1
ATOM 2847 C C . SER A 1 358 ? 4.164 12.760 4.167 1.00 97.31 358 SER A C 1
ATOM 2849 O O . SER A 1 358 ? 3.369 12.944 5.084 1.00 97.31 358 SER A O 1
ATOM 2851 N N . LEU A 1 359 ? 5.402 13.267 4.202 1.00 97.62 359 LEU A N 1
ATOM 2852 C CA . LEU A 1 359 ? 5.869 14.148 5.277 1.00 97.62 359 LEU A CA 1
ATOM 2853 C C . LEU A 1 359 ? 5.014 15.424 5.372 1.00 97.62 359 LEU A C 1
ATOM 2855 O O . LEU A 1 359 ? 4.629 15.835 6.468 1.00 97.62 359 LEU A O 1
ATOM 2859 N N . GLN A 1 360 ? 4.706 16.046 4.231 1.00 96.44 360 GLN A N 1
ATOM 2860 C CA . GLN A 1 360 ? 3.871 17.249 4.162 1.00 96.44 360 GLN A CA 1
ATOM 2861 C C . GLN A 1 360 ? 2.450 16.972 4.650 1.00 96.44 360 GLN A C 1
ATOM 2863 O O . GLN A 1 360 ? 1.932 17.723 5.469 1.00 96.44 360 GLN A O 1
ATOM 2868 N N . SER A 1 361 ? 1.857 15.871 4.193 1.00 96.00 361 SER A N 1
ATOM 2869 C CA . SER A 1 361 ? 0.534 15.407 4.612 1.00 96.00 361 SER A CA 1
ATOM 2870 C C . SER A 1 361 ? 0.453 15.179 6.124 1.00 96.00 361 SER A C 1
ATOM 2872 O O . SER A 1 361 ? -0.430 15.723 6.785 1.00 96.00 361 SER A O 1
ATOM 2874 N N . LEU A 1 362 ? 1.428 14.467 6.702 1.00 97.94 362 LEU A N 1
ATOM 2875 C CA . LEU A 1 362 ? 1.509 14.250 8.147 1.00 97.94 362 LEU A CA 1
ATOM 2876 C C . LEU A 1 362 ? 1.678 15.569 8.914 1.00 97.94 362 LEU A C 1
ATOM 2878 O O . LEU A 1 362 ? 1.052 15.771 9.953 1.00 97.94 362 LEU A O 1
ATOM 2882 N N . THR A 1 363 ? 2.523 16.470 8.411 1.00 97.88 363 THR A N 1
ATOM 2883 C CA . THR A 1 363 ? 2.753 17.784 9.030 1.00 97.88 363 THR A CA 1
ATOM 2884 C C . THR A 1 363 ? 1.471 18.607 9.049 1.00 97.88 363 THR A C 1
ATOM 2886 O O . THR A 1 363 ? 1.103 19.111 10.107 1.00 97.88 363 THR A O 1
ATOM 2889 N N . GLN A 1 364 ? 0.761 18.665 7.917 1.00 96.44 364 GLN A N 1
ATOM 2890 C CA . GLN A 1 364 ? -0.530 19.338 7.810 1.00 96.44 364 GLN A CA 1
ATOM 2891 C C . GLN A 1 364 ? -1.550 18.730 8.779 1.00 96.44 364 GLN A C 1
ATOM 2893 O O . GLN A 1 364 ? -2.201 19.461 9.521 1.00 96.44 364 GLN A O 1
ATOM 2898 N N . PHE A 1 365 ? -1.651 17.400 8.826 1.00 96.56 365 PHE A N 1
ATOM 2899 C CA . PHE A 1 365 ? -2.520 16.718 9.780 1.00 96.56 365 PHE A CA 1
ATOM 2900 C C . PHE A 1 365 ? -2.198 17.139 11.221 1.00 96.56 365 PHE A C 1
ATOM 2902 O O . PHE A 1 365 ? -3.088 17.559 11.949 1.00 96.56 365 PHE A O 1
ATOM 2909 N N . MET A 1 366 ? -0.931 17.121 11.634 1.00 97.31 366 MET A N 1
ATOM 2910 C CA . MET A 1 366 ? -0.551 17.535 12.990 1.00 97.31 366 MET A CA 1
ATOM 2911 C C . MET A 1 366 ? -0.777 19.030 13.273 1.00 97.31 366 MET A C 1
ATOM 2913 O O . MET A 1 366 ? -0.897 19.398 14.440 1.00 97.31 366 MET A O 1
ATOM 2917 N N . ASP A 1 367 ? -0.786 19.899 12.257 1.00 96.62 367 ASP A N 1
ATOM 2918 C CA . ASP A 1 367 ? -1.084 21.335 12.406 1.00 96.62 367 ASP A CA 1
ATOM 2919 C C . ASP A 1 367 ? -2.571 21.591 12.676 1.00 96.62 367 ASP A C 1
ATOM 2921 O O . ASP A 1 367 ? -2.925 22.528 13.390 1.00 96.62 367 ASP A O 1
ATOM 2925 N N . GLU A 1 368 ? -3.438 20.743 12.128 1.00 94.44 368 GLU A N 1
ATOM 2926 C CA . GLU A 1 368 ? -4.895 20.848 12.245 1.00 94.44 368 GLU A CA 1
ATOM 2927 C C . GLU A 1 368 ? -5.445 20.159 13.511 1.00 94.44 368 GLU A C 1
ATOM 2929 O O . GLU A 1 368 ? -6.630 20.287 13.821 1.00 94.44 368 GLU A O 1
ATOM 2934 N N . HIS A 1 369 ? -4.590 19.464 14.272 1.00 94.38 369 HIS A N 1
ATOM 2935 C CA . HIS A 1 369 ? -4.982 18.638 15.415 1.00 94.38 369 HIS A CA 1
ATOM 2936 C C . HIS A 1 369 ? -4.393 19.117 16.747 1.00 94.38 369 HIS A C 1
ATOM 2938 O O . HIS A 1 369 ? -3.323 19.732 16.788 1.00 94.38 369 HIS A O 1
ATOM 2944 N N . PRO A 1 370 ? -5.052 18.805 17.883 1.00 93.25 370 PRO A N 1
ATOM 2945 C CA . PRO A 1 370 ? -4.451 18.985 19.195 1.00 93.25 370 PRO A CA 1
ATOM 2946 C C . PRO A 1 370 ? -3.102 18.270 19.300 1.00 93.25 370 PRO A C 1
ATOM 2948 O O . PRO A 1 370 ? -2.909 17.179 18.767 1.00 93.25 370 PRO A O 1
ATOM 2951 N N . VAL A 1 371 ? -2.178 18.865 20.054 1.00 95.75 371 VAL A N 1
ATOM 2952 C CA . VAL A 1 371 ? -0.851 18.279 20.273 1.00 95.75 371 VAL A CA 1
ATOM 2953 C C . VAL A 1 371 ? -0.978 16.909 20.945 1.00 95.75 371 VAL A C 1
ATOM 2955 O O . VAL A 1 371 ? -1.524 16.806 22.048 1.00 95.75 371 VAL A O 1
ATOM 2958 N N . PHE A 1 372 ? -0.418 15.886 20.298 1.00 98.12 372 PHE A N 1
ATOM 2959 C CA . PHE A 1 372 ? -0.320 14.529 20.827 1.00 98.12 372 PHE A CA 1
ATOM 2960 C C . PHE A 1 372 ? 0.712 14.443 21.955 1.00 98.12 372 PHE A C 1
ATOM 2962 O O . PHE A 1 372 ? 1.762 15.085 21.914 1.00 98.12 372 PHE A O 1
ATOM 2969 N N . ASP A 1 373 ? 0.428 13.621 22.959 1.00 97.69 373 ASP A N 1
ATOM 2970 C CA . ASP A 1 373 ? 1.362 13.317 24.037 1.00 97.69 373 ASP A CA 1
ATOM 2971 C C . ASP A 1 373 ? 2.524 12.465 23.521 1.00 97.69 373 ASP A C 1
ATOM 2973 O O . ASP A 1 373 ? 3.685 12.833 23.719 1.00 97.69 373 ASP A O 1
ATOM 2977 N N . ASP A 1 374 ? 2.210 11.391 22.796 1.00 98.06 374 ASP A N 1
ATOM 2978 C CA . ASP A 1 374 ? 3.207 10.542 22.154 1.00 98.06 374 ASP A CA 1
ATOM 2979 C C . ASP A 1 374 ? 3.008 10.516 20.635 1.00 98.06 374 ASP A C 1
ATOM 2981 O O . ASP A 1 374 ? 1.882 10.389 20.147 1.00 98.06 374 ASP A O 1
ATOM 2985 N N . ILE A 1 375 ? 4.116 10.580 19.895 1.00 98.62 375 ILE A N 1
ATOM 2986 C CA . ILE A 1 375 ? 4.163 10.329 18.452 1.00 98.62 375 ILE A CA 1
ATOM 2987 C C . ILE A 1 375 ? 5.156 9.190 18.219 1.00 98.62 375 ILE A C 1
ATOM 2989 O O . ILE A 1 375 ? 6.358 9.328 18.456 1.00 98.62 375 ILE A O 1
ATOM 2993 N N . ALA A 1 376 ? 4.645 8.053 17.765 1.00 98.38 376 ALA A N 1
ATOM 2994 C CA . ALA A 1 376 ? 5.429 6.895 17.364 1.00 98.38 376 ALA A CA 1
ATOM 2995 C C . ALA A 1 376 ? 5.494 6.838 15.832 1.00 98.38 376 ALA A C 1
ATOM 2997 O O . ALA A 1 376 ? 4.458 6.938 15.184 1.00 98.38 376 ALA A O 1
ATOM 2998 N N . LEU A 1 377 ? 6.684 6.678 15.247 1.00 98.44 377 LEU A N 1
ATOM 2999 C CA . LEU A 1 377 ? 6.872 6.692 13.790 1.00 98.44 377 LEU A CA 1
ATOM 3000 C C . LEU A 1 377 ? 7.591 5.439 13.290 1.00 98.44 377 LEU A C 1
ATOM 3002 O O . LEU A 1 377 ? 8.684 5.098 13.749 1.00 98.44 377 LEU A O 1
ATOM 3006 N N . MET A 1 378 ? 6.992 4.789 12.301 1.00 97.50 378 MET A N 1
ATOM 3007 C CA . MET A 1 378 ? 7.564 3.671 11.561 1.00 97.50 378 MET A CA 1
ATOM 3008 C C . MET A 1 378 ? 7.983 4.139 10.168 1.00 97.50 378 MET A C 1
ATOM 3010 O O . MET A 1 378 ? 7.255 4.886 9.519 1.00 97.50 378 MET A O 1
ATOM 3014 N N . LEU A 1 379 ? 9.130 3.664 9.680 1.00 96.19 379 LEU A N 1
ATOM 3015 C CA . LEU A 1 379 ? 9.637 4.004 8.349 1.00 96.19 379 LEU A CA 1
ATOM 3016 C C . LEU A 1 379 ? 9.976 2.735 7.563 1.00 96.19 379 LEU A C 1
ATOM 3018 O O . LEU A 1 379 ? 10.793 1.918 7.993 1.00 96.19 379 LEU A O 1
ATOM 3022 N N . PHE A 1 380 ? 9.343 2.577 6.397 1.00 93.12 380 PHE A N 1
ATOM 3023 C CA . PHE A 1 380 ? 9.627 1.491 5.457 1.00 93.12 380 PHE A CA 1
ATOM 3024 C C . PHE A 1 380 ? 10.979 1.695 4.758 1.00 93.12 380 PHE A C 1
ATOM 3026 O O . PHE A 1 380 ? 11.214 2.742 4.168 1.00 93.12 380 PHE A O 1
ATOM 3033 N N . SER A 1 381 ? 11.861 0.698 4.762 1.00 89.75 381 SER A N 1
ATOM 3034 C CA . SER A 1 381 ? 13.188 0.820 4.140 1.00 89.75 381 SER A CA 1
ATOM 3035 C C . SER A 1 381 ? 13.256 0.104 2.790 1.00 89.75 381 SER A C 1
ATOM 3037 O O . SER A 1 381 ? 13.287 -1.126 2.738 1.00 89.75 381 SER A O 1
ATOM 3039 N N . HIS A 1 382 ? 13.344 0.867 1.696 1.00 85.44 382 HIS A N 1
ATOM 3040 C CA . HIS A 1 382 ? 13.568 0.366 0.325 1.00 85.44 382 HIS A CA 1
ATOM 3041 C C . HIS A 1 382 ? 15.032 0.397 -0.121 1.00 85.44 382 HIS A C 1
ATOM 3043 O O . HIS A 1 382 ? 15.364 -0.061 -1.212 1.00 85.44 382 HIS A O 1
ATOM 3049 N N . GLY A 1 383 ? 15.927 0.934 0.707 1.00 86.94 383 GLY A N 1
ATOM 3050 C CA . GLY A 1 383 ? 17.370 0.876 0.493 1.00 86.94 383 GLY A CA 1
ATOM 3051 C C . GLY A 1 383 ? 17.950 1.888 -0.491 1.00 86.94 383 GLY A C 1
ATOM 3052 O O . GLY A 1 383 ? 19.168 1.912 -0.683 1.00 86.94 383 GLY A O 1
ATOM 3053 N N . VAL A 1 384 ? 17.123 2.741 -1.098 1.00 88.12 384 VAL A N 1
ATOM 3054 C CA . VAL A 1 384 ? 17.560 3.713 -2.106 1.00 88.12 384 VAL A CA 1
ATOM 3055 C C . VAL A 1 384 ? 17.378 5.128 -1.581 1.00 88.12 384 VAL A C 1
ATOM 3057 O O . VAL A 1 384 ? 16.308 5.485 -1.103 1.00 88.12 384 VAL A O 1
ATOM 3060 N N . ARG A 1 385 ? 18.398 5.978 -1.735 1.00 92.12 385 ARG A N 1
ATOM 3061 C CA . ARG A 1 385 ? 18.245 7.438 -1.609 1.00 92.12 385 ARG A CA 1
ATOM 3062 C C . ARG A 1 385 ? 17.570 7.982 -2.872 1.00 92.12 385 ARG A C 1
ATOM 3064 O O . ARG A 1 385 ? 18.226 8.561 -3.732 1.00 92.12 385 ARG A O 1
ATOM 3071 N N . SER A 1 386 ? 16.288 7.668 -3.029 1.00 93.69 386 SER A N 1
ATOM 3072 C CA . SER A 1 386 ? 15.491 7.993 -4.214 1.00 93.69 386 SER A CA 1
ATOM 3073 C C . SER A 1 386 ? 15.118 9.473 -4.264 1.00 93.69 386 SER A C 1
ATOM 3075 O O . SER A 1 386 ? 15.166 10.190 -3.263 1.00 93.69 386 SER A O 1
ATOM 3077 N N . ILE A 1 387 ? 14.714 9.935 -5.445 1.00 95.88 387 ILE A N 1
ATOM 3078 C CA . ILE A 1 387 ? 14.223 11.300 -5.642 1.00 95.88 387 ILE A CA 1
ATOM 3079 C C . ILE A 1 387 ? 12.991 11.512 -4.755 1.00 95.88 387 ILE A C 1
ATOM 3081 O O . ILE A 1 387 ? 12.064 10.714 -4.804 1.00 95.88 387 ILE A O 1
ATOM 3085 N N . GLY A 1 388 ? 12.975 12.589 -3.963 1.00 95.06 388 GLY A N 1
ATOM 3086 C CA . GLY A 1 388 ? 11.832 12.926 -3.103 1.00 95.06 388 GLY A CA 1
ATOM 3087 C C . GLY A 1 388 ? 11.746 12.143 -1.790 1.00 95.06 388 GLY A C 1
ATOM 3088 O O . GLY A 1 388 ? 10.750 12.285 -1.090 1.00 95.06 388 GLY A O 1
ATOM 3089 N N . LEU A 1 389 ? 12.766 11.353 -1.442 1.00 96.50 389 LEU A N 1
ATOM 3090 C CA . LEU A 1 389 ? 12.852 10.687 -0.144 1.00 96.50 389 LEU A CA 1
ATOM 3091 C C . LEU A 1 389 ? 13.071 11.703 0.983 1.00 96.50 389 LEU A C 1
ATOM 3093 O O . LEU A 1 389 ? 14.031 12.470 0.922 1.00 96.50 389 LEU A O 1
ATOM 3097 N N . ALA A 1 390 ? 12.234 11.649 2.019 1.00 97.06 390 ALA A N 1
ATOM 3098 C CA . ALA A 1 390 ? 12.419 12.459 3.218 1.00 97.06 390 ALA A CA 1
ATOM 3099 C C . ALA A 1 390 ? 13.568 11.917 4.086 1.00 97.06 390 ALA A C 1
ATOM 3101 O O . ALA A 1 390 ? 13.735 10.694 4.229 1.00 97.06 390 ALA A O 1
ATOM 3102 N N . THR A 1 391 ? 14.366 12.817 4.660 1.00 96.50 391 THR A N 1
ATOM 3103 C CA . THR A 1 391 ? 15.519 12.485 5.502 1.00 96.50 391 THR A CA 1
ATOM 3104 C C . THR A 1 391 ? 15.104 12.146 6.929 1.00 96.50 391 THR A C 1
ATOM 3106 O O . THR A 1 391 ? 13.999 12.449 7.379 1.00 96.50 391 THR A O 1
ATOM 3109 N N . ILE A 1 392 ? 16.007 11.508 7.676 1.00 96.88 392 ILE A N 1
ATOM 3110 C CA . ILE A 1 392 ? 15.730 11.154 9.069 1.00 96.88 392 ILE A CA 1
ATOM 3111 C C . ILE A 1 392 ? 15.612 12.395 9.967 1.00 96.88 392 ILE A C 1
ATOM 3113 O O . ILE A 1 392 ? 14.879 12.382 10.950 1.00 96.88 392 ILE A O 1
ATOM 3117 N N . GLU A 1 393 ? 16.284 13.490 9.614 1.00 97.50 393 GLU A N 1
ATOM 3118 C CA . GLU A 1 393 ? 16.190 14.777 10.303 1.00 97.50 393 GLU A CA 1
ATOM 3119 C C . GLU A 1 393 ? 14.820 15.429 10.087 1.00 97.50 393 GLU A C 1
ATOM 3121 O O . GLU A 1 393 ? 14.245 15.964 11.032 1.00 97.50 393 GLU A O 1
ATOM 3126 N N . GLU A 1 394 ? 14.270 15.349 8.875 1.00 97.94 394 GLU A N 1
ATOM 3127 C CA . GLU A 1 394 ? 12.918 15.831 8.567 1.00 97.94 394 GLU A CA 1
ATOM 3128 C C . GLU A 1 394 ? 11.854 15.044 9.351 1.00 97.94 394 GLU A C 1
ATOM 3130 O O . GLU A 1 394 ? 10.965 15.627 9.975 1.00 97.94 394 GLU A O 1
ATOM 3135 N N . TRP A 1 395 ? 11.994 13.718 9.431 1.00 98.19 395 TRP A N 1
ATOM 3136 C CA . TRP A 1 395 ? 11.133 12.883 10.276 1.00 98.19 395 TRP A CA 1
ATOM 3137 C C . TRP A 1 395 ? 11.297 13.183 11.773 1.00 98.19 395 TRP A C 1
ATOM 3139 O O . TRP A 1 395 ? 10.318 13.202 12.524 1.00 98.19 395 TRP A O 1
ATOM 3149 N N . GLN A 1 396 ? 12.518 13.487 12.218 1.00 98.19 396 GLN A N 1
ATOM 3150 C CA . GLN A 1 396 ? 12.796 13.846 13.608 1.00 98.19 396 GLN A CA 1
ATOM 3151 C C . GLN A 1 396 ? 12.107 15.157 14.012 1.00 98.19 396 GLN A C 1
ATOM 3153 O O . GLN A 1 396 ? 11.700 15.296 15.169 1.00 98.19 396 GLN A O 1
ATOM 3158 N N . GLN A 1 397 ? 11.928 16.095 13.077 1.00 97.88 397 GLN A N 1
ATOM 3159 C CA . GLN A 1 397 ? 11.158 17.317 13.322 1.00 97.88 397 GLN A CA 1
ATOM 3160 C C . GLN A 1 397 ? 9.692 16.995 13.625 1.00 97.88 397 GLN A C 1
ATOM 3162 O O . GLN A 1 397 ? 9.151 17.534 14.589 1.00 97.88 397 GLN A O 1
ATOM 3167 N N . CYS A 1 398 ? 9.075 16.057 12.900 1.00 96.94 398 CYS A N 1
ATOM 3168 C CA . CYS A 1 398 ? 7.714 15.597 13.200 1.00 96.94 398 CYS A CA 1
ATOM 3169 C C . CYS A 1 398 ? 7.616 14.995 14.606 1.00 96.94 398 CYS A C 1
ATOM 3171 O O . CYS A 1 398 ? 6.761 15.390 15.395 1.00 96.94 398 CYS A O 1
ATOM 3173 N N . LEU A 1 399 ? 8.542 14.098 14.956 1.00 98.31 399 LEU A N 1
ATOM 3174 C CA . LEU A 1 399 ? 8.592 13.480 16.284 1.00 98.31 399 LEU A CA 1
ATOM 3175 C C . LEU A 1 399 ? 8.761 14.512 17.411 1.00 98.31 399 LEU A C 1
ATOM 3177 O O . LEU A 1 399 ? 8.168 14.366 18.477 1.00 98.31 399 LEU A O 1
ATOM 3181 N N . SER A 1 400 ? 9.532 15.578 17.176 1.00 97.94 400 SER A N 1
ATOM 3182 C CA . SER A 1 400 ? 9.777 16.637 18.167 1.00 97.94 400 SER A CA 1
ATOM 3183 C C . SER A 1 400 ? 8.534 17.448 18.550 1.00 97.94 400 SER A C 1
ATOM 3185 O O . SER A 1 400 ? 8.556 18.158 19.551 1.00 97.94 400 SER A O 1
ATOM 3187 N N . ARG A 1 401 ? 7.438 17.318 17.789 1.00 97.62 401 ARG A N 1
ATOM 3188 C CA . ARG A 1 401 ? 6.159 17.983 18.068 1.00 97.62 401 ARG A CA 1
ATOM 3189 C C . ARG A 1 401 ? 5.345 17.304 19.169 1.00 97.62 401 ARG A C 1
ATOM 3191 O O . ARG A 1 401 ? 4.371 17.890 19.636 1.00 97.62 401 ARG A O 1
ATOM 3198 N N . ALA A 1 402 ? 5.706 16.085 19.569 1.00 98.12 402 ALA A N 1
ATOM 3199 C CA . ALA A 1 402 ? 5.039 15.384 20.659 1.00 98.12 402 ALA A CA 1
ATOM 3200 C C . ALA A 1 402 ? 5.226 16.141 21.983 1.00 98.12 402 ALA A C 1
ATOM 3202 O O . ALA A 1 402 ? 6.331 16.577 22.305 1.00 98.12 402 ALA A O 1
ATOM 3203 N N . ARG A 1 403 ? 4.169 16.249 22.794 1.00 98.00 403 ARG A N 1
ATOM 3204 C CA . ARG A 1 403 ? 4.233 16.926 24.099 1.00 98.00 403 ARG A CA 1
ATOM 3205 C C . ARG A 1 403 ? 5.136 16.190 25.087 1.00 98.00 403 ARG A C 1
ATOM 3207 O O . ARG A 1 403 ? 5.800 16.833 25.895 1.00 98.00 403 ARG A O 1
ATOM 3214 N N . LYS A 1 404 ? 5.123 14.854 25.062 1.00 97.75 404 LYS A N 1
ATOM 3215 C CA . LYS A 1 404 ? 5.893 14.004 25.978 1.00 97.75 404 LYS A CA 1
ATOM 3216 C C . LYS A 1 404 ? 6.995 13.259 25.241 1.00 97.75 404 LYS A C 1
ATOM 3218 O O . LYS A 1 404 ? 8.155 13.364 25.639 1.00 97.75 404 LYS A O 1
ATOM 3223 N N . ARG A 1 405 ? 6.661 12.463 24.218 1.00 97.56 405 ARG A N 1
ATOM 3224 C CA . ARG A 1 405 ? 7.637 11.562 23.578 1.00 97.56 405 ARG A CA 1
ATOM 3225 C C . ARG A 1 405 ? 7.412 11.412 22.078 1.00 97.56 405 ARG A C 1
ATOM 3227 O O . ARG A 1 405 ? 6.417 10.849 21.643 1.00 97.56 405 ARG A O 1
ATOM 3234 N N . GLY A 1 406 ? 8.409 11.808 21.297 1.00 98.12 406 GLY A N 1
ATOM 3235 C CA . GLY A 1 406 ? 8.539 11.424 19.894 1.00 98.12 406 GLY A CA 1
ATOM 3236 C C . GLY A 1 406 ? 9.584 10.328 19.742 1.00 98.12 406 GLY A C 1
ATOM 3237 O O . GLY A 1 406 ? 10.718 10.517 20.185 1.00 98.12 406 GLY A O 1
ATOM 3238 N N . PHE A 1 407 ? 9.240 9.186 19.150 1.00 98.06 407 PHE A N 1
ATOM 3239 C CA . PHE A 1 407 ? 10.204 8.101 18.965 1.00 98.06 407 PHE A CA 1
ATOM 3240 C C . PHE A 1 407 ? 9.942 7.253 17.722 1.00 98.06 407 PHE A C 1
ATOM 3242 O O . PHE A 1 407 ? 8.809 7.054 17.289 1.00 98.06 407 PHE A O 1
ATOM 3249 N N . TYR A 1 408 ? 11.024 6.704 17.178 1.00 98.00 408 TYR A N 1
ATOM 3250 C CA . TYR A 1 408 ? 10.949 5.718 16.113 1.00 98.00 408 TYR A CA 1
ATOM 3251 C C . TYR A 1 408 ? 10.607 4.329 16.651 1.00 98.00 408 TYR A C 1
ATOM 3253 O O . TYR A 1 408 ? 11.054 3.934 17.732 1.00 98.00 408 TYR A O 1
ATOM 3261 N N . VAL A 1 409 ? 9.867 3.561 15.857 1.00 96.56 409 VAL A N 1
ATOM 3262 C CA . VAL A 1 409 ? 9.489 2.181 16.157 1.00 96.56 409 VAL A CA 1
ATOM 3263 C C . VAL A 1 409 ? 10.140 1.244 15.150 1.00 96.56 409 VAL A C 1
ATOM 3265 O O . VAL A 1 409 ? 9.793 1.245 13.972 1.00 96.56 409 VAL A O 1
ATOM 3268 N N . GLY A 1 410 ? 11.094 0.434 15.613 1.00 92.38 410 GLY A N 1
ATOM 3269 C CA . GLY A 1 410 ? 11.793 -0.538 14.776 1.00 92.38 410 GLY A CA 1
ATOM 3270 C C . GLY A 1 410 ? 12.814 0.040 13.793 1.00 92.38 410 GLY A C 1
ATOM 3271 O O . GLY A 1 410 ? 13.417 -0.754 13.077 1.00 92.38 410 GLY A O 1
ATOM 3272 N N . VAL A 1 411 ? 13.028 1.363 13.778 1.00 94.94 411 VAL A N 1
ATOM 3273 C CA . VAL A 1 411 ? 13.923 2.050 12.831 1.00 94.94 411 VAL A CA 1
ATOM 3274 C C . VAL A 1 411 ? 15.315 2.277 13.427 1.00 94.94 411 VAL A C 1
ATOM 3276 O O . VAL A 1 411 ? 15.461 2.868 14.497 1.00 94.94 411 VAL A O 1
ATOM 3279 N N . ASP A 1 412 ? 16.348 1.873 12.694 1.00 93.50 412 ASP A N 1
ATOM 3280 C CA . ASP A 1 412 ? 17.736 2.291 12.882 1.00 93.50 412 ASP A CA 1
ATOM 3281 C C . ASP A 1 412 ? 18.015 3.556 12.054 1.00 93.50 412 ASP A C 1
ATOM 3283 O O . ASP A 1 412 ? 18.231 3.513 10.838 1.00 93.50 412 ASP A O 1
ATOM 3287 N N . THR A 1 413 ? 18.023 4.701 12.736 1.00 94.50 413 THR A N 1
ATOM 3288 C CA . THR A 1 413 ? 18.196 6.030 12.133 1.00 94.50 413 THR A CA 1
ATOM 3289 C C . THR A 1 413 ? 19.532 6.199 11.409 1.00 94.50 413 THR A C 1
ATOM 3291 O O . THR A 1 413 ? 19.607 6.964 10.452 1.00 94.50 413 THR A O 1
ATOM 3294 N N . ASN A 1 414 ? 20.573 5.460 11.808 1.00 92.94 414 ASN A N 1
ATOM 3295 C CA . ASN A 1 414 ? 21.889 5.523 11.167 1.00 92.94 414 ASN A CA 1
ATOM 3296 C C . ASN A 1 414 ? 21.952 4.682 9.887 1.00 92.94 414 ASN A C 1
ATOM 3298 O O . ASN A 1 414 ? 22.806 4.912 9.028 1.00 92.94 414 ASN A O 1
ATOM 3302 N N . ALA A 1 415 ? 21.084 3.675 9.769 1.00 90.12 415 ALA A N 1
ATOM 3303 C CA . ALA A 1 415 ? 21.026 2.796 8.610 1.00 90.12 415 ALA A CA 1
ATOM 3304 C C . ALA A 1 415 ? 19.982 3.241 7.577 1.00 90.12 415 ALA A C 1
ATOM 3306 O O . ALA A 1 415 ? 20.090 2.834 6.422 1.00 90.12 415 ALA A O 1
ATOM 3307 N N . TYR A 1 416 ? 19.010 4.081 7.945 1.00 92.06 416 TYR A N 1
ATOM 3308 C CA . TYR A 1 416 ? 17.994 4.618 7.034 1.00 92.06 416 TYR A CA 1
ATOM 3309 C C . TYR A 1 416 ? 18.611 5.284 5.778 1.00 92.06 416 TYR A C 1
ATOM 3311 O O . TYR A 1 416 ? 19.577 6.046 5.896 1.00 92.06 416 TYR A O 1
ATOM 3319 N N . PRO A 1 417 ? 18.090 5.033 4.554 1.00 91.94 417 PRO A N 1
ATOM 3320 C CA . PRO A 1 417 ? 16.918 4.217 4.188 1.00 91.94 417 PRO A CA 1
ATOM 3321 C C . PRO A 1 417 ? 17.211 2.722 3.939 1.00 91.94 417 PRO A C 1
ATOM 3323 O O . PRO A 1 417 ? 16.396 2.022 3.345 1.00 91.94 417 PRO A O 1
ATOM 3326 N N . GLN A 1 418 ? 18.380 2.225 4.346 1.00 89.19 418 GLN A N 1
ATOM 3327 C CA . GLN A 1 418 ? 18.850 0.837 4.185 1.00 89.19 418 GLN A CA 1
ATOM 3328 C C . GLN A 1 418 ? 18.670 -0.015 5.451 1.00 89.19 418 GLN A C 1
ATOM 3330 O O . GLN A 1 418 ? 19.292 -1.071 5.585 1.00 89.19 418 GLN A O 1
ATOM 3335 N N . ASP A 1 419 ? 17.821 0.420 6.381 1.00 88.25 419 ASP A N 1
ATOM 3336 C CA . ASP A 1 419 ? 17.471 -0.360 7.563 1.00 88.25 419 ASP A CA 1
ATOM 3337 C C . ASP A 1 419 ? 16.463 -1.461 7.209 1.00 88.25 419 ASP A C 1
ATOM 3339 O O . ASP A 1 419 ? 15.259 -1.321 7.414 1.00 88.25 419 ASP A O 1
ATOM 3343 N N . PHE A 1 420 ? 16.944 -2.582 6.678 1.00 83.88 420 PHE A N 1
ATOM 3344 C CA . PHE A 1 420 ? 16.079 -3.719 6.352 1.00 83.88 420 PHE A CA 1
ATOM 3345 C C . PHE A 1 420 ? 15.642 -4.510 7.592 1.00 83.88 420 PHE A C 1
ATOM 3347 O O . PHE A 1 420 ? 14.710 -5.311 7.520 1.00 83.88 420 PHE A O 1
ATOM 3354 N N . ALA A 1 421 ? 16.276 -4.290 8.748 1.00 85.12 421 ALA A N 1
ATOM 3355 C CA . ALA A 1 421 ? 15.854 -4.915 9.995 1.00 85.12 421 ALA A CA 1
ATOM 3356 C C . ALA A 1 421 ? 14.498 -4.371 10.484 1.00 85.12 421 ALA A C 1
ATOM 3358 O O . ALA A 1 421 ? 13.812 -5.072 11.236 1.00 85.12 421 ALA A O 1
ATOM 3359 N N . THR A 1 422 ? 14.076 -3.190 10.006 1.00 87.94 422 THR A N 1
ATOM 3360 C CA . THR A 1 422 ? 12.761 -2.592 10.296 1.00 87.94 422 THR A CA 1
ATOM 3361 C C . THR A 1 422 ? 11.608 -3.577 10.086 1.00 87.94 422 THR A C 1
ATOM 3363 O O . THR A 1 422 ? 10.744 -3.687 10.949 1.00 87.94 422 THR A O 1
ATOM 3366 N N . PHE A 1 423 ? 11.657 -4.423 9.043 1.00 83.44 423 PHE A N 1
ATOM 3367 C CA . PHE A 1 423 ? 10.620 -5.418 8.713 1.00 83.44 423 PHE A CA 1
ATOM 3368 C C . PHE A 1 423 ? 10.346 -6.456 9.805 1.00 83.44 423 PHE A C 1
ATOM 3370 O O . PHE A 1 423 ? 9.291 -7.090 9.818 1.00 83.44 423 PHE A O 1
ATOM 3377 N N . VAL A 1 424 ? 11.297 -6.643 10.716 1.00 83.38 424 VAL A N 1
ATOM 3378 C CA . VAL A 1 424 ? 11.170 -7.532 11.873 1.00 83.38 424 VAL A CA 1
ATOM 3379 C C . VAL A 1 424 ? 11.030 -6.702 13.147 1.00 83.38 424 VAL A C 1
ATOM 3381 O O . VAL A 1 424 ? 10.144 -6.957 13.968 1.00 83.38 424 VAL A O 1
ATOM 3384 N N . ASN A 1 425 ? 11.887 -5.691 13.298 1.00 87.62 425 ASN A N 1
ATOM 3385 C CA . ASN A 1 425 ? 12.013 -4.897 14.513 1.00 87.62 425 ASN A CA 1
ATOM 3386 C C . ASN A 1 425 ? 10.764 -4.074 14.824 1.00 87.62 425 ASN A C 1
ATOM 3388 O O . ASN A 1 425 ? 10.476 -3.896 16.005 1.00 87.62 425 ASN A O 1
ATOM 3392 N N . TYR A 1 426 ? 10.004 -3.632 13.815 1.00 89.69 426 TYR A N 1
ATOM 3393 C CA . TYR A 1 426 ? 8.793 -2.842 14.045 1.00 89.69 426 TYR A CA 1
ATOM 3394 C C . TYR A 1 426 ? 7.817 -3.574 14.971 1.00 89.69 426 TYR A C 1
ATOM 3396 O O . TYR A 1 426 ? 7.378 -3.018 15.970 1.00 89.69 426 TYR A O 1
ATOM 3404 N N . SER A 1 427 ? 7.544 -4.854 14.691 1.00 86.69 427 SER A N 1
ATOM 3405 C CA . SER A 1 427 ? 6.563 -5.633 15.451 1.00 86.69 427 SER A CA 1
ATOM 3406 C C . SER A 1 427 ? 7.026 -5.876 16.887 1.00 86.69 427 SER A C 1
ATOM 3408 O O . SER A 1 427 ? 6.247 -5.757 17.826 1.00 86.69 427 SER A O 1
ATOM 3410 N N . ARG A 1 428 ? 8.325 -6.132 17.080 1.00 87.62 428 ARG A N 1
ATOM 3411 C CA . ARG A 1 428 ? 8.935 -6.279 18.408 1.00 87.62 428 ARG A CA 1
ATOM 3412 C C . ARG A 1 428 ? 8.834 -4.989 19.220 1.00 87.62 428 ARG A C 1
ATOM 3414 O O . ARG A 1 428 ? 8.528 -5.034 20.408 1.00 87.62 428 ARG A O 1
ATOM 3421 N N . ASP A 1 429 ? 9.144 -3.858 18.598 1.00 92.44 429 ASP A N 1
ATOM 3422 C CA . ASP A 1 429 ? 9.197 -2.572 19.283 1.00 92.44 429 ASP A CA 1
ATOM 3423 C C . ASP A 1 429 ? 7.785 -2.036 19.570 1.00 92.44 429 ASP A C 1
ATOM 3425 O O . ASP A 1 429 ? 7.572 -1.505 20.658 1.00 92.44 429 ASP A O 1
ATOM 3429 N N . LEU A 1 430 ? 6.811 -2.263 18.675 1.00 92.00 430 LEU A N 1
ATOM 3430 C CA . LEU A 1 430 ? 5.389 -2.011 18.941 1.00 92.00 430 LEU A CA 1
ATOM 3431 C C . LEU A 1 430 ? 4.903 -2.805 20.155 1.00 92.00 430 LEU A C 1
ATOM 3433 O O . LEU A 1 430 ? 4.357 -2.221 21.087 1.00 92.00 430 LEU A O 1
ATOM 3437 N N . GLU A 1 431 ? 5.159 -4.114 20.188 1.00 90.00 431 GLU A N 1
ATOM 3438 C CA . GLU A 1 431 ? 4.793 -4.981 21.316 1.00 90.00 431 GLU A CA 1
ATOM 3439 C C . GLU A 1 431 ? 5.459 -4.526 22.621 1.00 90.00 431 GLU A C 1
ATOM 3441 O O . GLU A 1 431 ? 4.816 -4.458 23.666 1.00 90.00 431 GLU A O 1
ATOM 3446 N N . ARG A 1 432 ? 6.737 -4.132 22.572 1.00 91.25 432 ARG A N 1
ATOM 3447 C CA . ARG A 1 432 ? 7.444 -3.590 23.741 1.00 91.25 432 ARG A CA 1
ATOM 3448 C C . ARG A 1 432 ? 6.802 -2.299 24.254 1.00 91.25 432 ARG A C 1
ATOM 3450 O O . ARG A 1 432 ? 6.757 -2.086 25.463 1.00 91.25 432 ARG A O 1
ATOM 3457 N N . CYS A 1 433 ? 6.377 -1.417 23.354 1.00 92.00 433 CYS A N 1
ATOM 3458 C CA . CYS A 1 433 ? 5.832 -0.110 23.712 1.00 92.00 433 CYS A CA 1
ATOM 3459 C C . CYS A 1 433 ? 4.364 -0.173 24.146 1.00 92.00 433 CYS A C 1
ATOM 3461 O O . CYS A 1 433 ? 3.974 0.567 25.047 1.00 92.00 433 CYS A O 1
ATOM 3463 N N . PHE A 1 434 ? 3.565 -1.043 23.528 1.00 92.88 434 PHE A N 1
ATOM 3464 C CA . PHE A 1 434 ? 2.106 -0.997 23.620 1.00 92.88 434 PHE A CA 1
ATOM 3465 C C . PHE A 1 434 ? 1.435 -2.367 23.804 1.00 92.88 434 PHE A C 1
ATOM 3467 O O . PHE A 1 434 ? 0.243 -2.409 24.079 1.00 92.88 434 PHE A O 1
ATOM 3474 N N . GLY A 1 435 ? 2.160 -3.487 23.706 1.00 87.25 435 GLY A N 1
ATOM 3475 C CA . GLY A 1 435 ? 1.577 -4.841 23.699 1.00 87.25 435 GLY A CA 1
ATOM 3476 C C . GLY A 1 435 ? 0.891 -5.270 25.003 1.00 87.25 435 GLY A C 1
ATOM 3477 O O . GLY A 1 435 ? 0.053 -6.170 24.997 1.00 87.25 435 GLY A O 1
ATOM 3478 N N . ASN A 1 436 ? 1.204 -4.601 26.118 1.00 89.06 436 ASN A N 1
ATOM 3479 C CA . ASN A 1 436 ? 0.549 -4.818 27.414 1.00 89.06 436 ASN A CA 1
ATOM 3480 C C . ASN A 1 436 ? -0.691 -3.932 27.628 1.00 89.06 436 ASN A C 1
ATOM 3482 O O . ASN A 1 436 ? -1.304 -4.001 28.691 1.00 89.06 436 ASN A O 1
ATOM 3486 N N . ILE A 1 437 ? -1.033 -3.070 26.665 1.00 91.19 437 ILE A N 1
ATOM 3487 C CA . ILE A 1 437 ? -2.187 -2.174 26.747 1.00 91.19 437 ILE A CA 1
ATOM 3488 C C . ILE A 1 437 ? -3.368 -2.842 26.050 1.00 91.19 437 ILE A C 1
ATOM 3490 O O . ILE A 1 437 ? -3.274 -3.237 24.889 1.00 91.19 437 ILE A O 1
ATOM 3494 N N . ASP A 1 438 ? -4.486 -2.932 26.762 1.00 92.94 438 ASP A N 1
ATOM 3495 C CA . ASP A 1 438 ? -5.771 -3.313 26.195 1.00 92.94 438 ASP A CA 1
ATOM 3496 C C . ASP A 1 438 ? -6.843 -2.363 26.722 1.00 92.94 438 ASP A C 1
ATOM 3498 O O . ASP A 1 438 ? -7.148 -2.359 27.915 1.00 92.94 438 ASP A O 1
ATOM 3502 N N . VAL A 1 439 ? -7.367 -1.512 25.843 1.00 93.06 439 VAL A N 1
ATOM 3503 C CA . VAL A 1 439 ? -8.385 -0.520 26.200 1.00 93.06 439 VAL A CA 1
ATOM 3504 C C . VAL A 1 439 ? -9.808 -1.093 26.176 1.00 93.06 439 VAL A C 1
ATOM 3506 O O . VAL A 1 439 ? -10.743 -0.386 26.534 1.00 93.06 439 VAL A O 1
ATOM 3509 N N . GLY A 1 440 ? -9.996 -2.359 25.774 1.00 89.50 440 GLY A N 1
ATOM 3510 C CA . GLY A 1 440 ? -11.298 -3.032 25.833 1.00 89.50 440 GLY A CA 1
ATOM 3511 C C . GLY A 1 440 ? -12.378 -2.425 24.929 1.00 89.50 440 GLY A C 1
ATOM 3512 O O . GLY A 1 440 ? -13.552 -2.419 25.296 1.00 89.50 440 GLY A O 1
ATOM 3513 N N . LEU A 1 441 ? -12.000 -1.899 23.759 1.00 91.31 441 LEU A N 1
ATOM 3514 C CA . LEU A 1 441 ? -12.924 -1.222 22.845 1.00 91.31 441 LEU A CA 1
ATOM 3515 C C . LEU A 1 441 ? -13.909 -2.188 22.162 1.00 91.31 441 LEU A C 1
ATOM 3517 O O . LEU A 1 441 ? -13.473 -3.171 21.548 1.00 91.31 441 LEU A O 1
ATOM 3521 N N . PRO A 1 442 ? -15.223 -1.886 22.169 1.00 93.94 442 PRO A N 1
ATOM 3522 C CA . PRO A 1 442 ? -16.181 -2.612 21.348 1.00 93.94 442 PRO A CA 1
ATOM 3523 C C . PRO A 1 442 ? -15.963 -2.289 19.869 1.00 93.94 442 PRO A C 1
ATOM 3525 O O . PRO A 1 442 ? -15.568 -1.176 19.525 1.00 93.94 442 PRO A O 1
ATOM 3528 N N . GLN A 1 443 ? -16.269 -3.247 18.989 1.00 93.94 443 GLN A N 1
ATOM 3529 C CA . GLN A 1 443 ? -16.264 -3.008 17.543 1.00 93.94 443 GLN A CA 1
ATOM 3530 C C . GLN A 1 443 ? -17.251 -1.898 17.176 1.00 93.94 443 GLN A C 1
ATOM 3532 O O . GLN A 1 443 ? -18.375 -1.854 17.683 1.00 93.94 443 GLN A O 1
ATOM 3537 N N . ALA A 1 444 ? -16.839 -1.024 16.264 1.00 97.06 444 ALA A N 1
ATOM 3538 C CA . ALA A 1 444 ? -17.695 0.019 15.735 1.00 97.06 444 ALA A CA 1
ATOM 3539 C C . ALA A 1 444 ? -18.680 -0.575 14.715 1.00 97.06 444 ALA A C 1
ATOM 3541 O O . ALA A 1 444 ? -18.260 -1.276 13.791 1.00 97.06 444 ALA A O 1
ATOM 3542 N N . PRO A 1 445 ? -19.991 -0.294 14.813 1.00 97.56 445 PRO A N 1
ATOM 3543 C CA . PRO A 1 445 ? -20.927 -0.694 13.771 1.00 97.56 445 PRO A CA 1
ATOM 3544 C C . PRO A 1 445 ? -20.530 -0.086 12.420 1.00 97.56 445 PRO A C 1
ATOM 3546 O O . PRO A 1 445 ? -20.271 1.114 12.332 1.00 97.56 445 PRO A O 1
ATOM 3549 N N . TYR A 1 446 ? -20.560 -0.884 11.347 1.00 97.62 446 TYR A N 1
ATOM 3550 C CA . TYR A 1 446 ? -20.215 -0.426 9.989 1.00 97.62 446 TYR A CA 1
ATOM 3551 C C . TYR A 1 446 ? -20.958 0.857 9.586 1.00 97.62 446 TYR A C 1
ATOM 3553 O O . TYR A 1 446 ? -20.376 1.764 8.998 1.00 97.62 446 TYR A O 1
ATOM 3561 N N . VAL A 1 447 ? -22.245 0.951 9.937 1.00 97.12 447 VAL A N 1
ATOM 3562 C CA . VAL A 1 447 ? -23.084 2.126 9.661 1.00 97.12 447 VAL A CA 1
ATOM 3563 C C . VAL A 1 447 ? -22.543 3.381 10.349 1.00 97.12 447 VAL A C 1
ATOM 3565 O O . VAL A 1 447 ? -22.473 4.424 9.708 1.00 97.12 447 VAL A O 1
ATOM 3568 N N . THR A 1 448 ? -22.094 3.274 11.602 1.00 97.44 448 THR A N 1
ATOM 3569 C CA . THR A 1 448 ? -21.489 4.389 12.345 1.00 97.44 448 THR A CA 1
ATOM 3570 C C . THR A 1 448 ? -20.224 4.886 11.653 1.00 97.44 448 THR A C 1
ATOM 3572 O O . THR A 1 448 ? -20.066 6.088 11.454 1.00 97.44 448 THR A O 1
ATOM 3575 N N . VAL A 1 449 ? -19.351 3.966 11.228 1.00 97.06 449 VAL A N 1
ATOM 3576 C CA . VAL A 1 449 ? -18.113 4.311 10.510 1.00 97.06 449 VAL A CA 1
ATOM 3577 C C . VAL A 1 449 ? -18.424 4.971 9.169 1.00 97.06 449 VAL A C 1
ATOM 3579 O O . VAL A 1 449 ? -17.905 6.043 8.865 1.00 97.06 449 VAL A O 1
ATOM 3582 N N . ARG A 1 450 ? -19.322 4.373 8.382 1.00 96.25 450 ARG A N 1
ATOM 3583 C CA . ARG A 1 450 ? -19.770 4.918 7.098 1.00 96.25 450 ARG A CA 1
ATOM 3584 C C . ARG A 1 450 ? -20.330 6.332 7.250 1.00 96.25 450 ARG A C 1
ATOM 3586 O O . ARG A 1 450 ? -19.962 7.220 6.485 1.00 96.25 450 ARG A O 1
ATOM 3593 N N . ASP A 1 451 ? -21.235 6.541 8.201 1.00 96.06 451 ASP A N 1
ATOM 3594 C CA . ASP A 1 451 ? -21.927 7.819 8.378 1.00 96.06 451 ASP A CA 1
ATOM 3595 C C . ASP A 1 451 ? -20.979 8.899 8.920 1.00 96.06 451 ASP A C 1
ATOM 3597 O O . ASP A 1 451 ? -21.074 10.063 8.516 1.00 96.06 451 ASP A O 1
ATOM 3601 N N . PHE A 1 452 ? -19.996 8.516 9.744 1.00 96.31 452 PHE A N 1
ATOM 3602 C CA . PHE A 1 452 ? -18.899 9.398 10.132 1.00 96.31 452 PHE A CA 1
ATOM 3603 C C . PHE A 1 452 ? -18.099 9.862 8.909 1.00 96.31 452 PHE A C 1
ATOM 3605 O O . PHE A 1 452 ? -18.016 11.064 8.658 1.00 96.31 452 PHE A O 1
ATOM 3612 N N . ILE A 1 453 ? -17.585 8.933 8.094 1.00 95.19 453 ILE A N 1
ATOM 3613 C CA . ILE A 1 453 ? -16.791 9.298 6.913 1.00 95.19 453 ILE A CA 1
ATOM 3614 C C . ILE A 1 453 ? -17.627 10.132 5.935 1.00 95.19 453 ILE A C 1
ATOM 3616 O O . ILE A 1 453 ? -17.148 11.146 5.443 1.00 95.19 453 ILE A O 1
ATOM 3620 N N . ARG A 1 454 ? -18.900 9.784 5.704 1.00 93.69 454 ARG A N 1
ATOM 3621 C CA . ARG A 1 454 ? -19.810 10.569 4.848 1.00 93.69 454 ARG A CA 1
ATOM 3622 C C . ARG A 1 454 ? -19.987 12.010 5.318 1.00 93.69 454 ARG A C 1
ATOM 3624 O O . ARG A 1 454 ? -20.005 12.910 4.486 1.00 93.69 454 ARG A O 1
ATOM 3631 N N . SER A 1 455 ? -20.141 12.225 6.623 1.00 93.19 455 SER A N 1
ATOM 3632 C CA . SER A 1 455 ? -20.370 13.559 7.193 1.00 93.19 455 SER A CA 1
ATOM 3633 C C . SER A 1 455 ? -19.099 14.408 7.292 1.00 93.19 455 SER A C 1
ATOM 3635 O O . SER A 1 455 ? -19.195 15.631 7.259 1.00 93.19 455 SER A O 1
ATOM 3637 N N . HIS A 1 456 ? -17.922 13.779 7.366 1.00 91.38 456 HIS A N 1
ATOM 3638 C CA . HIS A 1 456 ? -16.637 14.468 7.547 1.00 91.38 456 HIS A CA 1
ATOM 3639 C C . HIS A 1 456 ? -15.800 14.543 6.262 1.00 91.38 456 HIS A C 1
ATOM 3641 O O . HIS A 1 456 ? -14.855 15.324 6.190 1.00 91.38 456 HIS A O 1
ATOM 3647 N N . ALA A 1 457 ? -16.185 13.832 5.197 1.00 85.19 457 ALA A N 1
ATOM 3648 C CA . ALA A 1 457 ? -15.573 13.913 3.869 1.00 85.19 457 ALA A CA 1
ATOM 3649 C C . ALA A 1 457 ? -15.885 15.234 3.126 1.00 85.19 457 ALA A C 1
ATOM 3651 O O . ALA A 1 457 ? -16.020 15.258 1.909 1.00 85.19 457 ALA A O 1
ATOM 3652 N N . MET A 1 458 ? -15.955 16.364 3.839 1.00 60.69 458 MET A N 1
ATOM 3653 C CA . MET A 1 458 ? -16.257 17.709 3.319 1.00 60.69 458 MET A CA 1
ATOM 3654 C C . MET A 1 458 ? -15.256 18.200 2.253 1.00 60.69 458 MET A C 1
ATOM 3656 O O . MET A 1 458 ? -15.492 19.213 1.591 1.00 60.69 458 MET A O 1
ATOM 3660 N N . SER A 1 459 ? -14.138 17.492 2.057 1.00 58.41 459 SER A N 1
ATOM 3661 C CA . SER A 1 459 ? -13.188 17.748 0.977 1.00 58.41 459 SER A CA 1
ATOM 3662 C C . SER A 1 459 ? -13.598 17.017 -0.307 1.00 58.41 459 SER A C 1
ATOM 3664 O O . SER A 1 459 ? -13.983 15.854 -0.283 1.00 58.41 459 SER A O 1
ATOM 3666 N N . LYS A 1 460 ? -13.410 17.655 -1.471 1.00 61.34 460 LYS A N 1
ATOM 3667 C CA . LYS A 1 460 ? -13.644 17.039 -2.797 1.00 61.34 460 LYS A CA 1
ATOM 3668 C C . LYS A 1 460 ? -12.814 15.763 -3.066 1.00 61.34 460 LYS A C 1
ATOM 3670 O O . LYS A 1 460 ? -12.940 15.194 -4.144 1.00 61.34 460 LYS A O 1
ATOM 3675 N N . ARG A 1 461 ? -11.934 15.348 -2.143 1.00 87.75 461 ARG A N 1
ATOM 3676 C CA . ARG A 1 461 ? -10.961 14.265 -2.334 1.00 87.75 461 ARG A CA 1
ATOM 3677 C C . ARG A 1 461 ? -11.434 12.899 -1.859 1.00 87.75 461 ARG A C 1
ATOM 3679 O O . ARG A 1 461 ? -10.871 11.924 -2.342 1.00 87.75 461 ARG A O 1
ATOM 3686 N N . VAL A 1 462 ? -12.432 12.819 -0.975 1.00 95.12 462 VAL A N 1
ATOM 3687 C CA . VAL A 1 462 ? -13.015 11.560 -0.478 1.00 95.12 462 VAL A CA 1
ATOM 3688 C C . VAL A 1 462 ? -14.531 11.620 -0.637 1.00 95.12 462 VAL A C 1
ATOM 3690 O O . VAL A 1 462 ? -15.140 12.660 -0.416 1.00 95.12 462 VAL A O 1
ATOM 3693 N N . SER A 1 463 ? -15.165 10.518 -1.026 1.00 94.50 463 SER A N 1
ATOM 3694 C CA . SER A 1 463 ? -16.624 10.421 -1.075 1.00 94.50 463 SER A CA 1
ATOM 3695 C C . SER A 1 463 ? -17.091 9.009 -0.755 1.00 94.50 463 SER A C 1
ATOM 3697 O O . SER A 1 463 ? -16.402 8.038 -1.061 1.00 94.50 463 SER A O 1
ATOM 3699 N N . TRP A 1 464 ? -18.278 8.887 -0.162 1.00 95.81 464 TRP A N 1
ATOM 3700 C CA . TRP A 1 464 ? -18.881 7.589 0.120 1.00 95.81 464 TRP A CA 1
ATOM 3701 C C . TRP A 1 464 ? -20.369 7.599 -0.217 1.00 95.81 464 TRP A C 1
ATOM 3703 O O . TRP A 1 464 ? -21.154 8.281 0.436 1.00 95.81 464 TRP A O 1
ATOM 3713 N N . HIS A 1 465 ? -20.792 6.814 -1.204 1.00 94.50 465 HIS A N 1
ATOM 3714 C CA . HIS A 1 465 ? -22.177 6.791 -1.689 1.00 94.50 465 HIS A CA 1
ATOM 3715 C C . HIS A 1 465 ? -22.673 5.362 -1.943 1.00 94.50 465 HIS A C 1
ATOM 3717 O O . HIS A 1 465 ? -21.895 4.414 -1.934 1.00 94.50 465 HIS A O 1
ATOM 3723 N N . SER A 1 466 ? -23.986 5.197 -2.079 1.00 94.56 466 SER A N 1
ATOM 3724 C CA . SER A 1 466 ? -24.610 3.923 -2.462 1.00 94.56 466 SER A CA 1
ATOM 3725 C C . SER A 1 466 ? -24.683 3.811 -3.993 1.00 94.56 466 SER A C 1
ATOM 3727 O O . SER A 1 466 ? -24.769 4.847 -4.655 1.00 94.56 466 SER A O 1
ATOM 3729 N N . LEU A 1 467 ? -24.630 2.591 -4.544 1.00 91.62 467 LEU A N 1
ATOM 3730 C CA . LEU A 1 467 ? -24.563 2.316 -5.994 1.00 91.62 467 LEU A CA 1
ATOM 3731 C C . LEU A 1 467 ? -25.772 1.584 -6.581 1.00 91.62 467 LEU A C 1
ATOM 3733 O O . LEU A 1 467 ? -26.480 0.895 -5.816 1.00 91.62 467 LEU A O 1
#

Nearest PDB structures (foldseek):
  7q9u-assembly1_AAA  TM=2.846E-01  e=4.943E+00  Homo sapiens
  7v6h-assembly2_B  TM=2.107E-01  e=4.943E+00  Saccharopolyspora spinosa

Foldseek 3Di:
DAALFFLLKLQLLLLLQLLCLLVLHFCFLSVPDDPVCLVVLLVVLVVLLPDPLVSLLVVVQVVRLVSADELVVLDDCRNDVLNVLLVSLVSHDQAAALAEEEEFRFNLVSLVCSLQSYGYYYQKGKHKHWDAFDQLQCVVVVCVVCVVSLVVNCVVPVQWFWEFERECFLLVSNSRTIIITMIGGLEDHPSNLVSCVRHYDQQGEYEYEFAAEKAQWAAPDVSYIYGFHDPFFDDSCCRDPNDPLQQVQCVVVVHPDSHGHDPGGPDIDADRRGGGDCSHVVNVVVSCVVRNYFYKYKYFHHSQPSQLLSLVVLCVLCVVLVHHAQAEEEAERSGDNSNLCQFQSYRYRYDNAQFQVSLVVLVVSCVVDDAHQFYEYAHAASSGPGGRHDALVSVVVSQVSHNHGRYYAQDDNVSPSSSPSSSRRNSVRSCVVRVPGGPPRDRDHSVNSLVSCQVPVPDPGIHMGTD